Protein AF-0000000071012183 (afdb_homodimer)

pLDDT: mean 93.5, std 9.41, range [33.28, 98.94]

Foldseek 3Di:
DDPVVVVVVVLVVLLVLVLQLQLFFQKDALVRSCVLSVHDSVSSVVSVVVCVVVPQWDDDDRMIGGPCLVVCLVVVHASPCPPVVFLLVLLQVVLVVDAAQFEEEQEFDSSSLSVLVNVAPGANYEYEYFAPVSCVVCVVGNRYDYHYQAADARRNRNGHWAQSSLVSLVPAAGAEYEDEAQAAAQVLGGAGSDPRHLSNRLSNLVRYNAYEYEDEQVRYNDHHSGGNDHLLSHAEYEYEPPHDPVSQVSSVVSNHHYHYD/DDPVVVVVVVLVVLLVLVLQLQLFFQKDALVRSCVLVVHDSVSSVVSVVVCVVVPQWDDDDRMIGGPCLVVCLVVVHASPCPPVVFLLVLLQVVLVVDAAQFEEEQEFDSSSLSVLVNVAPGANYEYEYFAPVSCVVCVVGNRYDYHYQAADARRNRNGHWAQSSLVSLVPAAGAEYEDEAQAAAQVLGGAGSDPRHLSNRLSNLVRYPAYEYEDEQVRYNDHHSGGNDHLLSHAEYRYEPPHDPVRQVSSVVSNHHYHYD

Sequence (522 aa):
MSFPSRLKLLGEARRTKILEWLQEEGSARVRTLAEAFEVSEVTVRQDLERLEAEGHIEREHGGAFLKSVPRQVREMALHHLENMPAKQRIGRAAAKLVGNGETVILDSGSTTTEVAANLLGRREMTVITNALNIALMLGADPGFEVHMTGGHFKAPTLSLSGERSADYFTGLFAQTLFLATAAIDLDAGLTFPALSDISVKQAMIGAAETVILVADSSKIGVRSFSSLGGINLINTLVTDHGIRDEDRAAIEAAGVRVIVAMSFPSRLKLLGEARRTKILEWLQEEGSARVRTLAEAFEVSEVTVRQDLERLEAEGHIEREHGGAFLKSVPRQVREMALHHLENMPAKQRIGRAAAKLVGNGETVILDSGSTTTEVAANLLGRREMTVITNALNIALMLGADPGFEVHMTGGHFKAPTLSLSGERSADYFTGLFAQTLFLATAAIDLDAGLTFPALSDISVKQAMIGAAETVILVADSSKIGVRSFSSLGGINLINTLVTDHGIRDEDRAAIEAAGVRVIVA

InterPro domains:
  IPR001034 DeoR-type HTH domain [PF08220] (14-65)
  IPR001034 DeoR-type HTH domain [PR00037] (32-46)
  IPR001034 DeoR-type HTH domain [PR00037] (46-64)
  IPR001034 DeoR-type HTH domain [PS51000] (11-66)
  IPR001034 DeoR-type HTH domain [SM00420] (14-66)
  IPR014036 DeoR-like transcriptional repressor, C-terminal sensor domain [PF00455] (83-241)
  IPR018356 Transcription regulator, HTH DeoR-type, conserved site [PS00894] (14-48)
  IPR036388 Winged helix-like DNA-binding domain superfamily [G3DSA:1.10.10.10] (12-65)
  IPR036390 Winged helix DNA-binding domain superfamily [SSF46785] (13-86)
  IPR037171 NagB/RpiA transferase-like [SSF100950] (83-245)
  IPR050313 Carbohydrate Metabolism HTH-t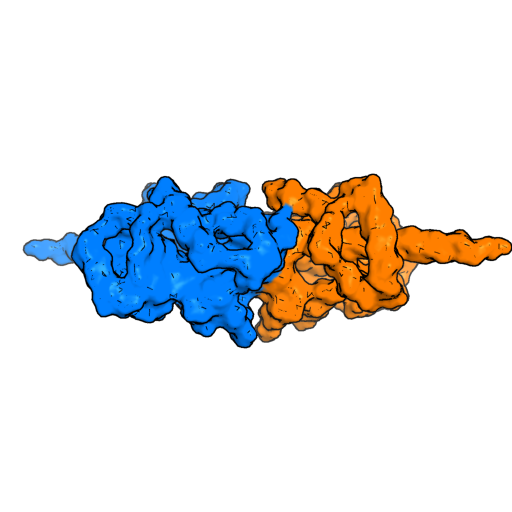ype Transcriptional Regulators [PTHR30363] (10-261)

Solvent-accessible surface area (backbone atoms only — not comparable to full-atom values): 25585 Å² total; per-residue (Å²): 139,66,70,65,56,57,52,47,49,49,47,50,55,46,43,52,50,51,49,46,27,27,53,50,48,31,45,49,43,38,65,58,52,13,62,74,67,72,48,51,52,67,57,41,50,52,46,51,49,53,43,29,73,72,64,55,35,42,77,54,96,67,24,37,32,40,63,57,33,45,60,28,47,75,67,69,41,60,70,66,67,70,66,48,73,46,26,44,40,25,7,47,57,56,32,68,77,58,65,70,60,40,36,34,34,40,39,47,44,60,37,38,42,29,21,53,63,54,44,65,87,45,41,58,28,35,38,40,28,33,17,52,65,53,46,52,60,46,39,36,35,90,30,38,48,35,30,35,33,16,20,43,55,17,43,26,49,38,24,37,29,26,65,58,18,20,59,54,38,66,93,46,78,25,57,34,24,40,37,55,66,68,11,31,21,94,82,60,6,36,13,28,57,49,71,51,48,40,49,29,52,52,31,50,56,73,22,27,76,36,35,34,35,42,47,49,35,85,27,54,80,34,79,47,76,32,68,72,38,52,63,69,75,32,48,30,39,34,21,24,79,72,51,48,69,69,57,51,52,53,45,42,72,57,67,24,44,77,44,74,66,138,66,71,66,56,55,51,47,50,50,48,51,55,48,43,52,49,50,48,47,26,26,53,50,47,29,45,51,43,37,63,58,51,13,63,75,68,71,48,51,52,69,56,42,50,52,45,49,50,52,43,30,73,72,64,55,36,42,77,52,96,68,24,38,32,39,64,58,33,45,60,28,46,77,67,71,41,61,68,69,68,70,65,48,72,48,25,45,42,26,7,47,57,56,31,68,77,57,64,70,60,40,36,34,34,41,39,48,45,59,39,38,42,31,20,54,64,54,44,65,88,46,41,60,28,37,38,38,27,34,18,53,66,52,46,52,61,47,38,36,36,90,32,38,49,36,30,35,33,16,20,42,56,18,42,24,49,38,24,38,28,27,66,58,18,20,57,54,39,66,94,45,78,25,57,34,24,40,38,54,66,67,12,32,20,92,82,61,7,37,14,28,57,48,71,52,48,41,48,28,53,51,31,49,56,73,22,27,73,37,36,33,34,42,44,49,35,85,28,54,79,34,80,46,75,32,67,73,38,54,62,66,74,33,48,29,39,34,22,23,80,71,51,48,69,69,56,51,50,54,47,40,72,57,67,22,45,77,44,74,67

Organism: NCBI:txid2759526

Structure (mmCIF, N/CA/C/O backbone):
data_AF-0000000071012183-model_v1
#
loop_
_entity.id
_entity.type
_entity.pdbx_description
1 polymer 'DeoR/GlpR transcriptional regulator'
#
loop_
_atom_site.group_PDB
_atom_site.id
_atom_site.type_symbol
_atom_site.label_atom_id
_atom_site.label_alt_id
_atom_site.label_comp_id
_atom_site.label_asym_id
_atom_site.label_entity_id
_atom_site.label_seq_id
_atom_site.pdbx_PDB_ins_code
_atom_site.Cartn_x
_atom_site.Cartn_y
_atom_site.Cartn_z
_atom_site.occupancy
_atom_site.B_iso_or_equiv
_atom_site.auth_seq_id
_atom_site.auth_comp_id
_atom_site.auth_asym_id
_atom_site.auth_atom_id
_atom_site.pdbx_PDB_model_num
ATOM 1 N N . MET A 1 1 ? -18.891 -46.469 -19.547 1 33.28 1 MET A N 1
ATOM 2 C CA . MET A 1 1 ? -18.016 -45.625 -18.703 1 33.28 1 MET A CA 1
ATOM 3 C C . MET A 1 1 ? -18.609 -44.25 -18.5 1 33.28 1 MET A C 1
ATOM 5 O O . MET A 1 1 ? -18.812 -43.531 -19.469 1 33.28 1 MET A O 1
ATOM 9 N N . SER A 1 2 ? -19.422 -43.781 -17.469 1 40.78 2 SER A N 1
ATOM 10 C CA . SER A 1 2 ? -20.625 -43 -17.266 1 40.78 2 SER A CA 1
ATOM 11 C C . SER A 1 2 ? -20.328 -41.5 -17.328 1 40.78 2 SER A C 1
ATOM 13 O O . SER A 1 2 ? -19.297 -41.062 -16.828 1 40.78 2 SER A O 1
ATOM 15 N N . PHE A 1 3 ? -20.922 -40.719 -18.172 1 47.41 3 PHE A N 1
ATOM 16 C CA . PHE A 1 3 ? -21.062 -39.312 -18.469 1 47.41 3 PHE A CA 1
ATOM 17 C C . PHE A 1 3 ? -21.094 -38.5 -17.188 1 47.41 3 PHE A C 1
ATOM 19 O O . PHE A 1 3 ? -20.625 -37.344 -17.141 1 47.41 3 PHE A O 1
ATOM 26 N N . PRO A 1 4 ? -21.75 -39 -16.188 1 49.38 4 PRO A N 1
ATOM 27 C CA . PRO A 1 4 ? -21.844 -38.312 -14.914 1 49.38 4 PRO A CA 1
ATOM 28 C C . PRO A 1 4 ? -20.484 -38.125 -14.234 1 49.38 4 PRO A C 1
ATOM 30 O O . PRO A 1 4 ? -20.266 -37.125 -13.562 1 49.38 4 PRO A O 1
ATOM 33 N N . SER A 1 5 ? -19.594 -39.062 -14.383 1 50.25 5 SER A N 1
ATOM 34 C CA . SER A 1 5 ? -18.281 -39 -13.734 1 50.25 5 SER A CA 1
ATOM 35 C C . SER A 1 5 ? -17.406 -37.906 -14.32 1 50.25 5 SER A C 1
ATOM 37 O O . SER A 1 5 ? -16.703 -37.219 -13.586 1 50.25 5 SER A O 1
ATOM 39 N N . ARG A 1 6 ? -17.484 -37.75 -15.594 1 51.41 6 ARG A N 1
ATOM 40 C CA . ARG A 1 6 ? -16.688 -36.75 -16.25 1 51.41 6 ARG A CA 1
ATOM 41 C C . ARG A 1 6 ? -17.172 -35.344 -15.867 1 51.41 6 ARG A C 1
ATOM 43 O O . ARG A 1 6 ? -16.359 -34.438 -15.648 1 51.41 6 ARG A O 1
ATOM 50 N N . LEU A 1 7 ? -18.531 -35.25 -15.773 1 48.84 7 LEU A N 1
ATOM 51 C CA . LEU A 1 7 ? -19.109 -33.969 -15.398 1 48.84 7 LEU A CA 1
ATOM 52 C C . LEU A 1 7 ? -18.766 -33.594 -13.953 1 48.84 7 LEU A C 1
ATOM 54 O O . LEU A 1 7 ? -18.516 -32.438 -13.641 1 48.84 7 LEU A O 1
ATOM 58 N N . LYS A 1 8 ? -18.812 -34.688 -13.141 1 59.31 8 LYS A N 1
ATOM 59 C CA . LYS A 1 8 ? -18.422 -34.5 -11.742 1 59.31 8 LYS A CA 1
ATOM 60 C C . LYS A 1 8 ? -16.969 -34.062 -11.633 1 59.31 8 LYS A C 1
ATOM 62 O O . LYS A 1 8 ? -16.641 -33.188 -10.828 1 59.31 8 LYS A O 1
ATOM 67 N N . LEU A 1 9 ? -16.172 -34.781 -12.43 1 57.88 9 LEU A N 1
ATOM 68 C CA . LEU A 1 9 ? -14.75 -34.469 -12.445 1 57.88 9 LEU A CA 1
ATOM 69 C C . LEU A 1 9 ? -14.516 -33.031 -12.945 1 57.88 9 LEU A C 1
ATOM 71 O O . LEU A 1 9 ? -13.672 -32.312 -12.398 1 57.88 9 LEU A O 1
ATOM 75 N N . LEU A 1 10 ? -15.406 -32.719 -13.859 1 72.31 10 LEU A N 1
ATOM 76 C CA . LEU A 1 10 ? -15.32 -31.375 -14.391 1 72.31 10 LEU A CA 1
ATOM 77 C C . LEU A 1 10 ? -15.75 -30.359 -13.336 1 72.31 10 LEU A C 1
ATOM 79 O O . LEU A 1 10 ? -15.125 -29.297 -13.195 1 72.31 10 LEU A O 1
ATOM 83 N N . GLY A 1 11 ? -16.719 -30.828 -12.531 1 83.88 11 GLY A N 1
ATOM 84 C CA . GLY A 1 11 ? -17.172 -29.953 -11.461 1 83.88 11 GLY A CA 1
ATOM 85 C C . GLY A 1 11 ? -16.156 -29.797 -10.344 1 83.88 11 GLY A C 1
ATOM 86 O O . GLY A 1 11 ? -15.945 -28.688 -9.844 1 83.88 11 GLY A O 1
ATOM 87 N N . GLU A 1 12 ? -15.523 -30.875 -10.008 1 88.31 12 GLU A N 1
ATOM 88 C CA . GLU A 1 12 ? -14.523 -30.844 -8.945 1 88.31 12 GLU A CA 1
ATOM 89 C C . GLU A 1 12 ? -13.312 -30.016 -9.352 1 88.31 12 GLU A C 1
ATOM 91 O O . GLU A 1 12 ? -12.789 -29.234 -8.555 1 88.31 12 GLU A O 1
ATOM 96 N N . ALA A 1 13 ? -12.875 -30.281 -10.508 1 89.44 13 ALA A N 1
ATOM 97 C CA . ALA A 1 13 ? -11.742 -29.516 -11.023 1 89.44 13 ALA A CA 1
ATOM 98 C C . ALA A 1 13 ? -12.062 -28.031 -11.062 1 89.44 13 ALA A C 1
ATOM 100 O O . ALA A 1 13 ? -11.219 -27.203 -10.727 1 89.44 13 ALA A O 1
ATOM 101 N N . ARG A 1 14 ? -13.281 -27.672 -11.469 1 91.38 14 ARG A N 1
ATOM 102 C CA . ARG A 1 14 ? -13.695 -26.281 -11.531 1 91.38 14 ARG A CA 1
ATOM 103 C C . ARG A 1 14 ? -13.758 -25.672 -10.133 1 91.38 14 ARG A C 1
ATOM 105 O O . ARG A 1 14 ? -13.289 -24.547 -9.914 1 91.38 14 ARG A O 1
ATOM 112 N N . ARG A 1 15 ? -14.281 -26.406 -9.203 1 93.62 15 ARG A N 1
ATOM 113 C CA . ARG A 1 15 ? -14.375 -25.922 -7.828 1 93.62 15 ARG A CA 1
ATOM 114 C C . ARG A 1 15 ? -12.992 -25.641 -7.25 1 93.62 15 ARG A C 1
ATOM 116 O O . ARG A 1 15 ? -12.805 -24.672 -6.523 1 93.62 15 ARG A O 1
ATOM 123 N N . THR A 1 16 ? -12.117 -26.531 -7.598 1 92.06 16 THR A N 1
ATOM 124 C CA . THR A 1 16 ? -10.75 -26.328 -7.152 1 92.06 16 THR A CA 1
ATOM 125 C C . THR A 1 16 ? -10.195 -25.016 -7.715 1 92.06 16 THR A C 1
ATOM 127 O O . THR A 1 16 ? -9.578 -24.234 -6.988 1 92.06 16 THR A O 1
ATOM 130 N N . LYS A 1 17 ? -10.453 -24.766 -8.922 1 91.5 17 LYS A N 1
ATOM 131 C CA . LYS A 1 17 ? -9.977 -23.531 -9.562 1 91.5 17 LYS A CA 1
ATOM 132 C C . LYS A 1 17 ? -10.688 -22.312 -9 1 91.5 17 LYS A C 1
ATOM 134 O O . LYS A 1 17 ? -10.078 -21.25 -8.828 1 91.5 17 LYS A O 1
ATOM 139 N N . ILE A 1 18 ? -11.961 -22.453 -8.727 1 92.94 18 ILE A N 1
ATOM 140 C CA . ILE A 1 18 ? -12.727 -21.359 -8.125 1 92.94 18 ILE A CA 1
ATOM 141 C C . ILE A 1 18 ? -12.156 -21.031 -6.746 1 92.94 18 ILE A C 1
ATOM 143 O O . ILE A 1 18 ? -11.992 -19.859 -6.398 1 92.94 18 ILE A O 1
ATOM 147 N N . LEU A 1 19 ? -11.859 -22.078 -6.055 1 93.12 19 LEU A N 1
ATOM 148 C CA . LEU A 1 19 ? -11.281 -21.859 -4.73 1 93.12 19 LEU A CA 1
ATOM 149 C C . LEU A 1 19 ? -9.93 -21.172 -4.836 1 93.12 19 LEU A C 1
ATOM 151 O O . LEU A 1 19 ? -9.641 -20.25 -4.062 1 93.12 19 LEU A O 1
ATOM 155 N N . GLU A 1 20 ? -9.094 -21.594 -5.781 1 92.31 20 GLU A N 1
ATOM 156 C CA . GLU A 1 20 ? -7.809 -20.938 -6.016 1 92.31 20 GLU A CA 1
ATOM 157 C C . GLU A 1 20 ? -8 -19.453 -6.332 1 92.31 20 GLU A C 1
ATOM 159 O O . GLU A 1 20 ? -7.242 -18.609 -5.848 1 92.31 20 GLU A O 1
ATOM 164 N N . TRP A 1 21 ? -8.984 -19.188 -7.105 1 92.06 21 TRP A N 1
ATOM 165 C CA . TRP A 1 21 ? -9.328 -17.828 -7.449 1 92.06 21 TRP A CA 1
ATOM 166 C C . TRP A 1 21 ? -9.672 -17.016 -6.203 1 92.06 21 TRP A C 1
ATOM 168 O O . TRP A 1 21 ? -9.148 -15.914 -6.004 1 92.06 21 TRP A O 1
ATOM 178 N N . LEU A 1 22 ? -10.469 -17.562 -5.367 1 92.38 22 LEU A N 1
ATOM 179 C CA . LEU A 1 22 ? -10.906 -16.891 -4.152 1 92.38 22 LEU A CA 1
ATOM 180 C C . LEU A 1 22 ? -9.742 -16.719 -3.176 1 92.38 22 LEU A C 1
ATOM 182 O O . LEU A 1 22 ? -9.664 -15.711 -2.469 1 92.38 22 LEU A O 1
ATOM 186 N N . GLN A 1 23 ? -8.859 -17.641 -3.203 1 91.62 23 GLN A N 1
ATOM 187 C CA . GLN A 1 23 ? -7.691 -17.578 -2.324 1 91.62 23 GLN A CA 1
ATOM 188 C C . GLN A 1 23 ? -6.707 -16.516 -2.777 1 91.62 23 GLN A C 1
ATOM 190 O O . GLN A 1 23 ? -5.875 -16.047 -1.993 1 91.62 23 GLN A O 1
ATOM 195 N N . GLU A 1 24 ? -6.801 -16.109 -4.012 1 91.31 24 GLU A N 1
ATOM 196 C CA . GLU A 1 24 ? -5.941 -15.062 -4.566 1 91.31 24 GLU A CA 1
ATOM 197 C C . GLU A 1 24 ? -6.613 -13.695 -4.496 1 91.31 24 GLU A C 1
ATOM 199 O O . GLU A 1 24 ? -5.984 -12.711 -4.109 1 91.31 24 GLU A O 1
ATOM 204 N N . GLU A 1 25 ? -7.891 -13.688 -4.773 1 90.88 25 GLU A N 1
ATOM 205 C CA . GLU A 1 25 ? -8.609 -12.422 -4.949 1 90.88 25 GLU A CA 1
ATOM 206 C C . GLU A 1 25 ? -9.352 -12.031 -3.678 1 90.88 25 GLU A C 1
ATOM 208 O O . GLU A 1 25 ? -9.641 -10.852 -3.461 1 90.88 25 GLU A O 1
ATOM 213 N N . GLY A 1 26 ? -9.734 -12.977 -2.902 1 91.5 26 GLY A N 1
ATOM 214 C CA . GLY A 1 26 ? -10.5 -12.75 -1.689 1 91.5 26 GLY A CA 1
ATOM 215 C C . GLY A 1 26 ? -12 -12.852 -1.905 1 91.5 26 GLY A C 1
ATOM 216 O O . GLY A 1 26 ? -12.75 -13.156 -0.972 1 91.5 26 GLY A O 1
ATOM 217 N N . SER A 1 27 ? -12.414 -12.508 -3.098 1 91.19 27 SER A N 1
ATOM 218 C CA . SER A 1 27 ? -13.836 -12.539 -3.43 1 91.19 27 SER A CA 1
ATOM 219 C C . SER A 1 27 ? -14.047 -12.648 -4.934 1 91.19 27 SER A C 1
ATOM 221 O O . SER A 1 27 ? -13.102 -12.5 -5.715 1 91.19 27 SER A O 1
ATOM 223 N N . ALA A 1 28 ? -15.281 -13.078 -5.297 1 91.81 28 ALA A N 1
ATOM 224 C CA . ALA A 1 28 ? -15.68 -13.094 -6.699 1 91.81 28 ALA A CA 1
ATOM 225 C C . ALA A 1 28 ? -17.203 -13.023 -6.84 1 91.81 28 ALA A C 1
ATOM 227 O O . ALA A 1 28 ? -17.922 -13.555 -6 1 91.81 28 ALA A O 1
ATOM 228 N N . ARG A 1 29 ? -17.656 -12.367 -7.863 1 91.75 29 ARG A N 1
ATOM 229 C CA . ARG A 1 29 ? -19.078 -12.367 -8.203 1 91.75 29 ARG A CA 1
ATOM 230 C C . ARG A 1 29 ? -19.453 -13.602 -9.016 1 91.75 29 ARG A C 1
ATOM 232 O O . ARG A 1 29 ? -18.656 -14.094 -9.805 1 91.75 29 ARG A O 1
ATOM 239 N N . VAL A 1 30 ? -20.688 -13.992 -8.852 1 95.5 30 VAL A N 1
ATOM 240 C CA . VAL A 1 30 ? -21.188 -15.148 -9.578 1 95.5 30 VAL A CA 1
ATOM 241 C C . VAL A 1 30 ? -21.078 -14.906 -11.086 1 95.5 30 VAL A C 1
ATOM 243 O O . VAL A 1 30 ? -20.594 -15.766 -11.82 1 95.5 30 VAL A O 1
ATOM 246 N N . ARG A 1 31 ? -21.375 -13.742 -11.477 1 94.44 31 ARG A N 1
ATOM 247 C CA . ARG A 1 31 ? -21.344 -13.406 -12.898 1 94.44 31 ARG A CA 1
ATOM 248 C C . ARG A 1 31 ? -19.922 -13.484 -13.438 1 94.44 31 ARG A C 1
ATOM 250 O O . ARG A 1 31 ? -19.703 -14.016 -14.531 1 94.44 31 ARG A O 1
ATOM 257 N N . THR A 1 32 ? -18.984 -12.969 -12.688 1 92 32 THR A N 1
ATOM 258 C CA . THR A 1 32 ? -17.578 -12.977 -13.094 1 92 32 THR A CA 1
ATOM 259 C C . THR A 1 32 ? -17.062 -14.406 -13.242 1 92 32 THR A C 1
ATOM 261 O O . THR A 1 32 ? -16.406 -14.734 -14.234 1 92 32 THR A O 1
ATOM 264 N N . LEU A 1 33 ? -17.391 -15.211 -12.297 1 93.75 33 LEU A N 1
ATOM 265 C CA . LEU A 1 33 ? -16.953 -16.609 -12.336 1 93.75 33 LEU A CA 1
ATOM 266 C C . LEU A 1 33 ? -17.609 -17.344 -13.492 1 93.75 33 LEU A C 1
ATOM 268 O O . LEU A 1 33 ? -16.969 -18.141 -14.18 1 93.75 33 LEU A O 1
ATOM 272 N N . ALA A 1 34 ? -18.906 -17.078 -13.695 1 95.69 34 ALA A N 1
ATOM 273 C CA . ALA A 1 34 ? -19.625 -17.703 -14.789 1 95.69 34 ALA A CA 1
ATOM 274 C C . ALA A 1 34 ? -18.984 -17.391 -16.141 1 95.69 34 ALA A C 1
ATOM 276 O O . ALA A 1 34 ? -18.797 -18.281 -16.969 1 95.69 34 ALA A O 1
ATOM 277 N N . GLU A 1 35 ? -18.609 -16.141 -16.312 1 94 35 GLU A N 1
ATOM 278 C CA . GLU A 1 35 ? -17.953 -15.695 -17.547 1 94 35 GLU A CA 1
ATOM 279 C C . GLU A 1 35 ? -16.562 -16.297 -17.672 1 94 35 GLU A C 1
ATOM 281 O O . GLU A 1 35 ? -16.203 -16.812 -18.75 1 94 35 GLU A O 1
ATOM 286 N N . ALA A 1 36 ? -15.867 -16.312 -16.641 1 89.38 36 ALA A N 1
ATOM 287 C CA . ALA A 1 36 ? -14.477 -16.781 -16.656 1 89.38 36 ALA A CA 1
ATOM 288 C C . ALA A 1 36 ? -14.398 -18.281 -16.953 1 89.38 36 ALA A C 1
ATOM 290 O O . ALA A 1 36 ? -13.5 -18.734 -17.656 1 89.38 36 ALA A O 1
ATOM 291 N N . PHE A 1 37 ? -15.391 -19.031 -16.391 1 90.94 37 PHE A N 1
ATOM 292 C CA . PHE A 1 37 ? -15.328 -20.484 -16.5 1 90.94 37 PHE A CA 1
ATOM 293 C C . PHE A 1 37 ? -16.281 -20.984 -17.578 1 90.94 37 PHE A C 1
ATOM 295 O O . PHE A 1 37 ? -16.422 -22.203 -17.781 1 90.94 37 PHE A O 1
ATOM 302 N N . GLU A 1 38 ? -16.906 -20.109 -18.266 1 92.81 38 GLU A N 1
ATOM 303 C CA . GLU A 1 38 ? -17.797 -20.406 -19.375 1 92.81 38 GLU A CA 1
ATOM 304 C C . GLU A 1 38 ? -18.859 -21.422 -18.984 1 92.81 38 GLU A C 1
ATOM 306 O O . GLU A 1 38 ? -19.062 -22.422 -19.672 1 92.81 38 GLU A O 1
ATOM 311 N N . VAL A 1 39 ? -19.516 -21.172 -17.875 1 95.44 39 VAL A N 1
ATOM 312 C CA . VAL A 1 39 ? -20.641 -21.969 -17.391 1 95.44 39 VAL A CA 1
ATOM 313 C C . VAL A 1 39 ? -21.766 -21.047 -16.938 1 95.44 39 VAL A C 1
ATOM 315 O O . VAL A 1 39 ? -21.609 -19.828 -16.891 1 95.44 39 VAL A O 1
ATOM 318 N N . SER A 1 40 ? -22.891 -21.609 -16.672 1 95.81 40 SER A N 1
ATOM 319 C CA . SER A 1 40 ? -24.047 -20.828 -16.25 1 95.81 40 SER A CA 1
ATOM 320 C C . SER A 1 40 ? -23.875 -20.312 -14.82 1 95.81 40 SER A C 1
ATOM 322 O O . SER A 1 40 ? -23.125 -20.906 -14.039 1 95.81 40 SER A O 1
ATOM 324 N N . GLU A 1 41 ? -24.547 -19.25 -14.562 1 96.44 41 GLU A N 1
ATOM 325 C CA . GLU A 1 41 ? -24.547 -18.734 -13.195 1 96.44 41 GLU A CA 1
ATOM 326 C C . GLU A 1 41 ? -25.094 -19.781 -12.219 1 96.44 41 GLU A C 1
ATOM 328 O O . GLU A 1 41 ? -24.656 -19.859 -11.07 1 96.44 41 GLU A O 1
ATOM 333 N N . VAL A 1 42 ? -26.078 -20.594 -12.688 1 96.12 42 VAL A N 1
ATOM 334 C CA . VAL A 1 42 ? -26.656 -21.656 -11.859 1 96.12 42 VAL A CA 1
ATOM 335 C C . VAL A 1 42 ? -25.562 -22.641 -11.453 1 96.12 42 VAL A C 1
ATOM 337 O O . VAL A 1 42 ? -25.469 -23.031 -10.289 1 96.12 42 VAL A O 1
ATOM 340 N N . THR A 1 43 ? -24.734 -23 -12.383 1 95.38 43 THR A N 1
ATOM 341 C CA . THR A 1 43 ? -23.625 -23.922 -12.133 1 95.38 43 THR A CA 1
ATOM 342 C C . THR A 1 43 ? -22.641 -23.344 -11.125 1 95.38 43 THR A C 1
ATOM 344 O O . THR A 1 43 ? -22.219 -24.031 -10.195 1 95.38 43 THR A O 1
ATOM 347 N N . VAL A 1 44 ? -22.312 -22.047 -11.289 1 95.81 44 VAL A N 1
ATOM 348 C CA . VAL A 1 44 ? -21.391 -21.375 -10.375 1 95.81 44 VAL A CA 1
ATOM 349 C C . VAL A 1 44 ? -22 -21.344 -8.969 1 95.81 44 VAL A C 1
ATOM 351 O O . VAL A 1 44 ? -21.297 -21.609 -7.984 1 95.81 44 VAL A O 1
ATOM 354 N N . ARG A 1 45 ? -23.266 -21.109 -8.898 1 96.06 45 ARG A N 1
ATOM 355 C CA . ARG A 1 45 ? -23.922 -21.047 -7.598 1 96.06 45 ARG A CA 1
ATOM 356 C C . ARG A 1 45 ? -23.859 -22.406 -6.895 1 96.06 45 ARG A C 1
ATOM 358 O O . ARG A 1 45 ? -23.672 -22.469 -5.68 1 96.06 45 ARG A O 1
ATOM 365 N N . GLN A 1 46 ? -24.016 -23.422 -7.648 1 95.38 46 GLN A N 1
ATOM 366 C CA . GLN A 1 46 ? -23.938 -24.766 -7.082 1 95.38 46 GLN A CA 1
ATOM 367 C C . GLN A 1 46 ? -22.516 -25.062 -6.59 1 95.38 46 GLN A C 1
ATOM 369 O O . GLN A 1 46 ? -22.344 -25.641 -5.523 1 95.38 46 GLN A O 1
ATOM 374 N N . ASP A 1 47 ? -21.609 -24.688 -7.379 1 95.62 47 ASP A N 1
ATOM 375 C CA . ASP A 1 47 ? -20.219 -24.844 -6.969 1 95.62 47 ASP A CA 1
ATOM 376 C C . ASP A 1 47 ? -19.938 -24.094 -5.676 1 95.62 47 ASP A C 1
ATOM 378 O O . ASP A 1 47 ? -19.312 -24.625 -4.762 1 95.62 47 ASP A O 1
ATOM 382 N N . LEU A 1 48 ? -20.438 -22.875 -5.602 1 96 48 LEU A N 1
ATOM 383 C CA . LEU A 1 48 ? -20.188 -22.016 -4.441 1 96 48 LEU A CA 1
ATOM 384 C C . LEU A 1 48 ? -20.906 -22.562 -3.207 1 96 48 LEU A C 1
ATOM 386 O O . LEU A 1 48 ? -20.406 -22.453 -2.09 1 96 48 LEU A O 1
ATOM 390 N N . GLU A 1 49 ? -22.031 -23.156 -3.445 1 95.31 49 GLU A N 1
ATOM 391 C CA . GLU A 1 49 ? -22.734 -23.797 -2.346 1 95.31 49 GLU A CA 1
ATOM 392 C C . GLU A 1 49 ? -21.922 -24.938 -1.759 1 95.31 49 GLU A C 1
ATOM 394 O O . GLU A 1 49 ? -21.844 -25.094 -0.538 1 95.31 49 GLU A O 1
ATOM 399 N N . ARG A 1 50 ? -21.391 -25.703 -2.58 1 94.75 50 ARG A N 1
ATOM 400 C CA . ARG A 1 50 ? -20.562 -26.812 -2.143 1 94.75 50 ARG A CA 1
ATOM 401 C C . ARG A 1 50 ? -19.328 -26.312 -1.392 1 94.75 50 ARG A C 1
ATOM 403 O O . ARG A 1 50 ? -18.984 -26.844 -0.335 1 94.75 50 ARG A O 1
ATOM 410 N N . LEU A 1 51 ? -18.672 -25.328 -1.929 1 94.94 51 LEU A N 1
ATOM 411 C CA . LEU A 1 51 ? -17.484 -24.766 -1.298 1 94.94 51 LEU A CA 1
ATOM 412 C C . LEU A 1 51 ? -17.812 -24.156 0.057 1 94.94 51 LEU A C 1
ATOM 414 O O . LEU A 1 51 ? -17.016 -24.219 0.991 1 94.94 51 LEU A O 1
ATOM 418 N N . GLU A 1 52 ? -18.984 -23.547 0.153 1 95.31 52 GLU A N 1
ATOM 419 C CA . GLU A 1 52 ? -19.438 -22.984 1.422 1 95.31 52 GLU A CA 1
ATOM 420 C C . GLU A 1 52 ? -19.688 -24.078 2.453 1 95.31 52 GLU A C 1
ATOM 422 O O . GLU A 1 52 ? -19.312 -23.938 3.619 1 95.31 52 GLU A O 1
ATOM 427 N N . ALA A 1 53 ? -20.312 -25.141 1.994 1 95.31 53 ALA A N 1
ATOM 428 C CA . ALA A 1 53 ? -20.594 -26.281 2.871 1 95.31 53 ALA A CA 1
ATOM 429 C C . ALA A 1 53 ? -19.297 -26.875 3.422 1 95.31 53 ALA A C 1
ATOM 431 O O . ALA A 1 53 ? -19.266 -27.375 4.547 1 95.31 53 ALA A O 1
ATOM 432 N N . GLU A 1 54 ? -18.281 -26.734 2.697 1 93.69 54 GLU A N 1
ATOM 433 C CA . GLU A 1 54 ? -16.969 -27.25 3.107 1 93.69 54 GLU A CA 1
ATOM 434 C C . GLU A 1 54 ? -16.266 -26.266 4.035 1 93.69 54 GLU A C 1
ATOM 436 O O . GLU A 1 54 ? -15.203 -26.578 4.586 1 93.69 54 GLU A O 1
ATOM 441 N N . GLY A 1 55 ? -16.812 -25.016 4.18 1 92.88 55 GLY A N 1
ATOM 442 C CA . GLY A 1 55 ? -16.328 -24.078 5.18 1 92.88 55 GLY A CA 1
ATOM 443 C C . GLY A 1 55 ? -15.273 -23.125 4.652 1 92.88 55 GLY A C 1
ATOM 444 O O . GLY A 1 55 ? -14.633 -22.406 5.426 1 92.88 55 GLY A O 1
ATOM 445 N N . HIS A 1 56 ? -15.094 -23.078 3.338 1 90.12 56 HIS A N 1
ATOM 446 C CA . HIS A 1 56 ? -14.008 -22.281 2.766 1 90.12 56 HIS A CA 1
ATOM 447 C C . HIS A 1 56 ? -14.461 -20.859 2.506 1 90.12 56 HIS A C 1
ATOM 449 O O . HIS A 1 56 ? -13.656 -19.922 2.609 1 90.12 56 HIS A O 1
ATOM 455 N N . ILE A 1 57 ? -15.703 -20.719 2.143 1 94.56 57 ILE A N 1
ATOM 456 C CA . ILE A 1 57 ? -16.172 -19.422 1.661 1 94.56 57 ILE A CA 1
ATOM 457 C C . ILE A 1 57 ? -17.516 -19.094 2.281 1 94.56 57 ILE A C 1
ATOM 459 O O . ILE A 1 57 ? -18.141 -19.938 2.938 1 94.56 57 ILE A O 1
ATOM 463 N N . GLU A 1 58 ? -17.922 -17.875 2.219 1 94.38 58 GLU A N 1
ATOM 464 C CA . GLU A 1 58 ? -19.266 -17.391 2.533 1 94.38 58 GLU A CA 1
ATOM 465 C C . GLU A 1 58 ? -19.906 -16.719 1.325 1 94.38 58 GLU A C 1
ATOM 467 O O . GLU A 1 58 ? -19.25 -15.969 0.606 1 94.38 58 GLU A O 1
ATOM 472 N N . ARG A 1 59 ? -21.125 -17.203 1.105 1 92.25 59 ARG A N 1
ATOM 473 C CA . ARG A 1 59 ? -21.844 -16.578 -0.003 1 92.25 59 ARG A CA 1
ATOM 474 C C . ARG A 1 59 ? -22.625 -15.359 0.468 1 92.25 59 ARG A C 1
ATOM 476 O O . ARG A 1 59 ? -23.188 -15.359 1.564 1 92.25 59 ARG A O 1
ATOM 483 N N . GLU A 1 60 ? -22.531 -14.234 -0.317 1 82.88 60 GLU A N 1
ATOM 484 C CA . GLU A 1 60 ? -23.266 -13.016 -0.027 1 82.88 60 GLU A CA 1
ATOM 485 C C . GLU A 1 60 ? -23.469 -12.172 -1.287 1 82.88 60 GLU A C 1
ATOM 487 O O . GLU A 1 60 ? -22.547 -12.055 -2.109 1 82.88 60 GLU A O 1
ATOM 492 N N . HIS A 1 61 ? -24.703 -11.547 -1.402 1 77.06 61 HIS A N 1
ATOM 493 C CA . HIS A 1 61 ? -25.016 -10.5 -2.369 1 77.06 61 HIS A CA 1
ATOM 494 C C . HIS A 1 61 ? -24.562 -10.891 -3.771 1 77.06 61 HIS A C 1
ATOM 496 O O . HIS A 1 61 ? -23.891 -10.109 -4.453 1 77.06 61 HIS A O 1
ATOM 502 N N . GLY A 1 62 ? -24.781 -12.102 -4.18 1 82.25 62 GLY A N 1
ATOM 503 C CA . GLY A 1 62 ? -24.5 -12.477 -5.559 1 82.25 62 GLY A CA 1
ATOM 504 C C . GLY A 1 62 ? -23.047 -12.844 -5.789 1 82.25 62 GLY A C 1
ATOM 505 O O . GLY A 1 62 ? -22.578 -12.867 -6.93 1 82.25 62 GLY A O 1
ATOM 506 N N . GLY A 1 63 ? -22.281 -13.102 -4.676 1 90.81 63 GLY A N 1
ATOM 507 C CA . GLY A 1 63 ? -20.891 -13.508 -4.762 1 90.81 63 GLY A CA 1
ATOM 508 C C . GLY A 1 63 ? -20.438 -14.344 -3.582 1 90.81 63 GLY A C 1
ATOM 509 O O . GLY A 1 63 ? -21.25 -14.961 -2.896 1 90.81 63 GLY A O 1
ATOM 510 N N . ALA A 1 64 ? -19.156 -14.555 -3.582 1 93.56 64 ALA A N 1
ATOM 511 C CA . ALA A 1 64 ? -18.562 -15.328 -2.498 1 93.56 64 ALA A CA 1
ATOM 512 C C . ALA A 1 64 ? -17.281 -14.672 -2.004 1 93.56 64 ALA A C 1
ATOM 514 O O . ALA A 1 64 ? -16.609 -13.945 -2.754 1 93.56 64 ALA A O 1
ATOM 515 N N . PHE A 1 65 ? -17.078 -14.828 -0.726 1 92.56 65 PHE A N 1
ATOM 516 C CA . PHE A 1 65 ? -15.875 -14.289 -0.105 1 92.56 65 PHE A CA 1
ATOM 517 C C . PHE A 1 65 ? -15.18 -15.359 0.73 1 92.56 65 PHE A C 1
ATOM 519 O O . PHE A 1 65 ? -15.828 -16.234 1.304 1 92.56 65 PHE A O 1
ATOM 526 N N . LEU A 1 66 ? -13.844 -15.25 0.737 1 92.5 66 LEU A N 1
ATOM 527 C CA . LEU A 1 66 ? -13.047 -16.156 1.561 1 92.5 66 LEU A CA 1
ATOM 528 C C . LEU A 1 66 ? -13.242 -15.852 3.043 1 92.5 66 LEU A C 1
ATOM 530 O O . LEU A 1 66 ? -13.078 -14.711 3.477 1 92.5 66 LEU A O 1
ATOM 534 N N . LYS A 1 67 ? -13.469 -16.844 3.838 1 88.94 67 LYS A N 1
ATOM 535 C CA . LYS A 1 67 ? -13.828 -16.688 5.246 1 88.94 67 LYS A CA 1
ATOM 536 C C . LYS A 1 67 ? -12.617 -16.25 6.074 1 88.94 67 LYS A C 1
ATOM 538 O O . LYS A 1 67 ? -12.766 -15.547 7.07 1 88.94 67 LYS A O 1
ATOM 543 N N . SER A 1 68 ? -11.5 -16.562 5.703 1 88.38 68 SER A N 1
ATOM 544 C CA . SER A 1 68 ? -10.297 -16.422 6.52 1 88.38 68 SER A CA 1
ATOM 545 C C . SER A 1 68 ? -9.688 -15.023 6.371 1 88.38 68 SER A C 1
ATOM 547 O O . SER A 1 68 ? -8.781 -14.656 7.121 1 88.38 68 SER A O 1
ATOM 549 N N . VAL A 1 69 ? -10.203 -14.18 5.543 1 88.69 69 VAL A N 1
ATOM 550 C CA . VAL A 1 69 ? -9.539 -12.953 5.117 1 88.69 69 VAL A CA 1
ATOM 551 C C . VAL A 1 69 ? -9.359 -12.023 6.316 1 88.69 69 VAL A C 1
ATOM 553 O O . VAL A 1 69 ? -8.258 -11.516 6.559 1 88.69 69 VAL A O 1
ATOM 556 N N . PRO A 1 70 ? -10.359 -11.844 7.129 1 87.62 70 PRO A N 1
ATOM 557 C CA . PRO A 1 70 ? -10.164 -10.922 8.25 1 87.62 70 PRO A CA 1
ATOM 558 C C . PRO A 1 70 ? -9.031 -11.352 9.18 1 87.62 70 PRO A C 1
ATOM 560 O O . PRO A 1 70 ? -8.203 -10.523 9.562 1 87.62 70 PRO A O 1
ATOM 563 N N . ARG A 1 71 ? -8.969 -12.562 9.453 1 87.88 71 ARG A N 1
ATOM 564 C CA . ARG A 1 71 ? -7.906 -13.07 10.32 1 87.88 71 ARG A CA 1
ATOM 565 C C . ARG A 1 71 ? -6.547 -12.969 9.633 1 87.88 71 ARG A C 1
ATOM 567 O O . ARG A 1 71 ? -5.559 -12.594 10.266 1 87.88 71 ARG A O 1
ATOM 574 N N . GLN A 1 72 ? -6.516 -13.273 8.422 1 88.56 72 GLN A N 1
ATOM 575 C CA . GLN A 1 72 ? -5.273 -13.242 7.66 1 88.56 72 GLN A CA 1
ATOM 576 C C . GLN A 1 72 ? -4.68 -11.836 7.625 1 88.56 72 GLN A C 1
ATOM 578 O O . GLN A 1 72 ? -3.48 -11.656 7.844 1 88.56 72 GLN A O 1
ATOM 583 N N . VAL A 1 73 ? -5.523 -10.891 7.43 1 89.19 73 VAL A N 1
ATOM 584 C CA . VAL A 1 73 ? -5.051 -9.516 7.34 1 89.19 73 VAL A CA 1
ATOM 585 C C . VAL A 1 73 ? -4.562 -9.047 8.711 1 89.19 73 VAL A C 1
ATOM 587 O O . VAL A 1 73 ? -3.49 -8.445 8.82 1 89.19 73 VAL A O 1
ATOM 590 N N . ARG A 1 74 ? -5.289 -9.391 9.719 1 85.44 74 ARG A N 1
ATOM 591 C CA . ARG A 1 74 ? -4.918 -9.008 11.078 1 85.44 74 ARG A CA 1
ATOM 592 C C . ARG A 1 74 ? -3.549 -9.57 11.445 1 85.44 74 ARG A C 1
ATOM 594 O O . ARG A 1 74 ? -2.738 -8.883 12.078 1 85.44 74 ARG A O 1
ATOM 601 N N . GLU A 1 75 ? -3.281 -10.758 11 1 87.31 75 GLU A N 1
ATOM 602 C CA . GLU A 1 75 ? -2.039 -11.445 11.344 1 87.31 75 GLU A CA 1
ATOM 603 C C . GLU A 1 75 ? -0.967 -11.203 10.289 1 87.31 75 GLU A C 1
ATOM 605 O O . GLU A 1 75 ? 0.151 -11.711 10.398 1 87.31 75 GLU A O 1
ATOM 610 N N . MET A 1 76 ? -1.315 -10.43 9.289 1 88.88 76 MET A N 1
ATOM 611 C CA . MET A 1 76 ? -0.429 -10.227 8.148 1 88.88 76 MET A CA 1
ATOM 612 C C . MET A 1 76 ? 0.032 -11.555 7.566 1 88.88 76 MET A C 1
ATOM 614 O O . MET A 1 76 ? 1.195 -11.703 7.188 1 88.88 76 MET A O 1
ATOM 618 N N . ALA A 1 77 ? -0.843 -12.477 7.602 1 87 77 ALA A N 1
ATOM 619 C CA . ALA A 1 77 ? -0.533 -13.82 7.129 1 87 77 ALA A CA 1
ATOM 620 C C . ALA A 1 77 ? -0.928 -13.992 5.664 1 87 77 ALA A C 1
ATOM 622 O O . ALA A 1 77 ? -2.039 -13.633 5.27 1 87 77 ALA A O 1
ATOM 623 N N . LEU A 1 78 ? 0.032 -14.555 4.961 1 89 78 LEU A N 1
ATOM 624 C CA . LEU A 1 78 ? -0.25 -14.844 3.559 1 89 78 LEU A CA 1
ATOM 625 C C . LEU A 1 78 ? -0.928 -16.203 3.412 1 89 78 LEU A C 1
ATOM 627 O O . LEU A 1 78 ? -0.775 -17.078 4.27 1 89 78 LEU A O 1
ATOM 631 N N . HIS A 1 79 ? -1.712 -16.391 2.416 1 80 79 HIS A N 1
ATOM 632 C CA . HIS A 1 79 ? -2.441 -17.641 2.17 1 80 79 HIS A CA 1
ATOM 633 C C . HIS A 1 79 ? -1.488 -18.781 1.84 1 80 79 HIS A C 1
ATOM 635 O O . HIS A 1 79 ? -1.72 -19.922 2.244 1 80 79 HIS A O 1
ATOM 641 N N . HIS A 1 80 ? -0.444 -18.594 1.166 1 80.5 80 HIS A N 1
ATOM 642 C CA . HIS A 1 80 ? 0.415 -19.672 0.679 1 80.5 80 HIS A CA 1
ATOM 643 C C . HIS A 1 80 ? 1.624 -19.859 1.588 1 80.5 80 HIS A C 1
ATOM 645 O O . HIS A 1 80 ? 2.758 -19.578 1.187 1 80.5 80 HIS A O 1
ATOM 651 N N . LEU A 1 81 ? 1.311 -20.594 2.73 1 86.88 81 LEU A N 1
ATOM 652 C CA . LEU A 1 81 ? 2.363 -20.797 3.719 1 86.88 81 LEU A CA 1
ATOM 653 C C . LEU A 1 81 ? 2.836 -22.25 3.713 1 86.88 81 LEU A C 1
ATOM 655 O O . LEU A 1 81 ? 3.498 -22.688 4.652 1 86.88 81 LEU A O 1
ATOM 659 N N . GLU A 1 82 ? 2.506 -22.875 2.635 1 90.44 82 GLU A N 1
ATOM 660 C CA . GLU A 1 82 ? 3.012 -24.234 2.469 1 90.44 82 GLU A CA 1
ATOM 661 C C . GLU A 1 82 ? 4.473 -24.234 2.021 1 90.44 82 GLU A C 1
ATOM 663 O O . GLU A 1 82 ? 4.926 -23.281 1.376 1 90.44 82 GLU A O 1
ATOM 668 N N . ASN A 1 83 ? 5.297 -25.281 2.402 1 95.69 83 ASN A N 1
ATOM 669 C CA . ASN A 1 83 ? 6.676 -25.516 1.977 1 95.69 83 ASN A CA 1
ATOM 670 C C . ASN A 1 83 ? 7.59 -24.359 2.398 1 95.69 83 ASN A C 1
ATOM 672 O O . ASN A 1 83 ? 8.5 -23.984 1.658 1 95.69 83 ASN A O 1
ATOM 676 N N . MET A 1 84 ? 7.363 -23.828 3.58 1 96.69 84 MET A N 1
ATOM 677 C CA . MET A 1 84 ? 8.07 -22.641 4.043 1 96.69 84 MET A CA 1
ATOM 678 C C . MET A 1 84 ? 9.562 -22.906 4.188 1 96.69 84 MET A C 1
ATOM 680 O O . MET A 1 84 ? 10.391 -22.062 3.852 1 96.69 84 MET A O 1
ATOM 684 N N . PRO A 1 85 ? 9.984 -24.125 4.648 1 97.88 85 PRO A N 1
ATOM 685 C CA . PRO A 1 85 ? 11.43 -24.375 4.707 1 97.88 85 PRO A CA 1
ATOM 686 C C . PRO A 1 85 ? 12.102 -24.219 3.346 1 97.88 85 PRO A C 1
ATOM 688 O O . PRO A 1 85 ? 13.18 -23.641 3.248 1 97.88 85 PRO A O 1
ATOM 691 N N . ALA A 1 86 ? 11.461 -24.719 2.338 1 98.5 86 ALA A N 1
ATOM 692 C CA . ALA A 1 86 ? 11.992 -24.578 0.986 1 98.5 86 ALA A CA 1
ATOM 693 C C . ALA A 1 86 ? 12.008 -23.125 0.553 1 98.5 86 ALA A C 1
ATOM 695 O O . ALA A 1 86 ? 13 -22.641 -0.001 1 98.5 86 ALA A O 1
ATOM 696 N N . LYS A 1 87 ? 10.891 -22.375 0.826 1 98.44 87 LYS A N 1
ATOM 697 C CA . LYS A 1 87 ? 10.797 -20.969 0.447 1 98.44 87 LYS A CA 1
ATOM 698 C C . LYS A 1 87 ? 11.875 -20.141 1.135 1 98.44 87 LYS A C 1
ATOM 700 O O . LYS A 1 87 ? 12.422 -19.219 0.539 1 98.44 87 LYS A O 1
ATOM 705 N N . GLN A 1 88 ? 12.18 -20.5 2.348 1 98.56 88 GLN A N 1
ATOM 706 C CA . GLN A 1 88 ? 13.211 -19.781 3.096 1 98.56 88 GLN A CA 1
ATOM 707 C C . GLN A 1 88 ? 14.586 -20 2.469 1 98.56 88 GLN A C 1
ATOM 709 O O . GLN A 1 88 ? 15.344 -19.047 2.301 1 98.56 88 GLN A O 1
ATOM 714 N N . ARG A 1 89 ? 14.906 -21.234 2.1 1 98.75 89 ARG A N 1
ATOM 715 C CA . ARG A 1 89 ? 16.172 -21.531 1.431 1 98.75 89 ARG A CA 1
ATOM 716 C C . ARG A 1 89 ? 16.25 -20.812 0.082 1 98.75 89 ARG A C 1
ATOM 718 O O . ARG A 1 89 ? 17.281 -20.25 -0.265 1 98.75 89 ARG A O 1
ATOM 725 N N . ILE A 1 90 ? 15.18 -20.844 -0.615 1 98.88 90 ILE A N 1
ATOM 726 C CA . ILE A 1 90 ? 15.102 -20.188 -1.918 1 98.88 90 ILE A CA 1
ATOM 727 C C . ILE A 1 90 ? 15.312 -18.688 -1.757 1 98.88 90 ILE A C 1
ATOM 729 O O . ILE A 1 90 ? 16.094 -18.078 -2.496 1 98.88 90 ILE A O 1
ATOM 733 N N . GLY A 1 91 ? 14.617 -18.078 -0.78 1 98.88 91 GLY A N 1
ATOM 734 C CA . GLY A 1 91 ? 14.758 -16.656 -0.511 1 98.88 91 GLY A CA 1
ATOM 735 C C . GLY A 1 91 ? 16.188 -16.25 -0.206 1 98.88 91 GLY A C 1
ATOM 736 O O . GLY A 1 91 ? 16.672 -15.242 -0.718 1 98.88 91 GLY A O 1
ATOM 737 N N . ARG A 1 92 ? 16.828 -17.078 0.581 1 98.69 92 ARG A N 1
ATOM 738 C CA . ARG A 1 92 ? 18.219 -16.812 0.944 1 98.69 92 ARG A CA 1
ATOM 739 C C . ARG A 1 92 ? 19.125 -16.875 -0.281 1 98.69 92 ARG A C 1
ATOM 741 O O . ARG A 1 92 ? 19.953 -15.984 -0.486 1 98.69 92 ARG A O 1
ATOM 748 N N . ALA A 1 93 ? 18.984 -17.891 -1.072 1 98.88 93 ALA A N 1
ATOM 749 C CA . ALA A 1 93 ? 19.797 -18.062 -2.266 1 98.88 93 ALA A CA 1
ATOM 750 C C . ALA A 1 93 ? 19.562 -16.938 -3.273 1 98.88 93 ALA A C 1
ATOM 752 O O . ALA A 1 93 ? 20.5 -16.406 -3.859 1 98.88 93 ALA A O 1
ATOM 753 N N . ALA A 1 94 ? 18.328 -16.594 -3.477 1 98.88 94 ALA A N 1
ATOM 754 C CA . ALA A 1 94 ? 17.953 -15.555 -4.441 1 98.88 94 ALA A CA 1
ATOM 755 C C . ALA A 1 94 ? 18.5 -14.188 -4.016 1 98.88 94 ALA A C 1
ATOM 757 O O . ALA A 1 94 ? 19 -13.43 -4.84 1 98.88 94 ALA A O 1
ATOM 758 N N . ALA A 1 95 ? 18.375 -13.867 -2.729 1 98.75 95 ALA A N 1
ATOM 759 C CA . ALA A 1 95 ? 18.812 -12.57 -2.207 1 98.75 95 ALA A CA 1
ATOM 760 C C . ALA A 1 95 ? 20.312 -12.359 -2.447 1 98.75 95 ALA A C 1
ATOM 762 O O . ALA A 1 95 ? 20.766 -11.227 -2.598 1 98.75 95 ALA A O 1
ATOM 763 N N . LYS A 1 96 ? 21.078 -13.453 -2.525 1 98.38 96 LYS A N 1
ATOM 764 C CA . LYS A 1 96 ? 22.516 -13.375 -2.719 1 98.38 96 LYS A CA 1
ATOM 765 C C . LYS A 1 96 ? 22.859 -12.906 -4.129 1 98.38 96 LYS A C 1
ATOM 767 O O . LYS A 1 96 ? 24 -12.523 -4.406 1 98.38 96 LYS A O 1
ATOM 772 N N . LEU A 1 97 ? 21.906 -12.945 -4.973 1 98.31 97 LEU A N 1
ATOM 773 C CA . LEU A 1 97 ? 22.156 -12.633 -6.379 1 98.31 97 LEU A CA 1
ATOM 774 C C . LEU A 1 97 ? 22.141 -11.133 -6.613 1 98.31 97 LEU A C 1
ATOM 776 O O . LEU A 1 97 ? 22.406 -10.672 -7.727 1 98.31 97 LEU A O 1
ATOM 780 N N . VAL A 1 98 ? 21.781 -10.297 -5.574 1 97.25 98 VAL A N 1
ATOM 781 C CA . VAL A 1 98 ? 21.766 -8.852 -5.738 1 97.25 98 VAL A CA 1
ATOM 782 C C . VAL A 1 98 ? 22.672 -8.203 -4.699 1 97.25 98 VAL A C 1
ATOM 784 O O . VAL A 1 98 ? 22.938 -8.781 -3.646 1 97.25 98 VAL A O 1
ATOM 787 N N . GLY A 1 99 ? 23.203 -6.996 -5.066 1 95.44 99 GLY A N 1
ATOM 788 C CA . GLY A 1 99 ? 24.109 -6.262 -4.188 1 95.44 99 GLY A CA 1
ATOM 789 C C . GLY A 1 99 ? 23.547 -4.926 -3.742 1 95.44 99 GLY A C 1
ATOM 790 O O . GLY A 1 99 ? 22.453 -4.535 -4.164 1 95.44 99 GLY A O 1
ATOM 791 N N . ASN A 1 100 ? 24.344 -4.273 -2.859 1 95.88 100 ASN A N 1
ATOM 792 C CA . ASN A 1 100 ? 23.969 -2.938 -2.406 1 95.88 100 ASN A CA 1
ATOM 793 C C . ASN A 1 100 ? 23.812 -1.974 -3.578 1 95.88 100 ASN A C 1
ATOM 795 O O . ASN A 1 100 ? 24.453 -2.146 -4.621 1 95.88 100 ASN A O 1
ATOM 799 N N . GLY A 1 101 ? 22.953 -1.034 -3.475 1 96 101 GLY A N 1
ATOM 800 C CA . GLY A 1 101 ? 22.844 0.048 -4.441 1 96 101 GLY A CA 1
ATOM 801 C C . GLY A 1 101 ? 21.953 -0.29 -5.621 1 96 101 GLY A C 1
ATOM 802 O O . GLY A 1 101 ? 21.766 0.535 -6.52 1 96 101 GLY A O 1
ATOM 803 N N . GLU A 1 102 ? 21.359 -1.479 -5.594 1 96.94 102 GLU A N 1
ATOM 804 C CA . GLU A 1 102 ? 20.562 -1.902 -6.742 1 96.94 102 GLU A CA 1
ATOM 805 C C . GLU A 1 102 ? 19.109 -1.489 -6.582 1 96.94 102 GLU A C 1
ATOM 807 O O . GLU A 1 102 ? 18.625 -1.288 -5.465 1 96.94 102 GLU A O 1
ATOM 812 N N . THR A 1 103 ? 18.469 -1.271 -7.715 1 98.44 103 THR A N 1
ATOM 813 C CA . THR A 1 103 ? 17.016 -1.183 -7.789 1 98.44 103 THR A CA 1
ATOM 814 C C . THR A 1 103 ? 16.406 -2.543 -8.117 1 98.44 103 THR A C 1
ATOM 816 O O . THR A 1 103 ? 16.75 -3.162 -9.125 1 98.44 103 THR A O 1
ATOM 819 N N . VAL A 1 104 ? 15.531 -2.973 -7.219 1 98.81 104 VAL A N 1
ATOM 820 C CA . VAL A 1 104 ? 14.945 -4.293 -7.434 1 98.81 104 VAL A CA 1
ATOM 821 C C . VAL A 1 104 ? 13.422 -4.195 -7.379 1 98.81 104 VAL A C 1
ATOM 823 O O . VAL A 1 104 ? 12.875 -3.324 -6.699 1 98.81 104 VAL A O 1
ATOM 826 N N . ILE A 1 105 ? 12.773 -5.047 -8.188 1 98.94 105 ILE A N 1
ATOM 827 C CA . ILE A 1 105 ? 11.336 -5.262 -8.109 1 98.94 105 ILE A CA 1
ATOM 828 C C . ILE A 1 105 ? 11.047 -6.551 -7.348 1 98.94 105 ILE A C 1
ATOM 830 O O . ILE A 1 105 ? 11.656 -7.59 -7.621 1 98.94 105 ILE A O 1
ATOM 834 N N . LEU A 1 106 ? 10.203 -6.469 -6.312 1 98.88 106 LEU A N 1
ATOM 835 C CA . LEU A 1 106 ? 9.742 -7.645 -5.578 1 98.88 106 LEU A CA 1
ATOM 836 C C . LEU A 1 106 ? 8.25 -7.875 -5.789 1 98.88 106 LEU A C 1
ATOM 838 O O . LEU A 1 106 ? 7.43 -7.062 -5.367 1 98.88 106 LEU A O 1
ATOM 842 N N . ASP A 1 107 ? 7.91 -8.992 -6.4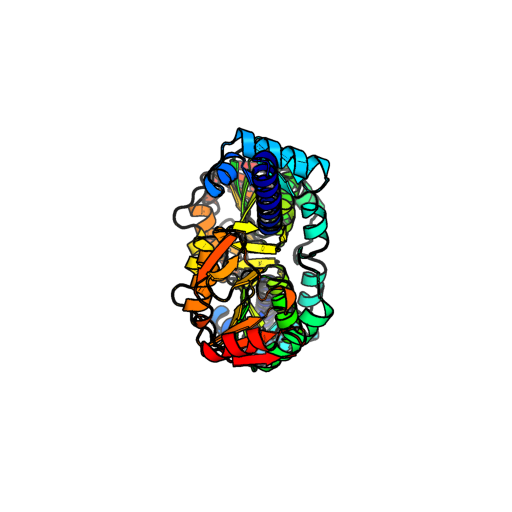38 1 98.75 107 ASP A N 1
ATOM 843 C CA . ASP A 1 107 ? 6.52 -9.406 -6.609 1 98.75 107 ASP A CA 1
ATOM 844 C C . ASP A 1 107 ? 5.914 -9.859 -5.281 1 98.75 107 ASP A C 1
ATOM 846 O O . ASP A 1 107 ? 6.637 -10.164 -4.336 1 98.75 107 ASP A O 1
ATOM 850 N N . SER A 1 108 ? 4.59 -9.828 -5.293 1 97.62 108 SER A N 1
ATOM 851 C CA . SER A 1 108 ? 3.9 -10.32 -4.102 1 97.62 108 SER A CA 1
ATOM 852 C C . SER A 1 108 ? 3.938 -11.844 -4.035 1 97.62 108 SER A C 1
ATOM 854 O O . SER A 1 108 ? 3.855 -12.516 -5.062 1 97.62 108 SER A O 1
ATOM 856 N N . GLY A 1 109 ? 4.133 -12.32 -2.787 1 96.88 109 GLY A N 1
ATOM 857 C CA . GLY A 1 109 ? 4.129 -13.766 -2.572 1 96.88 109 GLY A CA 1
ATOM 858 C C . GLY A 1 109 ? 4.922 -14.188 -1.351 1 96.88 109 GLY A C 1
ATOM 859 O O . GLY A 1 109 ? 5.723 -13.414 -0.825 1 96.88 109 GLY A O 1
ATOM 860 N N . SER A 1 110 ? 4.688 -15.398 -0.982 1 97.25 110 SER A N 1
ATOM 861 C CA . SER A 1 110 ? 5.367 -15.922 0.2 1 97.25 110 SER A CA 1
ATOM 862 C C . SER A 1 110 ? 6.848 -16.156 -0.07 1 97.25 110 SER A C 1
ATOM 864 O O . SER A 1 110 ? 7.691 -15.875 0.787 1 97.25 110 SER A O 1
ATOM 866 N N . THR A 1 111 ? 7.188 -16.625 -1.238 1 98.44 111 THR A N 1
ATOM 867 C CA . THR A 1 111 ? 8.594 -16.875 -1.539 1 98.44 111 THR A CA 1
ATOM 868 C C . THR A 1 111 ? 9.344 -15.555 -1.726 1 98.44 111 THR A C 1
ATOM 870 O O . THR A 1 111 ? 10.477 -15.414 -1.259 1 98.44 111 THR A O 1
ATOM 873 N N . THR A 1 112 ? 8.758 -14.617 -2.387 1 98.69 112 THR A N 1
ATOM 874 C CA . THR A 1 112 ? 9.391 -13.312 -2.559 1 98.69 112 THR A CA 1
ATOM 875 C C . THR A 1 112 ? 9.5 -12.578 -1.223 1 98.69 112 THR A C 1
ATOM 877 O O . THR A 1 112 ? 10.414 -11.773 -1.02 1 98.69 112 THR A O 1
ATOM 880 N N . THR A 1 113 ? 8.578 -12.844 -0.295 1 98.5 113 THR A N 1
ATOM 881 C CA . THR A 1 113 ? 8.695 -12.305 1.057 1 98.5 113 THR A CA 1
ATOM 882 C C . THR A 1 113 ? 9.969 -12.812 1.73 1 98.5 113 THR A C 1
ATOM 884 O O . THR A 1 113 ? 10.648 -12.062 2.43 1 98.5 113 THR A O 1
ATOM 887 N N . GLU A 1 114 ? 10.289 -14.078 1.494 1 98.56 114 GLU A N 1
ATOM 888 C CA . GLU A 1 114 ? 11.523 -14.633 2.033 1 98.56 114 GLU A CA 1
ATOM 889 C C . GLU A 1 114 ? 12.75 -13.984 1.394 1 98.56 114 GLU A C 1
ATOM 891 O O . GLU A 1 114 ? 13.773 -13.789 2.053 1 98.56 114 GLU A O 1
ATOM 896 N N . VAL A 1 115 ? 12.688 -13.633 0.1 1 98.88 115 VAL A N 1
ATOM 897 C CA . VAL A 1 115 ? 13.758 -12.883 -0.534 1 98.88 115 VAL A CA 1
ATOM 898 C C . VAL A 1 115 ? 13.938 -11.539 0.173 1 98.88 115 VAL A C 1
ATOM 900 O O . VAL A 1 115 ? 15.047 -11.18 0.567 1 98.88 115 VAL A O 1
ATOM 903 N N . ALA A 1 116 ? 12.812 -10.812 0.334 1 98.75 116 ALA A N 1
ATOM 904 C CA . ALA A 1 116 ? 12.828 -9.508 0.984 1 98.75 116 ALA A CA 1
ATOM 905 C C . ALA A 1 116 ? 13.461 -9.594 2.371 1 98.75 116 ALA A C 1
ATOM 907 O O . ALA A 1 116 ? 14.289 -8.75 2.732 1 98.75 116 ALA A O 1
ATOM 908 N N . ALA A 1 117 ? 13.07 -10.609 3.145 1 98.19 117 ALA A N 1
ATOM 909 C CA . ALA A 1 117 ? 13.578 -10.805 4.5 1 98.19 117 ALA A CA 1
ATOM 910 C C . ALA A 1 117 ? 15.102 -10.945 4.496 1 98.19 117 ALA A C 1
ATOM 912 O O . ALA A 1 117 ? 15.773 -10.492 5.426 1 98.19 117 ALA A O 1
ATOM 913 N N . ASN A 1 118 ? 15.594 -11.516 3.469 1 98.56 118 ASN A N 1
ATOM 914 C CA . ASN A 1 118 ? 17.031 -11.766 3.4 1 98.56 118 ASN A CA 1
ATOM 915 C C . ASN A 1 118 ? 17.781 -10.602 2.756 1 98.56 118 ASN A C 1
ATOM 917 O O . ASN A 1 118 ? 19 -10.656 2.605 1 98.56 118 ASN A O 1
ATOM 921 N N . LEU A 1 119 ? 17.062 -9.578 2.309 1 98.25 119 LEU A N 1
ATOM 922 C CA . LEU A 1 119 ? 17.688 -8.367 1.791 1 98.25 119 LEU A CA 1
ATOM 923 C C . LEU A 1 119 ? 17.953 -7.367 2.914 1 98.25 119 LEU A C 1
ATOM 925 O O . LEU A 1 119 ? 18.703 -6.402 2.732 1 98.25 119 LEU A O 1
ATOM 929 N N . LEU A 1 120 ? 17.219 -7.586 4.059 1 95.62 120 LEU A N 1
ATOM 930 C CA . LEU A 1 120 ? 17.391 -6.672 5.18 1 95.62 120 LEU A CA 1
ATOM 931 C C . LEU A 1 120 ? 18.859 -6.508 5.531 1 95.62 120 LEU A C 1
ATOM 933 O O . LEU A 1 120 ? 19.609 -7.48 5.523 1 95.62 120 LEU A O 1
ATOM 937 N N . GLY A 1 121 ? 19.25 -5.312 5.84 1 90.25 121 GLY A N 1
ATOM 938 C CA . GLY A 1 121 ? 20.641 -5.008 6.16 1 90.25 121 GLY A CA 1
ATOM 939 C C . GLY A 1 121 ? 21.422 -4.465 4.977 1 90.25 121 GLY A C 1
ATOM 940 O O . GLY A 1 121 ? 22.484 -3.879 5.152 1 90.25 121 GLY A O 1
ATOM 941 N N . ARG A 1 122 ? 20.875 -4.703 3.758 1 94.19 122 ARG A N 1
ATOM 942 C CA . ARG A 1 122 ? 21.469 -4.07 2.584 1 94.19 122 ARG A CA 1
ATOM 943 C C . ARG A 1 122 ? 21.328 -2.551 2.656 1 94.19 122 ARG A C 1
ATOM 945 O O . ARG A 1 122 ? 20.562 -2.031 3.473 1 94.19 122 ARG A O 1
ATOM 952 N N . ARG A 1 123 ? 22.188 -1.872 1.796 1 92.12 123 ARG A N 1
ATOM 953 C CA . ARG A 1 123 ? 22.188 -0.414 1.85 1 92.12 123 ARG A CA 1
ATOM 954 C C . ARG A 1 123 ? 21.953 0.186 0.466 1 92.12 123 ARG A C 1
ATOM 956 O O . ARG A 1 123 ? 22.281 -0.432 -0.547 1 92.12 123 ARG A O 1
ATOM 963 N N . GLU A 1 124 ? 21.391 1.343 0.464 1 93.19 124 GLU A N 1
ATOM 964 C CA . GLU A 1 124 ? 21.188 2.145 -0.739 1 93.19 124 GLU A CA 1
ATOM 965 C C . GLU A 1 124 ? 20.344 1.389 -1.77 1 93.19 124 GLU A C 1
ATOM 967 O O . GLU A 1 124 ? 20.656 1.404 -2.963 1 93.19 124 GLU A O 1
ATOM 972 N N . MET A 1 125 ? 19.359 0.636 -1.229 1 96.56 125 MET A N 1
ATOM 973 C CA . MET A 1 125 ? 18.5 -0.141 -2.111 1 96.56 125 MET A CA 1
ATOM 974 C C . MET A 1 125 ? 17.25 0.652 -2.484 1 96.56 125 MET A C 1
ATOM 976 O O . MET A 1 125 ? 16.688 1.376 -1.654 1 96.56 125 MET A O 1
ATOM 980 N N . THR A 1 126 ? 16.844 0.576 -3.697 1 98 126 THR A N 1
ATOM 981 C CA . THR A 1 126 ? 15.516 0.998 -4.117 1 98 126 THR A CA 1
ATOM 982 C C . THR A 1 126 ? 14.648 -0.21 -4.457 1 98 126 THR A C 1
ATOM 984 O O . THR A 1 126 ? 15.062 -1.078 -5.23 1 98 126 THR A O 1
ATOM 987 N N . VAL A 1 127 ? 13.5 -0.256 -3.828 1 98.62 127 VAL A N 1
ATOM 988 C CA . VAL A 1 127 ? 12.609 -1.395 -4.027 1 98.62 127 VAL A CA 1
ATOM 989 C C . VAL A 1 127 ? 11.266 -0.911 -4.559 1 98.62 127 VAL A C 1
ATOM 991 O O . VAL A 1 127 ? 10.703 0.062 -4.051 1 98.62 127 VAL A O 1
ATOM 994 N N . ILE A 1 128 ? 10.773 -1.564 -5.598 1 98.81 128 ILE A N 1
ATOM 995 C CA . ILE A 1 128 ? 9.398 -1.417 -6.062 1 98.81 128 ILE A CA 1
ATOM 996 C C . ILE A 1 128 ? 8.625 -2.715 -5.82 1 98.81 128 ILE A C 1
ATOM 998 O O . ILE A 1 128 ? 9.086 -3.793 -6.207 1 98.81 128 ILE A O 1
ATOM 1002 N N . THR A 1 129 ? 7.516 -2.633 -5.148 1 98.88 129 THR A N 1
ATOM 1003 C CA . THR A 1 129 ? 6.758 -3.84 -4.836 1 98.88 129 THR A CA 1
ATOM 1004 C C . THR A 1 129 ? 5.258 -3.559 -4.859 1 98.88 129 THR A C 1
ATOM 1006 O O . THR A 1 129 ? 4.832 -2.418 -4.676 1 98.88 129 THR A O 1
ATOM 1009 N N . ASN A 1 130 ? 4.508 -4.605 -5.191 1 98.62 130 ASN A N 1
ATOM 1010 C CA . ASN A 1 130 ? 3.055 -4.535 -5.07 1 98.62 130 ASN A CA 1
ATOM 1011 C C . ASN A 1 130 ? 2.562 -5.227 -3.803 1 98.62 130 ASN A C 1
ATOM 1013 O O . ASN A 1 130 ? 1.358 -5.426 -3.627 1 98.62 130 ASN A O 1
ATOM 1017 N N . ALA A 1 131 ? 3.469 -5.629 -2.928 1 98.44 131 ALA A N 1
ATOM 1018 C CA . ALA A 1 131 ? 3.133 -6.359 -1.709 1 98.44 131 ALA A CA 1
ATOM 1019 C C . ALA A 1 131 ? 3.215 -5.453 -0.484 1 98.44 131 ALA A C 1
ATOM 1021 O O . ALA A 1 131 ? 4.285 -4.93 -0.162 1 98.44 131 ALA A O 1
ATOM 1022 N N . LEU A 1 132 ? 2.113 -5.379 0.217 1 98 132 LEU A N 1
ATOM 1023 C CA . LEU A 1 132 ? 2.076 -4.512 1.388 1 98 132 LEU A CA 1
ATOM 1024 C C . LEU A 1 132 ? 3 -5.031 2.482 1 98 132 LEU A C 1
ATOM 1026 O O . LEU A 1 132 ? 3.676 -4.25 3.154 1 98 132 LEU A O 1
ATOM 1030 N N . ASN A 1 133 ? 3.027 -6.34 2.684 1 97.12 133 ASN A N 1
ATOM 1031 C CA . ASN A 1 133 ? 3.877 -6.906 3.727 1 97.12 133 ASN A CA 1
ATOM 1032 C C . ASN A 1 133 ? 5.355 -6.648 3.445 1 97.12 133 ASN A C 1
ATOM 1034 O O . ASN A 1 133 ? 6.129 -6.391 4.367 1 97.12 133 ASN A O 1
ATOM 1038 N N . ILE A 1 134 ? 5.734 -6.672 2.189 1 98.31 134 ILE A N 1
ATOM 1039 C CA . ILE A 1 134 ? 7.121 -6.414 1.811 1 98.31 134 ILE A CA 1
ATOM 1040 C C . ILE A 1 134 ? 7.441 -4.934 1.996 1 98.31 134 ILE A C 1
ATOM 1042 O O . ILE A 1 134 ? 8.508 -4.578 2.498 1 98.31 134 ILE A O 1
ATOM 1046 N N . ALA A 1 135 ? 6.516 -4.074 1.599 1 98.31 135 ALA A N 1
ATOM 1047 C CA . ALA A 1 135 ? 6.699 -2.639 1.788 1 98.31 135 ALA A CA 1
ATOM 1048 C C . ALA A 1 135 ? 6.887 -2.299 3.266 1 98.31 135 ALA A C 1
ATOM 1050 O O . ALA A 1 135 ? 7.777 -1.527 3.623 1 98.31 135 ALA A O 1
ATOM 1051 N N . LEU A 1 136 ? 6.066 -2.879 4.105 1 97.06 136 LEU A N 1
ATOM 1052 C CA . LEU A 1 136 ? 6.141 -2.637 5.543 1 97.06 136 LEU A CA 1
ATOM 1053 C C . LEU A 1 136 ? 7.457 -3.154 6.113 1 97.06 136 LEU A C 1
ATOM 1055 O O . LEU A 1 136 ? 8.117 -2.461 6.891 1 97.06 136 LEU A O 1
ATOM 1059 N N . MET A 1 137 ? 7.863 -4.293 5.699 1 96.56 137 MET A N 1
ATOM 1060 C CA . MET A 1 137 ? 9.078 -4.926 6.191 1 96.56 137 MET A CA 1
ATOM 1061 C C . MET A 1 137 ? 10.312 -4.105 5.82 1 96.56 137 MET A C 1
ATOM 1063 O O . MET A 1 137 ? 11.094 -3.719 6.688 1 96.56 137 MET A O 1
ATOM 1067 N N . LEU A 1 138 ? 10.438 -3.773 4.559 1 97.38 138 LEU A N 1
ATOM 1068 C CA . LEU A 1 138 ? 11.641 -3.104 4.074 1 97.38 138 LEU A CA 1
ATOM 1069 C C . LEU A 1 138 ? 11.578 -1.605 4.355 1 97.38 138 LEU A C 1
ATOM 1071 O O . LEU A 1 138 ? 12.609 -0.959 4.531 1 97.38 138 LEU A O 1
ATOM 1075 N N . GLY A 1 139 ? 10.383 -1.04 4.406 1 95 139 GLY A N 1
ATOM 1076 C CA . GLY A 1 139 ? 10.203 0.385 4.641 1 95 139 GLY A CA 1
ATOM 1077 C C . GLY A 1 139 ? 10.648 0.822 6.023 1 95 139 GLY A C 1
ATOM 1078 O O . GLY A 1 139 ? 10.898 2.008 6.254 1 95 139 GLY A O 1
ATOM 1079 N N . ALA A 1 140 ? 10.75 -0.089 6.914 1 91.25 140 ALA A N 1
ATOM 1080 C CA . ALA A 1 140 ? 11.18 0.183 8.281 1 91.25 140 ALA A CA 1
ATOM 1081 C C . ALA A 1 140 ? 12.695 0.28 8.367 1 91.25 140 ALA A C 1
ATOM 1083 O O . ALA A 1 140 ? 13.242 0.73 9.383 1 91.25 140 ALA A O 1
ATOM 1084 N N . ASP A 1 141 ? 13.352 -0.133 7.324 1 92.12 141 ASP A N 1
ATOM 1085 C CA . ASP A 1 141 ? 14.805 -0.164 7.266 1 92.12 141 ASP A CA 1
ATOM 1086 C C . ASP A 1 141 ? 15.352 1.025 6.477 1 92.12 141 ASP A C 1
ATOM 1088 O O . ASP A 1 141 ? 15.039 1.188 5.297 1 92.12 141 ASP A O 1
ATOM 1092 N N . PRO A 1 142 ? 16.203 1.878 7.121 1 87.5 142 PRO A N 1
ATOM 1093 C CA . PRO A 1 142 ? 16.719 3.082 6.461 1 87.5 142 PRO A CA 1
ATOM 1094 C C . PRO A 1 142 ? 17.562 2.768 5.23 1 87.5 142 PRO A C 1
ATOM 1096 O O . PRO A 1 142 ? 17.844 3.66 4.43 1 87.5 142 PRO A O 1
ATOM 1099 N N . GLY A 1 143 ? 17.953 1.584 5.016 1 90.38 143 GLY A N 1
ATOM 1100 C CA . GLY A 1 143 ? 18.734 1.197 3.855 1 90.38 143 GLY A CA 1
ATOM 1101 C C . GLY A 1 143 ? 17.906 1.071 2.592 1 90.38 143 GLY A C 1
ATOM 1102 O O . GLY A 1 143 ? 18.453 0.882 1.501 1 90.38 143 GLY A O 1
ATOM 1103 N N . PHE A 1 144 ? 16.609 1.279 2.75 1 94.88 144 PHE A N 1
ATOM 1104 C CA . PHE A 1 144 ? 15.719 1.016 1.624 1 94.88 144 PHE A CA 1
ATOM 1105 C C . PHE A 1 144 ? 14.859 2.234 1.316 1 94.88 144 PHE A C 1
ATOM 1107 O O . PHE A 1 144 ? 14.297 2.852 2.227 1 94.88 144 PHE A O 1
ATOM 1114 N N . GLU A 1 145 ? 14.812 2.645 0.106 1 95.5 145 GLU A N 1
ATOM 1115 C CA . GLU A 1 145 ? 13.734 3.447 -0.462 1 95.5 145 GLU A CA 1
ATOM 1116 C C . GLU A 1 145 ? 12.672 2.564 -1.111 1 95.5 145 GLU A C 1
ATOM 1118 O O . GLU A 1 145 ? 12.953 1.859 -2.084 1 95.5 145 GLU A O 1
ATOM 1123 N N . VAL A 1 146 ? 11.445 2.613 -0.585 1 97.88 146 VAL A N 1
ATOM 1124 C CA . VAL A 1 146 ? 10.43 1.658 -1.021 1 97.88 146 VAL A CA 1
ATOM 1125 C C . VAL A 1 146 ? 9.32 2.387 -1.771 1 97.88 146 VAL A C 1
ATOM 1127 O O . VAL A 1 146 ? 8.805 3.404 -1.299 1 97.88 146 VAL A O 1
ATOM 1130 N N . HIS A 1 147 ? 8.984 1.848 -2.932 1 98.38 147 HIS A N 1
ATOM 1131 C CA . HIS A 1 147 ? 7.855 2.291 -3.742 1 98.38 147 HIS A CA 1
ATOM 1132 C C . HIS A 1 147 ? 6.828 1.18 -3.906 1 98.38 147 HIS A C 1
ATOM 1134 O O . HIS A 1 147 ? 7.188 0.008 -4.039 1 98.38 147 HIS A O 1
ATOM 1140 N N . MET A 1 148 ? 5.578 1.623 -3.949 1 98.62 148 MET A N 1
ATOM 1141 C CA . MET A 1 148 ? 4.504 0.667 -4.211 1 98.62 148 MET A CA 1
ATOM 1142 C C . MET A 1 148 ? 3.777 1.008 -5.508 1 98.62 148 MET A C 1
ATOM 1144 O O . MET A 1 148 ? 3.605 2.182 -5.84 1 98.62 148 MET A O 1
ATOM 1148 N N . THR A 1 149 ? 3.277 -0.011 -6.223 1 97.69 149 THR A N 1
ATOM 1149 C CA . THR A 1 149 ? 2.695 0.157 -7.547 1 97.69 149 THR A CA 1
ATOM 1150 C C . THR A 1 149 ? 1.309 0.789 -7.453 1 97.69 149 THR A C 1
ATOM 1152 O O . THR A 1 149 ? 0.849 1.435 -8.398 1 97.69 149 THR A O 1
ATOM 1155 N N . GLY A 1 150 ? 0.556 0.679 -6.504 1 97.06 150 GLY A N 1
ATOM 1156 C CA . GLY A 1 150 ? -0.861 0.993 -6.418 1 97.06 150 GLY A CA 1
ATOM 1157 C C . GLY A 1 150 ? -1.746 -0.059 -7.059 1 97.06 150 GLY A C 1
ATOM 1158 O O . GLY A 1 150 ? -1.264 -1.119 -7.465 1 97.06 150 GLY A O 1
ATOM 1159 N N . GLY A 1 151 ? -3.078 0.214 -7.027 1 97.81 151 GLY A N 1
ATOM 1160 C CA . GLY A 1 151 ? -4.012 -0.711 -7.648 1 97.81 151 GLY A CA 1
ATOM 1161 C C . GLY A 1 151 ? -5.051 -1.25 -6.68 1 97.81 151 GLY A C 1
ATOM 1162 O O . GLY A 1 151 ? -5.301 -0.649 -5.633 1 97.81 151 GLY A O 1
ATOM 1163 N N . HIS A 1 152 ? -5.723 -2.338 -7.227 1 97.31 152 HIS A N 1
ATOM 1164 C CA . HIS A 1 152 ? -6.73 -3.021 -6.426 1 97.31 152 HIS A CA 1
ATOM 1165 C C . HIS A 1 152 ? -6.082 -3.877 -5.34 1 97.31 152 HIS A C 1
ATOM 1167 O O . HIS A 1 152 ? -5.156 -4.645 -5.621 1 97.31 152 HIS A O 1
ATOM 1173 N N . PHE A 1 153 ? -6.609 -3.662 -4.086 1 97.56 153 PHE A N 1
ATOM 1174 C CA . PHE A 1 153 ? -6.035 -4.398 -2.963 1 97.56 153 PHE A CA 1
ATOM 1175 C C . PHE A 1 153 ? -6.652 -5.785 -2.854 1 97.56 153 PHE A C 1
ATOM 1177 O O . PHE A 1 153 ? -7.875 -5.922 -2.764 1 97.56 153 PHE A O 1
ATOM 1184 N N . LYS A 1 154 ? -5.777 -6.766 -2.861 1 96.12 154 LYS A N 1
ATOM 1185 C CA . LYS A 1 154 ? -6.156 -8.156 -2.627 1 96.12 154 LYS A CA 1
ATOM 1186 C C . LYS A 1 154 ? -5.73 -8.617 -1.234 1 96.12 154 LYS A C 1
ATOM 1188 O O . LYS A 1 154 ? -4.559 -8.914 -1.003 1 96.12 154 LYS A O 1
ATOM 1193 N N . ALA A 1 155 ? -6.68 -8.805 -0.398 1 94.5 155 ALA A N 1
ATOM 1194 C CA . ALA A 1 155 ? -6.43 -9.031 1.023 1 94.5 155 ALA A CA 1
ATOM 1195 C C . ALA A 1 155 ? -5.715 -10.359 1.253 1 94.5 155 ALA A C 1
ATOM 1197 O O . ALA A 1 155 ? -4.746 -10.43 2.014 1 94.5 155 ALA A O 1
ATOM 1198 N N . PRO A 1 156 ? -6.047 -11.461 0.575 1 93.25 156 PRO A N 1
ATOM 1199 C CA . PRO A 1 156 ? -5.422 -12.742 0.891 1 93.25 156 PRO A CA 1
ATOM 1200 C C . PRO A 1 156 ? -3.924 -12.758 0.597 1 93.25 156 PRO A C 1
ATOM 1202 O O . PRO A 1 156 ? -3.172 -13.492 1.242 1 93.25 156 PRO A O 1
ATOM 1205 N N . THR A 1 157 ? -3.531 -11.961 -0.358 1 94.56 157 THR A N 1
ATOM 1206 C CA . THR A 1 157 ? -2.125 -11.961 -0.748 1 94.56 157 THR A CA 1
ATOM 1207 C C . THR A 1 157 ? -1.448 -10.664 -0.314 1 94.56 157 THR A C 1
ATOM 1209 O O . THR A 1 157 ? -0.283 -10.422 -0.638 1 94.56 157 THR A O 1
ATOM 1212 N N . LEU A 1 158 ? -2.188 -9.812 0.343 1 96.81 158 LEU A N 1
ATOM 1213 C CA . LEU A 1 158 ? -1.698 -8.508 0.757 1 96.81 158 LEU A CA 1
ATOM 1214 C C . LEU A 1 158 ? -1.01 -7.793 -0.401 1 96.81 158 LEU A C 1
ATOM 1216 O O . LEU A 1 158 ? 0.091 -7.258 -0.242 1 96.81 158 LEU A O 1
ATOM 1220 N N . SER A 1 159 ? -1.691 -7.781 -1.543 1 97.31 159 SER A N 1
ATOM 1221 C CA . SER A 1 159 ? -1.034 -7.289 -2.748 1 97.31 159 SER A CA 1
ATOM 1222 C C . SER A 1 159 ? -1.938 -6.332 -3.52 1 97.31 159 SER A C 1
ATOM 1224 O O . SER A 1 159 ? -3.139 -6.25 -3.25 1 97.31 159 SER A O 1
ATOM 1226 N N . LEU A 1 160 ? -1.316 -5.613 -4.363 1 97.88 160 LEU A N 1
ATOM 1227 C CA . LEU A 1 160 ? -1.996 -4.715 -5.285 1 97.88 160 LEU A CA 1
ATOM 1228 C C . LEU A 1 160 ? -1.911 -5.238 -6.715 1 97.88 160 LEU A C 1
ATOM 1230 O O . LEU A 1 160 ? -0.869 -5.75 -7.133 1 97.88 160 LEU A O 1
ATOM 1234 N N . SER A 1 161 ? -3.023 -5.129 -7.453 1 96.62 161 SER A N 1
ATOM 1235 C CA . SER A 1 161 ? -3.055 -5.668 -8.812 1 96.62 161 SER A CA 1
ATOM 1236 C C . SER A 1 161 ? -3.967 -4.84 -9.711 1 96.62 161 SER A C 1
ATOM 1238 O O . SER A 1 161 ? -4.531 -3.836 -9.281 1 96.62 161 SER A O 1
ATOM 1240 N N . GLY A 1 162 ? -4.012 -5.25 -11.023 1 94.81 162 GLY A N 1
ATOM 1241 C CA . GLY A 1 162 ? -4.848 -4.578 -12.008 1 94.81 162 GLY A CA 1
ATOM 1242 C C . GLY A 1 162 ? -4.055 -3.705 -12.969 1 94.81 162 GLY A C 1
ATOM 1243 O O . GLY A 1 162 ? -2.832 -3.607 -12.859 1 94.81 162 GLY A O 1
ATOM 1244 N N . GLU A 1 163 ? -4.742 -3.098 -13.836 1 94.94 163 GLU A N 1
ATOM 1245 C CA . GLU A 1 163 ? -4.129 -2.314 -14.906 1 94.94 163 GLU A CA 1
ATOM 1246 C C . GLU A 1 163 ? -3.398 -1.095 -14.344 1 94.94 163 GLU A C 1
ATOM 1248 O O . GLU A 1 163 ? -2.338 -0.715 -14.844 1 94.94 163 GLU A O 1
ATOM 1253 N N . ARG A 1 164 ? -3.889 -0.537 -13.367 1 94.5 164 ARG A N 1
ATOM 1254 C CA . ARG A 1 164 ? -3.256 0.648 -12.797 1 94.5 164 ARG A CA 1
ATOM 1255 C C . ARG A 1 164 ? -1.963 0.285 -12.078 1 94.5 164 ARG A C 1
ATOM 1257 O O . ARG A 1 164 ? -1.022 1.081 -12.039 1 94.5 164 ARG A O 1
ATOM 1264 N N . SER A 1 165 ? -1.958 -0.885 -11.484 1 97.25 165 SER A N 1
ATOM 1265 C CA . SER A 1 165 ? -0.698 -1.369 -10.93 1 97.25 165 SER A CA 1
ATOM 1266 C C . SER A 1 165 ? 0.368 -1.497 -12.016 1 97.25 165 SER A C 1
ATOM 1268 O O . SER A 1 165 ? 1.528 -1.141 -11.797 1 97.25 165 SER A O 1
ATOM 1270 N N . ALA A 1 166 ? -0.061 -1.975 -13.148 1 97.56 166 ALA A N 1
ATOM 1271 C CA . ALA A 1 166 ? 0.845 -2.117 -14.289 1 97.56 166 ALA A CA 1
ATOM 1272 C C . ALA A 1 166 ? 1.35 -0.758 -14.766 1 97.56 166 ALA A C 1
ATOM 1274 O O . ALA A 1 166 ? 2.533 -0.603 -15.07 1 97.56 166 ALA A O 1
ATOM 1275 N N . ASP A 1 167 ? 0.489 0.214 -14.773 1 96.25 167 ASP A N 1
ATOM 1276 C CA . ASP A 1 167 ? 0.814 1.554 -15.258 1 96.25 167 ASP A CA 1
ATOM 1277 C C . ASP A 1 167 ? 1.951 2.168 -14.445 1 96.25 167 ASP A C 1
ATOM 1279 O O . ASP A 1 167 ? 2.676 3.035 -14.938 1 96.25 167 ASP A O 1
ATOM 1283 N N . TYR A 1 168 ? 2.096 1.748 -13.242 1 97.12 168 TYR A N 1
ATOM 1284 C CA . TYR A 1 168 ? 3.113 2.305 -12.359 1 97.12 168 TYR A CA 1
ATOM 1285 C C . TYR A 1 168 ? 4.508 2.092 -12.93 1 97.12 168 TYR A C 1
ATOM 1287 O O . TYR A 1 168 ? 5.41 2.898 -12.695 1 97.12 168 TYR A O 1
ATOM 1295 N N . PHE A 1 169 ? 4.703 1.081 -13.711 1 97.75 169 PHE A N 1
ATOM 1296 C CA . PHE A 1 169 ? 6.027 0.669 -14.164 1 97.75 169 PHE A CA 1
ATOM 1297 C C . PHE A 1 169 ? 6.422 1.416 -15.43 1 97.75 169 PHE A C 1
ATOM 1299 O O . PHE A 1 169 ? 7.547 1.279 -15.906 1 97.75 169 PHE A O 1
ATOM 1306 N N . THR A 1 170 ? 5.52 2.203 -15.992 1 96 170 THR A N 1
ATOM 1307 C CA . THR A 1 170 ? 5.836 2.961 -17.203 1 96 170 THR A CA 1
ATOM 1308 C C . THR A 1 170 ? 7.027 3.883 -16.969 1 96 170 THR A C 1
ATOM 1310 O O . THR A 1 170 ? 7.004 4.711 -16.047 1 96 170 THR A O 1
ATOM 1313 N N . GLY A 1 171 ? 8.055 3.695 -17.703 1 96.12 171 GLY A N 1
ATOM 1314 C CA . GLY A 1 171 ? 9.227 4.555 -17.625 1 96.12 171 GLY A CA 1
ATOM 1315 C C . GLY A 1 171 ? 10.18 4.156 -16.516 1 96.12 171 GLY A C 1
ATOM 1316 O O . GLY A 1 171 ? 11.125 4.891 -16.203 1 96.12 171 GLY A O 1
ATOM 1317 N N . LEU A 1 172 ? 9.977 3.055 -15.875 1 96.69 172 LEU A N 1
ATOM 1318 C CA . LEU A 1 172 ? 10.852 2.602 -14.805 1 96.69 172 LEU A CA 1
ATOM 1319 C C . LEU A 1 172 ? 11.766 1.474 -15.281 1 96.69 172 LEU A C 1
ATOM 1321 O O . LEU A 1 172 ? 11.391 0.703 -16.172 1 96.69 172 LEU A O 1
ATOM 1325 N N . PHE A 1 173 ? 12.938 1.475 -14.703 1 97.44 173 PHE A N 1
ATOM 1326 C CA . PHE A 1 173 ? 13.914 0.428 -14.984 1 97.44 173 PHE A CA 1
ATOM 1327 C C . PHE A 1 173 ? 14.539 -0.089 -13.695 1 97.44 173 PHE A C 1
ATOM 1329 O O . PHE A 1 173 ? 14.945 0.698 -12.836 1 97.44 173 PHE A O 1
ATOM 1336 N N . ALA A 1 174 ? 14.531 -1.38 -13.523 1 98.38 174 ALA A N 1
ATOM 1337 C CA . ALA A 1 174 ? 15.18 -2.033 -12.383 1 98.38 174 ALA A CA 1
ATOM 1338 C C . ALA A 1 174 ? 16.203 -3.066 -12.852 1 98.38 174 ALA A C 1
ATOM 1340 O O . ALA A 1 174 ? 16.062 -3.631 -13.938 1 98.38 174 ALA A O 1
ATOM 1341 N N . GLN A 1 175 ? 17.219 -3.268 -12.047 1 98.69 175 GLN A N 1
ATOM 1342 C CA . GLN A 1 175 ? 18.219 -4.262 -12.398 1 98.69 175 GLN A CA 1
ATOM 1343 C C . GLN A 1 175 ? 17.656 -5.676 -12.312 1 98.69 175 GLN A C 1
ATOM 1345 O O . GLN A 1 175 ? 17.891 -6.496 -13.203 1 98.69 175 GLN A O 1
ATOM 1350 N N . THR A 1 176 ? 16.891 -5.895 -11.258 1 98.81 176 THR A N 1
ATOM 1351 C CA . THR A 1 176 ? 16.453 -7.266 -11.016 1 98.81 176 THR A CA 1
ATOM 1352 C C . THR A 1 176 ? 15 -7.301 -10.586 1 98.81 176 THR A C 1
ATOM 1354 O O . THR A 1 176 ? 14.562 -6.469 -9.781 1 98.81 176 THR A O 1
ATOM 1357 N N . LEU A 1 177 ? 14.242 -8.227 -11.141 1 98.94 177 LEU A N 1
ATOM 1358 C CA . LEU A 1 177 ? 12.914 -8.617 -10.672 1 98.94 177 LEU A CA 1
ATOM 1359 C C . LEU A 1 177 ? 12.953 -9.984 -10.008 1 98.94 177 LEU A C 1
ATOM 1361 O O . LEU A 1 177 ? 13.445 -10.953 -10.602 1 98.94 177 LEU A O 1
ATOM 1365 N N . PHE A 1 178 ? 12.469 -10.055 -8.75 1 98.94 178 PHE A N 1
ATOM 1366 C CA . PHE A 1 178 ? 12.102 -11.336 -8.156 1 98.94 178 PHE A CA 1
ATOM 1367 C C . PHE A 1 178 ? 10.617 -11.609 -8.336 1 98.94 178 PHE A C 1
ATOM 1369 O O . PHE A 1 178 ? 9.781 -10.953 -7.703 1 98.94 178 PHE A O 1
ATOM 1376 N N . LEU A 1 179 ? 10.281 -12.578 -9.156 1 98.88 179 LEU A N 1
ATOM 1377 C CA . LEU A 1 179 ? 8.922 -12.891 -9.578 1 98.88 179 LEU A CA 1
ATOM 1378 C C . LEU A 1 179 ? 8.414 -14.164 -8.898 1 98.88 179 LEU A C 1
ATOM 1380 O O . LEU A 1 179 ? 9.164 -15.133 -8.758 1 98.88 179 LEU A O 1
ATOM 1384 N N . ALA A 1 180 ? 7.168 -14.109 -8.438 1 97.75 180 ALA A N 1
ATOM 1385 C CA . ALA A 1 180 ? 6.496 -15.305 -7.934 1 97.75 180 ALA A CA 1
ATOM 1386 C C . ALA A 1 180 ? 5.547 -15.883 -8.977 1 97.75 180 ALA A C 1
ATOM 1388 O O . ALA A 1 180 ? 5.195 -15.211 -9.953 1 97.75 180 ALA A O 1
ATOM 1389 N N . THR A 1 181 ? 5.172 -17.109 -8.797 1 96.69 181 THR A N 1
ATOM 1390 C CA . THR A 1 181 ? 4.199 -17.766 -9.672 1 96.69 181 THR A CA 1
ATOM 1391 C C . THR A 1 181 ? 3.375 -18.781 -8.898 1 96.69 181 THR A C 1
ATOM 1393 O O . THR A 1 181 ? 3.822 -19.297 -7.871 1 96.69 181 THR A O 1
ATOM 1396 N N . ALA A 1 182 ? 2.193 -19.016 -9.398 1 94.88 182 ALA A N 1
ATOM 1397 C CA . ALA A 1 182 ? 1.353 -20.062 -8.805 1 94.88 182 ALA A CA 1
ATOM 1398 C C . ALA A 1 182 ? 1.73 -21.438 -9.328 1 94.88 182 ALA A C 1
ATOM 1400 O O . ALA A 1 182 ? 1.632 -22.438 -8.609 1 94.88 182 ALA A O 1
ATOM 1401 N N . ALA A 1 183 ? 2.135 -21.469 -10.633 1 96 183 ALA A N 1
ATOM 1402 C CA . ALA A 1 183 ? 2.434 -22.766 -11.258 1 96 183 ALA A CA 1
ATOM 1403 C C . ALA A 1 183 ? 3.311 -22.578 -12.492 1 96 183 ALA A C 1
ATOM 1405 O O . ALA A 1 183 ? 3.203 -21.578 -13.195 1 96 183 ALA A O 1
ATOM 1406 N N . ILE A 1 184 ? 4.102 -23.594 -12.688 1 97.5 184 ILE A N 1
ATOM 1407 C CA . ILE A 1 184 ? 4.949 -23.656 -13.875 1 97.5 184 ILE A CA 1
ATOM 1408 C C . ILE A 1 184 ? 4.559 -24.875 -14.711 1 97.5 184 ILE A C 1
ATOM 1410 O O . ILE A 1 184 ? 4.707 -26.016 -14.266 1 97.5 184 ILE A O 1
ATOM 1414 N N . ASP A 1 185 ? 4.09 -24.516 -15.844 1 95.44 185 ASP A N 1
ATOM 1415 C CA . ASP A 1 185 ? 3.789 -25.547 -16.828 1 95.44 185 ASP A CA 1
ATOM 1416 C C . ASP A 1 185 ? 4.707 -25.422 -18.047 1 95.44 185 ASP A C 1
ATOM 1418 O O . ASP A 1 185 ? 4.812 -24.344 -18.641 1 95.44 185 ASP A O 1
ATOM 1422 N N . LEU A 1 186 ? 5.336 -26.531 -18.406 1 91.25 186 LEU A N 1
ATOM 1423 C CA . LEU A 1 186 ? 6.367 -26.469 -19.438 1 91.25 186 LEU A CA 1
ATOM 1424 C C . LEU A 1 186 ? 5.77 -26.047 -20.766 1 91.25 186 LEU A C 1
ATOM 1426 O O . LEU A 1 186 ? 6.461 -25.453 -21.609 1 91.25 186 LEU A O 1
ATOM 1430 N N . ASP A 1 187 ? 4.531 -26.281 -21.016 1 91.88 187 ASP A N 1
ATOM 1431 C CA . ASP A 1 187 ? 3.867 -25.891 -22.25 1 91.88 187 ASP A CA 1
ATOM 1432 C C . ASP A 1 187 ? 3.205 -24.531 -22.125 1 91.88 187 ASP A C 1
ATOM 1434 O O . ASP A 1 187 ? 3.471 -23.625 -22.922 1 91.88 187 ASP A O 1
ATOM 1438 N N . ALA A 1 188 ? 2.508 -24.328 -21.031 1 93.06 188 ALA A N 1
ATOM 1439 C CA . ALA A 1 188 ? 1.72 -23.109 -20.828 1 93.06 188 ALA A CA 1
ATOM 1440 C C . ALA A 1 188 ? 2.568 -22 -20.234 1 93.06 188 ALA A C 1
ATOM 1442 O O . ALA A 1 188 ? 2.184 -20.828 -20.266 1 93.06 188 ALA A O 1
ATOM 1443 N N . GLY A 1 189 ? 3.736 -22.422 -19.656 1 96.56 189 GLY A N 1
ATOM 1444 C CA . GLY A 1 189 ? 4.613 -21.422 -19.062 1 96.56 189 GLY A CA 1
ATOM 1445 C C . GLY A 1 189 ? 4.246 -21.078 -17.641 1 96.56 189 GLY A C 1
ATOM 1446 O O . GLY A 1 189 ? 3.979 -21.969 -16.828 1 96.56 189 GLY A O 1
ATOM 1447 N N . LEU A 1 190 ? 4.395 -19.797 -17.281 1 97.62 190 LEU A N 1
ATOM 1448 C CA . LEU A 1 190 ? 4.039 -19.312 -15.953 1 97.62 190 LEU A CA 1
ATOM 1449 C C . LEU A 1 190 ? 2.539 -19.062 -15.852 1 97.62 190 LEU A C 1
ATOM 1451 O O . LEU A 1 190 ? 1.978 -18.297 -16.625 1 97.62 190 LEU A O 1
ATOM 1455 N N . THR A 1 191 ? 1.862 -19.672 -14.852 1 95.5 191 THR A N 1
ATOM 1456 C CA . THR A 1 191 ? 0.408 -19.578 -14.797 1 95.5 191 THR A CA 1
ATOM 1457 C C . THR A 1 191 ? -0.048 -19.078 -13.422 1 95.5 191 THR A C 1
ATOM 1459 O O . THR A 1 191 ? 0.669 -19.234 -12.438 1 95.5 191 THR A O 1
ATOM 1462 N N . PHE A 1 192 ? -1.215 -18.438 -13.422 1 93.88 192 PHE A N 1
ATOM 1463 C CA . PHE A 1 192 ? -1.759 -17.75 -12.266 1 93.88 192 PHE A CA 1
ATOM 1464 C C . PHE A 1 192 ? -3.262 -17.969 -12.148 1 93.88 192 PHE A C 1
ATOM 1466 O O . PHE A 1 192 ? -3.932 -18.234 -13.148 1 93.88 192 PHE A O 1
ATOM 1473 N N . PRO A 1 193 ? -3.805 -17.859 -10.922 1 90.62 193 PRO A N 1
ATOM 1474 C CA . PRO A 1 193 ? -5.223 -18.156 -10.711 1 90.62 193 PRO A CA 1
ATOM 1475 C C . PRO A 1 193 ? -6.148 -17.094 -11.281 1 90.62 193 PRO A C 1
ATOM 1477 O O . PRO A 1 193 ? -7.312 -17.359 -11.57 1 90.62 193 PRO A O 1
ATOM 1480 N N . ALA A 1 194 ? -5.652 -15.875 -11.336 1 85.81 194 ALA A N 1
ATOM 1481 C CA . ALA A 1 194 ? -6.547 -14.797 -11.758 1 85.81 194 ALA A CA 1
ATOM 1482 C C . ALA A 1 194 ? -5.91 -13.953 -12.859 1 85.81 194 ALA A C 1
ATOM 1484 O O . ALA A 1 194 ? -4.691 -13.766 -12.875 1 85.81 194 ALA A O 1
ATOM 1485 N N . LEU A 1 195 ? -6.773 -13.383 -13.695 1 85.12 195 LEU A N 1
ATOM 1486 C CA . LEU A 1 195 ? -6.324 -12.57 -14.812 1 85.12 195 LEU A CA 1
ATOM 1487 C C . LEU A 1 195 ? -5.777 -11.234 -14.32 1 85.12 195 LEU A C 1
ATOM 1489 O O . LEU A 1 195 ? -4.906 -10.641 -14.969 1 85.12 195 LEU A O 1
ATOM 1493 N N . SER A 1 196 ? -6.23 -10.836 -13.203 1 88 196 SER A N 1
ATOM 1494 C CA . SER A 1 196 ? -5.898 -9.516 -12.688 1 88 196 SER A CA 1
ATOM 1495 C C . SER A 1 196 ? -4.402 -9.391 -12.414 1 88 196 SER A C 1
ATOM 1497 O O . SER A 1 196 ? -3.859 -8.281 -12.383 1 88 196 SER A O 1
ATOM 1499 N N . ASP A 1 197 ? -3.734 -10.484 -12.328 1 91.94 197 ASP A N 1
ATOM 1500 C CA . ASP A 1 197 ? -2.316 -10.477 -11.984 1 91.94 197 ASP A CA 1
ATOM 1501 C C . ASP A 1 197 ? -1.448 -10.367 -13.234 1 91.94 197 ASP A C 1
ATOM 1503 O O . ASP A 1 197 ? -0.277 -9.992 -13.148 1 91.94 197 ASP A O 1
ATOM 1507 N N . ILE A 1 198 ? -1.999 -10.703 -14.266 1 94.75 198 ILE A N 1
ATOM 1508 C CA . ILE A 1 198 ? -1.203 -10.867 -15.477 1 94.75 198 ILE A CA 1
ATOM 1509 C C . ILE A 1 198 ? -0.611 -9.516 -15.891 1 94.75 198 ILE A C 1
ATOM 1511 O O . ILE A 1 198 ? 0.586 -9.422 -16.172 1 94.75 198 ILE A O 1
ATOM 1515 N N . SER A 1 199 ? -1.406 -8.477 -15.852 1 96.19 199 SER A N 1
ATOM 1516 C CA . SER A 1 199 ? -0.967 -7.172 -16.344 1 96.19 199 SER A CA 1
ATOM 1517 C C . SER A 1 199 ? 0.195 -6.637 -15.508 1 96.19 199 SER A C 1
ATOM 1519 O O . SER A 1 199 ? 1.193 -6.168 -16.062 1 96.19 199 SER A O 1
ATOM 1521 N N . VAL A 1 200 ? 0.09 -6.719 -14.195 1 97.44 200 VAL A N 1
ATOM 1522 C CA . VAL A 1 200 ? 1.126 -6.156 -13.336 1 97.44 200 VAL A CA 1
ATOM 1523 C C . VAL A 1 200 ? 2.404 -6.984 -13.461 1 97.44 200 VAL A C 1
ATOM 1525 O O . VAL A 1 200 ? 3.506 -6.434 -13.508 1 97.44 200 VAL A O 1
ATOM 1528 N N . LYS A 1 201 ? 2.281 -8.266 -13.562 1 98 201 LYS A N 1
ATOM 1529 C CA . LYS A 1 201 ? 3.459 -9.125 -13.664 1 98 201 LYS A CA 1
ATOM 1530 C C . LYS A 1 201 ? 4.152 -8.938 -15.008 1 98 201 LYS A C 1
ATOM 1532 O O . LYS A 1 201 ? 5.383 -8.93 -15.086 1 98 201 LYS A O 1
ATOM 1537 N N . GLN A 1 202 ? 3.342 -8.805 -16.031 1 97.81 202 GLN A N 1
ATOM 1538 C CA . GLN A 1 202 ? 3.918 -8.492 -17.344 1 97.81 202 GLN A CA 1
ATOM 1539 C C . GLN A 1 202 ? 4.68 -7.172 -17.297 1 97.81 202 GLN A C 1
ATOM 1541 O O . GLN A 1 202 ? 5.773 -7.062 -17.859 1 97.81 202 GLN A O 1
ATOM 1546 N N . ALA A 1 203 ? 4.125 -6.164 -16.688 1 98.44 203 ALA A N 1
ATOM 1547 C CA . ALA A 1 203 ? 4.766 -4.859 -16.547 1 98.44 203 ALA A CA 1
ATOM 1548 C C . ALA A 1 203 ? 6.059 -4.961 -15.742 1 98.44 203 ALA A C 1
ATOM 1550 O O . ALA A 1 203 ? 7.055 -4.309 -16.062 1 98.44 203 ALA A O 1
ATOM 1551 N N . MET A 1 204 ? 6.055 -5.781 -14.672 1 98.75 204 MET A N 1
ATOM 1552 C CA . MET A 1 204 ? 7.262 -6.023 -13.891 1 98.75 204 MET A CA 1
ATOM 1553 C C . MET A 1 204 ? 8.375 -6.582 -14.766 1 98.75 204 MET A C 1
ATOM 1555 O O . MET A 1 204 ? 9.516 -6.105 -14.703 1 98.75 204 MET A O 1
ATOM 1559 N N . ILE A 1 205 ? 8.031 -7.547 -15.539 1 98.69 205 ILE A N 1
ATOM 1560 C CA . ILE A 1 205 ? 9 -8.195 -16.406 1 98.69 205 ILE A CA 1
ATOM 1561 C C . ILE A 1 205 ? 9.562 -7.184 -17.406 1 98.69 205 ILE A C 1
ATOM 1563 O O . ILE A 1 205 ? 10.781 -7.125 -17.625 1 98.69 205 ILE A O 1
ATOM 1567 N N . GLY A 1 206 ? 8.688 -6.375 -17.953 1 98.31 206 GLY A N 1
ATOM 1568 C CA . GLY A 1 206 ? 9.102 -5.371 -18.922 1 98.31 206 GLY A CA 1
ATOM 1569 C C . GLY A 1 206 ? 9.992 -4.297 -18.328 1 98.31 206 GLY A C 1
ATOM 1570 O O . GLY A 1 206 ? 10.766 -3.662 -19.047 1 98.31 206 GLY A O 1
ATOM 1571 N N . ALA A 1 207 ? 10.008 -4.109 -17.047 1 98.62 207 ALA A N 1
ATOM 1572 C CA . ALA A 1 207 ? 10.734 -3.031 -16.375 1 98.62 207 ALA A CA 1
ATOM 1573 C C . ALA A 1 207 ? 12.062 -3.529 -15.812 1 98.62 207 ALA A C 1
ATOM 1575 O O . ALA A 1 207 ? 12.844 -2.748 -15.273 1 98.62 207 ALA A O 1
ATOM 1576 N N . ALA A 1 208 ? 12.359 -4.836 -15.953 1 98.69 208 ALA A N 1
ATOM 1577 C CA . ALA A 1 208 ? 13.523 -5.406 -15.281 1 98.69 208 ALA A CA 1
ATOM 1578 C C . ALA A 1 208 ? 14.57 -5.859 -16.297 1 98.69 208 ALA A C 1
ATOM 1580 O O . ALA A 1 208 ? 14.234 -6.418 -17.344 1 98.69 208 ALA A O 1
ATOM 1581 N N . GLU A 1 209 ? 15.828 -5.621 -15.969 1 98.5 209 GLU A N 1
ATOM 1582 C CA . GLU A 1 209 ? 16.938 -6.117 -16.781 1 98.5 209 GLU A CA 1
ATOM 1583 C C . GLU A 1 209 ? 17.062 -7.637 -16.688 1 98.5 209 GLU A C 1
ATOM 1585 O O . GLU A 1 209 ? 17.297 -8.312 -17.688 1 98.5 209 GLU A O 1
ATOM 1590 N N . THR A 1 210 ? 16.938 -8.117 -15.539 1 98.62 210 THR A N 1
ATOM 1591 C CA . THR A 1 210 ? 17 -9.555 -15.273 1 98.62 210 THR A CA 1
ATOM 1592 C C . THR A 1 210 ? 15.773 -10.008 -14.477 1 98.62 210 THR A C 1
ATOM 1594 O O . THR A 1 210 ? 15.375 -9.352 -13.508 1 98.62 210 THR A O 1
ATOM 1597 N N . VAL A 1 211 ? 15.195 -11.148 -14.898 1 98.88 211 VAL A N 1
ATOM 1598 C CA . VAL A 1 211 ? 14.016 -11.719 -14.242 1 98.88 211 VAL A CA 1
ATOM 1599 C C . VAL A 1 211 ? 14.398 -13.016 -13.539 1 98.88 211 VAL A C 1
ATOM 1601 O O . VAL A 1 211 ? 14.805 -13.984 -14.188 1 98.88 211 VAL A O 1
ATOM 1604 N N . ILE A 1 212 ? 14.258 -13.023 -12.219 1 98.94 212 ILE A N 1
ATOM 1605 C CA . ILE A 1 212 ? 14.508 -14.203 -11.398 1 98.94 212 ILE A CA 1
ATOM 1606 C C . ILE A 1 212 ? 13.188 -14.727 -10.82 1 98.94 212 ILE A C 1
ATOM 1608 O O . ILE A 1 212 ? 12.539 -14.039 -10.023 1 98.94 212 ILE A O 1
ATOM 1612 N N . LEU A 1 213 ? 12.828 -15.914 -11.266 1 98.94 213 LEU A N 1
ATOM 1613 C CA . LEU A 1 213 ? 11.656 -16.594 -10.719 1 98.94 213 LEU A CA 1
ATOM 1614 C C . LEU A 1 213 ? 12.023 -17.391 -9.477 1 98.94 213 LEU A C 1
ATOM 1616 O O . LEU A 1 213 ? 13.008 -18.141 -9.484 1 98.94 213 LEU A O 1
ATOM 1620 N N . VAL A 1 214 ? 11.242 -17.172 -8.383 1 98.88 214 VAL A N 1
ATOM 1621 C CA . VAL A 1 214 ? 11.445 -17.938 -7.16 1 98.88 214 VAL A CA 1
ATOM 1622 C C . VAL A 1 214 ? 10.211 -18.797 -6.879 1 98.88 214 VAL A C 1
ATOM 1624 O O . VAL A 1 214 ? 9.117 -18.266 -6.652 1 98.88 214 VAL A O 1
ATOM 1627 N N . ALA A 1 215 ? 10.352 -20.094 -6.887 1 98.56 215 ALA A N 1
ATOM 1628 C CA . ALA A 1 215 ? 9.242 -21.047 -6.73 1 98.56 215 ALA A CA 1
ATOM 1629 C C . ALA A 1 215 ? 9.734 -22.375 -6.176 1 98.56 215 ALA A C 1
ATOM 1631 O O . ALA A 1 215 ? 10.758 -22.906 -6.625 1 98.56 215 ALA A O 1
ATOM 1632 N N . ASP A 1 216 ? 9 -22.828 -5.164 1 98.56 216 ASP A N 1
ATOM 1633 C CA . ASP A 1 216 ? 9.359 -24.172 -4.723 1 98.56 216 ASP A CA 1
ATOM 1634 C C . ASP A 1 216 ? 8.93 -25.219 -5.746 1 98.56 216 ASP A C 1
ATOM 1636 O O . ASP A 1 216 ? 8.07 -24.953 -6.59 1 98.56 216 ASP A O 1
ATOM 1640 N N . SER A 1 217 ? 9.516 -26.422 -5.641 1 98.31 217 SER A N 1
ATOM 1641 C CA . SER A 1 217 ? 9.422 -27.438 -6.684 1 98.31 217 SER A CA 1
ATOM 1642 C C . SER A 1 217 ? 7.988 -27.938 -6.84 1 98.31 217 SER A C 1
ATOM 1644 O O . SER A 1 217 ? 7.633 -28.5 -7.879 1 98.31 217 SER A O 1
ATOM 1646 N N . SER A 1 218 ? 7.137 -27.719 -5.805 1 97.38 218 SER A N 1
ATOM 1647 C CA . SER A 1 218 ? 5.75 -28.172 -5.895 1 97.38 218 SER A CA 1
ATOM 1648 C C . SER A 1 218 ? 4.977 -27.391 -6.949 1 97.38 218 SER A C 1
ATOM 1650 O O . SER A 1 218 ? 3.891 -27.797 -7.363 1 97.38 218 SER A O 1
A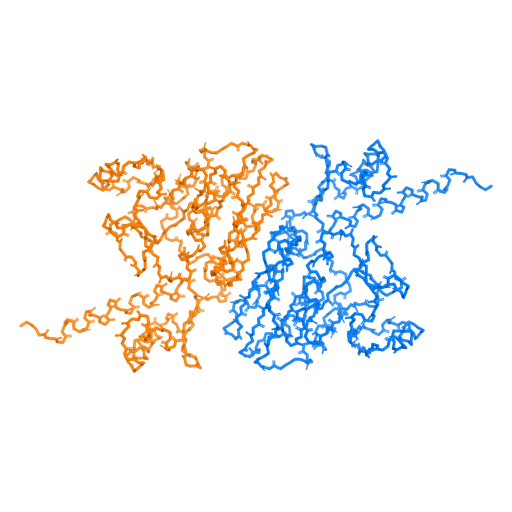TOM 1652 N N . LYS A 1 219 ? 5.52 -26.25 -7.395 1 97.12 219 LYS A N 1
ATOM 1653 C CA . LYS A 1 219 ? 4.859 -25.406 -8.391 1 97.12 219 LYS A CA 1
ATOM 1654 C C . LYS A 1 219 ? 5.211 -25.859 -9.805 1 97.12 219 LYS A C 1
ATOM 1656 O O . LYS A 1 219 ? 4.648 -25.344 -10.773 1 97.12 219 LYS A O 1
ATOM 1661 N N . ILE A 1 220 ? 6.121 -26.797 -9.953 1 97.81 220 ILE A N 1
ATOM 1662 C CA . ILE A 1 220 ? 6.621 -27.203 -11.258 1 97.81 220 ILE A CA 1
ATOM 1663 C C . ILE A 1 220 ? 5.824 -28.406 -11.758 1 97.81 220 ILE A C 1
ATOM 1665 O O . ILE A 1 220 ? 5.609 -29.375 -11.023 1 97.81 220 ILE A O 1
ATOM 1669 N N . GLY A 1 221 ? 5.387 -28.328 -12.977 1 95.62 221 GLY A N 1
ATOM 1670 C CA . GLY A 1 221 ? 4.645 -29.422 -13.586 1 95.62 221 GLY A CA 1
ATOM 1671 C C . GLY A 1 221 ? 3.154 -29.359 -13.32 1 95.62 221 GLY A C 1
ATOM 1672 O O . GLY A 1 221 ? 2.445 -30.344 -13.469 1 95.62 221 GLY A O 1
ATOM 1673 N N . VAL A 1 222 ? 2.764 -28.219 -12.812 1 93.69 222 VAL A N 1
ATOM 1674 C CA . VAL A 1 222 ? 1.346 -28 -12.547 1 93.69 222 VAL A CA 1
ATOM 1675 C C . VAL A 1 222 ? 0.868 -26.766 -13.328 1 93.69 222 VAL A C 1
ATOM 1677 O O . VAL A 1 222 ? 1.678 -26.031 -13.891 1 93.69 222 VAL A O 1
ATOM 1680 N N . ARG A 1 223 ? -0.505 -26.688 -13.383 1 92.75 223 ARG A N 1
ATOM 1681 C CA . ARG A 1 223 ? -1.068 -25.609 -14.195 1 92.75 223 ARG A CA 1
ATOM 1682 C C . ARG A 1 223 ? -2.195 -24.891 -13.461 1 92.75 223 ARG A C 1
ATOM 1684 O O . ARG A 1 223 ? -3.025 -25.531 -12.812 1 92.75 223 ARG A O 1
ATOM 1691 N N . SER A 1 224 ? -2.098 -23.562 -13.531 1 92.12 224 SER A N 1
ATOM 1692 C CA . SER A 1 224 ? -3.166 -22.734 -13 1 92.12 224 SER A CA 1
ATOM 1693 C C . SER A 1 224 ? -4.02 -22.141 -14.125 1 92.12 224 SER A C 1
ATOM 1695 O O . SER A 1 224 ? -3.904 -22.562 -15.281 1 92.12 224 SER A O 1
ATOM 1697 N N . PHE A 1 225 ? -4.91 -21.328 -13.812 1 86.88 225 PHE A N 1
ATOM 1698 C CA . PHE A 1 225 ? -6.043 -20.938 -14.648 1 86.88 225 PHE A CA 1
ATOM 1699 C C . PHE A 1 225 ? -5.582 -20.094 -15.828 1 86.88 225 PHE A C 1
ATOM 1701 O O . PHE A 1 225 ? -6.004 -20.328 -16.969 1 86.88 225 PHE A O 1
ATOM 1708 N N . SER A 1 226 ? -4.75 -19.141 -15.586 1 89.94 226 SER A N 1
ATOM 1709 C CA . SER A 1 226 ? -4.336 -18.203 -16.625 1 89.94 226 SER A CA 1
ATOM 1710 C C . SER A 1 226 ? -2.828 -18.25 -16.859 1 89.94 226 SER A C 1
ATOM 1712 O O . SER A 1 226 ? -2.07 -18.578 -15.938 1 89.94 226 SER A O 1
ATOM 1714 N N . SER A 1 227 ? -2.449 -17.828 -18.125 1 94.75 227 SER A N 1
ATOM 1715 C CA . SER A 1 227 ? -1.037 -17.906 -18.5 1 94.75 227 SER A CA 1
ATOM 1716 C C . SER A 1 227 ? -0.464 -16.516 -18.766 1 94.75 227 SER A C 1
ATOM 1718 O O . SER A 1 227 ? -1.074 -15.719 -19.469 1 94.75 227 SER A O 1
ATOM 1720 N N . LEU A 1 228 ? 0.702 -16.281 -18.172 1 96.06 228 LEU A N 1
ATOM 1721 C CA . LEU A 1 228 ? 1.435 -15.039 -18.391 1 96.06 228 LEU A CA 1
ATOM 1722 C C . LEU A 1 228 ? 2.275 -15.125 -19.656 1 96.06 228 LEU A C 1
ATOM 1724 O O . LEU A 1 228 ? 2.42 -14.133 -20.375 1 96.06 228 LEU A O 1
ATOM 1728 N N . GLY A 1 229 ? 2.822 -16.234 -19.891 1 95.5 229 GLY A N 1
ATOM 1729 C CA . GLY A 1 229 ? 3.754 -16.484 -20.984 1 95.5 229 GLY A CA 1
ATOM 1730 C C . GLY A 1 229 ? 4.688 -17.656 -20.719 1 95.5 229 GLY A C 1
ATOM 1731 O O . GLY A 1 229 ? 4.633 -18.266 -19.656 1 95.5 229 GLY A O 1
ATOM 1732 N N . GLY A 1 230 ? 5.5 -17.859 -21.719 1 95.25 230 GLY A N 1
ATOM 1733 C CA . GLY A 1 230 ? 6.391 -19.016 -21.656 1 95.25 230 GLY A CA 1
ATOM 1734 C C . GLY A 1 230 ? 7.504 -18.844 -20.641 1 95.25 230 GLY A C 1
ATOM 1735 O O . GLY A 1 230 ? 7.734 -17.734 -20.141 1 95.25 230 GLY A O 1
ATOM 1736 N N . ILE A 1 231 ? 8.172 -19.953 -20.281 1 95.75 231 ILE A N 1
ATOM 1737 C CA . ILE A 1 231 ? 9.219 -19.969 -19.266 1 95.75 231 ILE A CA 1
ATOM 1738 C C . ILE A 1 231 ? 10.414 -19.141 -19.734 1 95.75 231 ILE A C 1
ATOM 1740 O O . ILE A 1 231 ? 11.266 -18.75 -18.938 1 95.75 231 ILE A O 1
ATOM 1744 N N . ASN A 1 232 ? 10.516 -18.875 -21.016 1 94.75 232 ASN A N 1
ATOM 1745 C CA . ASN A 1 232 ? 11.609 -18.078 -21.578 1 94.75 232 ASN A CA 1
ATOM 1746 C C . ASN A 1 232 ? 11.516 -16.625 -21.156 1 94.75 232 ASN A C 1
ATOM 1748 O O . ASN A 1 232 ? 12.422 -15.828 -21.453 1 94.75 232 ASN A O 1
ATOM 1752 N N . LEU A 1 233 ? 10.445 -16.25 -20.438 1 96.81 233 LEU A N 1
ATOM 1753 C CA . LEU A 1 233 ? 10.289 -14.898 -19.906 1 96.81 233 LEU A CA 1
ATOM 1754 C C . LEU A 1 233 ? 11.234 -14.68 -18.719 1 96.81 233 LEU A C 1
ATOM 1756 O O . LEU A 1 233 ? 11.461 -13.539 -18.312 1 96.81 233 LEU A O 1
ATOM 1760 N N . ILE A 1 234 ? 11.75 -15.812 -18.156 1 97.75 234 ILE A N 1
ATOM 1761 C CA . ILE A 1 234 ? 12.602 -15.641 -17 1 97.75 234 ILE A CA 1
ATOM 1762 C C . ILE A 1 234 ? 14.047 -15.984 -17.359 1 97.75 234 ILE A C 1
ATOM 1764 O O . ILE A 1 234 ? 14.297 -16.75 -18.297 1 97.75 234 ILE A O 1
ATOM 1768 N N . ASN A 1 235 ? 14.969 -15.422 -16.688 1 98.69 235 ASN A N 1
ATOM 1769 C CA . ASN A 1 235 ? 16.391 -15.672 -16.875 1 98.69 235 ASN A CA 1
ATOM 1770 C C . ASN A 1 235 ? 16.891 -16.766 -15.938 1 98.69 235 ASN A C 1
ATOM 1772 O O . ASN A 1 235 ? 17.766 -17.547 -16.312 1 98.69 235 ASN A O 1
ATOM 1776 N N . THR A 1 236 ? 16.391 -16.766 -14.766 1 98.88 236 THR A N 1
ATOM 1777 C CA . THR A 1 236 ? 16.828 -17.688 -13.727 1 98.88 236 THR A CA 1
ATOM 1778 C C . THR A 1 236 ? 15.641 -18.203 -12.922 1 98.88 236 THR A C 1
ATOM 1780 O O . THR A 1 236 ? 14.727 -17.453 -12.602 1 98.88 236 THR A O 1
ATOM 1783 N N . LEU A 1 237 ? 15.641 -19.469 -12.672 1 98.88 237 LEU A N 1
ATOM 1784 C CA . LEU A 1 237 ? 14.742 -20.078 -11.703 1 98.88 237 LEU A CA 1
ATOM 1785 C C . LEU A 1 237 ? 15.508 -20.5 -10.453 1 98.88 237 LEU A C 1
ATOM 1787 O O . LEU A 1 237 ? 16.484 -21.25 -10.539 1 98.88 237 LEU A O 1
ATOM 1791 N N . VAL A 1 238 ? 15.125 -19.953 -9.297 1 98.94 238 VAL A N 1
ATOM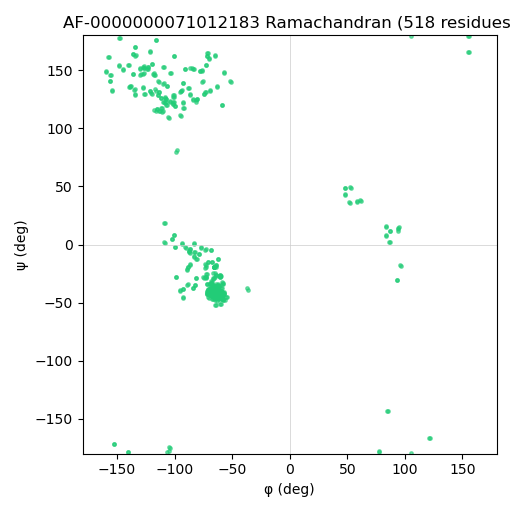 1792 C CA . VAL A 1 238 ? 15.609 -20.469 -8.016 1 98.94 238 VAL A CA 1
ATOM 1793 C C . VAL A 1 238 ? 14.555 -21.375 -7.383 1 98.94 238 VAL A C 1
ATOM 1795 O O . VAL A 1 238 ? 13.422 -20.938 -7.145 1 98.94 238 VAL A O 1
ATOM 1798 N N . THR A 1 239 ? 14.875 -22.641 -7.16 1 98.88 239 THR A N 1
ATOM 1799 C CA . THR A 1 239 ? 13.953 -23.656 -6.652 1 98.88 239 THR A CA 1
ATOM 1800 C C . THR A 1 239 ? 14.648 -24.578 -5.652 1 98.88 239 THR A C 1
ATOM 1802 O O . THR A 1 239 ? 15.75 -24.266 -5.191 1 98.88 239 THR A O 1
ATOM 1805 N N . ASP A 1 240 ? 13.898 -25.531 -5.164 1 98.75 240 ASP A N 1
ATOM 1806 C CA . ASP A 1 240 ? 14.469 -26.422 -4.148 1 98.75 240 ASP A CA 1
ATOM 1807 C C . ASP A 1 240 ? 14.805 -27.781 -4.73 1 98.75 240 ASP A C 1
ATOM 1809 O O . ASP A 1 240 ? 14.602 -28.031 -5.922 1 98.75 240 ASP A O 1
ATOM 1813 N N . HIS A 1 241 ? 15.297 -28.703 -3.883 1 98.25 241 HIS A N 1
ATOM 1814 C CA . HIS A 1 241 ? 15.859 -29.984 -4.293 1 98.25 241 HIS A CA 1
ATOM 1815 C C . HIS A 1 241 ? 14.758 -30.938 -4.742 1 98.25 241 HIS A C 1
ATOM 1817 O O . HIS A 1 241 ? 15.047 -32 -5.289 1 98.25 241 HIS A O 1
ATOM 1823 N N . GLY A 1 242 ? 13.602 -30.578 -4.633 1 98.25 242 GLY A N 1
ATOM 1824 C CA . GLY A 1 242 ? 12.5 -31.422 -5.039 1 98.25 242 GLY A CA 1
ATOM 1825 C C . GLY A 1 242 ? 12.258 -31.422 -6.539 1 98.25 242 GLY A C 1
ATOM 1826 O O . GLY A 1 242 ? 11.445 -32.188 -7.047 1 98.25 242 GLY A O 1
ATOM 1827 N N . ILE A 1 243 ? 12.891 -30.609 -7.258 1 98.5 243 ILE A N 1
ATOM 1828 C CA . ILE A 1 243 ? 12.719 -30.531 -8.703 1 98.5 243 ILE A CA 1
ATOM 1829 C C . ILE A 1 243 ? 13.164 -31.844 -9.344 1 98.5 243 ILE A C 1
ATOM 1831 O O . ILE A 1 243 ? 14.211 -32.406 -8.984 1 98.5 243 ILE A O 1
ATOM 1835 N N . ARG A 1 244 ? 12.359 -32.344 -10.289 1 97.62 244 ARG A N 1
ATOM 1836 C CA . ARG A 1 244 ? 12.727 -33.562 -11.023 1 97.62 244 ARG A CA 1
ATOM 1837 C C . ARG A 1 244 ? 13.797 -33.25 -12.07 1 97.62 244 ARG A C 1
ATOM 1839 O O . ARG A 1 244 ? 13.781 -32.188 -12.695 1 97.62 244 ARG A O 1
ATOM 1846 N N . ASP A 1 245 ? 14.562 -34.219 -12.312 1 97.81 245 ASP A N 1
ATOM 1847 C CA . ASP A 1 245 ? 15.641 -34.094 -13.281 1 97.81 245 ASP A CA 1
ATOM 1848 C C . ASP A 1 245 ? 15.102 -33.719 -14.664 1 97.81 245 ASP A C 1
ATOM 1850 O O . ASP A 1 245 ? 15.664 -32.875 -15.352 1 97.81 245 ASP A O 1
ATOM 1854 N N . GLU A 1 246 ? 14.086 -34.312 -15.023 1 97.38 246 GLU A N 1
ATOM 1855 C CA . GLU A 1 246 ? 13.5 -34.062 -16.344 1 97.38 246 GLU A CA 1
ATOM 1856 C C . GLU A 1 246 ? 12.977 -32.656 -16.453 1 97.38 246 GLU A C 1
ATOM 1858 O O . GLU A 1 246 ? 13.086 -32.031 -17.516 1 97.38 246 GLU A O 1
ATOM 1863 N N . ASP A 1 247 ? 12.367 -32.188 -15.375 1 97.69 247 ASP A N 1
ATOM 1864 C CA . ASP A 1 247 ? 11.867 -30.812 -15.367 1 97.69 247 ASP A CA 1
ATOM 1865 C C . ASP A 1 247 ? 13.023 -29.812 -15.43 1 97.69 247 ASP A C 1
ATOM 1867 O O . ASP A 1 247 ? 12.961 -28.828 -16.188 1 97.69 247 ASP A O 1
ATOM 1871 N N . ARG A 1 248 ? 14.039 -30.047 -14.648 1 98.12 248 ARG A N 1
ATOM 1872 C CA . ARG A 1 248 ? 15.219 -29.203 -14.664 1 98.12 248 ARG A CA 1
ATOM 1873 C C . ARG A 1 248 ? 15.82 -29.125 -16.062 1 98.12 248 ARG A C 1
ATOM 1875 O O . ARG A 1 248 ? 16.094 -28.031 -16.562 1 98.12 248 ARG A O 1
ATOM 1882 N N . ALA A 1 249 ? 15.969 -30.281 -16.672 1 98.06 249 ALA A N 1
ATOM 1883 C CA . ALA A 1 249 ? 16.547 -30.344 -18.016 1 98.06 249 ALA A CA 1
ATOM 1884 C C . ALA A 1 249 ? 15.711 -29.562 -19.016 1 98.06 249 ALA A C 1
ATOM 1886 O O . ALA A 1 249 ? 16.25 -28.844 -19.859 1 98.06 249 ALA A O 1
ATOM 1887 N N . ALA A 1 250 ? 14.453 -29.719 -18.891 1 97.25 250 ALA A N 1
ATOM 1888 C CA . ALA A 1 250 ? 13.547 -29.047 -19.812 1 97.25 250 ALA A CA 1
ATOM 1889 C C . ALA A 1 250 ? 13.617 -27.531 -19.641 1 97.25 250 ALA A C 1
ATOM 1891 O O . ALA A 1 250 ? 13.633 -26.781 -20.625 1 97.25 250 ALA A O 1
ATOM 1892 N N . ILE A 1 251 ? 13.695 -27.047 -18.438 1 97.94 251 ILE A N 1
ATOM 1893 C CA . ILE A 1 251 ? 13.758 -25.625 -18.125 1 97.94 251 ILE A CA 1
ATOM 1894 C C . ILE A 1 251 ? 15.094 -25.047 -18.594 1 97.94 251 ILE A C 1
ATOM 1896 O O . ILE A 1 251 ? 15.133 -23.984 -19.203 1 97.94 251 ILE A O 1
ATOM 1900 N N . GLU A 1 252 ? 16.125 -25.812 -18.375 1 98.31 252 GLU A N 1
ATOM 1901 C CA . GLU A 1 252 ? 17.453 -25.375 -18.828 1 98.31 252 GLU A CA 1
ATOM 1902 C C . GLU A 1 252 ? 17.547 -25.375 -20.344 1 98.31 252 GLU A C 1
ATOM 1904 O O . GLU A 1 252 ? 18.188 -24.5 -20.938 1 98.31 252 GLU A O 1
ATOM 1909 N N . ALA A 1 253 ? 16.875 -26.266 -20.984 1 97.12 253 ALA A N 1
ATOM 1910 C CA . ALA A 1 253 ? 16.859 -26.328 -22.438 1 97.12 253 ALA A CA 1
ATOM 1911 C C . ALA A 1 253 ? 16.172 -25.109 -23.047 1 97.12 253 ALA A C 1
ATOM 1913 O O . ALA A 1 253 ? 16.453 -24.719 -24.172 1 97.12 253 ALA A O 1
ATOM 1914 N N . ALA A 1 254 ? 15.32 -24.531 -22.25 1 96.31 254 ALA A N 1
ATOM 1915 C CA . ALA A 1 254 ? 14.602 -23.344 -22.703 1 96.31 254 ALA A CA 1
ATOM 1916 C C . ALA A 1 254 ? 15.445 -22.094 -22.5 1 96.31 254 ALA A C 1
ATOM 1918 O O . ALA A 1 254 ? 14.984 -20.984 -22.766 1 96.31 254 ALA A O 1
ATOM 1919 N N . GLY A 1 255 ? 16.656 -22.219 -22 1 97.06 255 GLY A N 1
ATOM 1920 C CA . GLY A 1 255 ? 17.578 -21.094 -21.844 1 97.06 255 GLY A CA 1
ATOM 1921 C C . GLY A 1 255 ? 17.516 -20.469 -20.469 1 97.06 255 GLY A C 1
ATOM 1922 O O . GLY A 1 255 ? 18.016 -19.359 -20.266 1 97.06 255 GLY A O 1
ATOM 1923 N N . VAL A 1 256 ? 16.906 -21.141 -19.531 1 98.44 256 VAL A N 1
ATOM 1924 C CA . VAL A 1 256 ? 16.75 -20.609 -18.172 1 98.44 256 VAL A CA 1
ATOM 1925 C C . VAL A 1 256 ? 17.781 -21.234 -17.25 1 98.44 256 VAL A C 1
ATOM 1927 O O . VAL A 1 256 ? 17.922 -22.469 -17.219 1 98.44 256 VAL A O 1
ATOM 1930 N N . ARG A 1 257 ? 18.516 -20.391 -16.516 1 98.81 257 ARG A N 1
ATOM 1931 C CA . ARG A 1 257 ? 19.406 -20.906 -15.484 1 98.81 257 ARG A CA 1
ATOM 1932 C C . ARG A 1 257 ? 18.625 -21.406 -14.281 1 98.81 257 ARG A C 1
ATOM 1934 O O . ARG A 1 257 ? 17.703 -20.75 -13.805 1 98.81 257 ARG A O 1
ATOM 1941 N N . VAL A 1 258 ? 19 -22.656 -13.852 1 98.81 258 VAL A N 1
ATOM 1942 C CA . VAL A 1 258 ? 18.312 -23.203 -12.688 1 98.81 258 VAL A CA 1
ATOM 1943 C C . VAL A 1 258 ? 19.266 -23.234 -11.492 1 98.81 258 VAL A C 1
ATOM 1945 O O . VAL A 1 258 ? 20.344 -23.828 -11.578 1 98.81 258 VAL A O 1
ATOM 1948 N N . ILE A 1 259 ? 18.891 -22.578 -10.383 1 98.88 259 ILE A N 1
ATOM 1949 C CA . ILE A 1 259 ? 19.594 -22.641 -9.109 1 98.88 259 ILE A CA 1
ATOM 1950 C C . ILE A 1 259 ? 18.781 -23.453 -8.102 1 98.88 259 ILE A C 1
ATOM 1952 O O . ILE A 1 259 ? 17.625 -23.141 -7.828 1 98.88 259 ILE A O 1
ATOM 1956 N N . VAL A 1 260 ? 19.406 -24.516 -7.586 1 98.75 260 VAL A N 1
ATOM 1957 C CA . VAL A 1 260 ? 18.75 -25.359 -6.59 1 98.75 260 VAL A CA 1
ATOM 1958 C C . VAL A 1 260 ? 19.266 -25 -5.195 1 98.75 260 VAL A C 1
ATOM 1960 O O . VAL A 1 260 ? 20.484 -25 -4.957 1 98.75 260 VAL A O 1
ATOM 1963 N N . ALA A 1 261 ? 18.328 -24.656 -4.426 1 97.69 261 ALA A N 1
ATOM 1964 C CA . ALA A 1 261 ? 18.656 -24.203 -3.08 1 97.69 261 ALA A CA 1
ATOM 1965 C C . ALA A 1 261 ? 18.047 -25.125 -2.025 1 97.69 261 ALA A C 1
ATOM 1967 O O . ALA A 1 261 ? 17.047 -25.797 -2.287 1 97.69 261 ALA A O 1
ATOM 1968 N N . MET B 1 1 ? 19.266 44.438 22.297 1 33.59 1 MET B N 1
ATOM 1969 C CA . MET B 1 1 ? 18.406 43.25 22.219 1 33.59 1 MET B CA 1
ATOM 1970 C C . MET B 1 1 ? 18.969 42.25 21.234 1 33.59 1 MET B C 1
ATOM 1972 O O . MET B 1 1 ? 19.109 42.531 20.047 1 33.59 1 MET B O 1
ATOM 1976 N N . SER B 1 2 ? 19.828 41.188 21.484 1 42.41 2 SER B N 1
ATOM 1977 C CA . SER B 1 2 ? 21.047 40.594 20.938 1 42.41 2 SER B CA 1
ATOM 1978 C C . SER B 1 2 ? 20.719 39.688 19.75 1 42.41 2 SER B C 1
ATOM 1980 O O . SER B 1 2 ? 19.719 38.969 19.766 1 42.41 2 SER B O 1
ATOM 1982 N N . PHE B 1 3 ? 21.25 39.844 18.594 1 48.34 3 PHE B N 1
ATOM 1983 C CA . PHE B 1 3 ? 21.344 39.156 17.312 1 48.34 3 PHE B CA 1
ATOM 1984 C C . PHE B 1 3 ? 21.438 37.656 17.5 1 48.34 3 PHE B C 1
ATOM 1986 O O . PHE B 1 3 ? 20.984 36.875 16.656 1 48.34 3 PHE B O 1
ATOM 1993 N N . PRO B 1 4 ? 22.141 37.219 18.516 1 49.69 4 PRO B N 1
ATOM 1994 C CA . PRO B 1 4 ? 22.281 35.781 18.781 1 49.69 4 PRO B CA 1
ATOM 1995 C C . PRO B 1 4 ? 20.953 35.125 19.125 1 49.69 4 PRO B C 1
ATOM 1997 O O . PRO B 1 4 ? 20.734 33.969 18.781 1 49.69 4 PRO B O 1
ATOM 2000 N N . SER B 1 5 ? 20.047 35.812 19.797 1 52.16 5 SER B N 1
ATOM 2001 C CA . SER B 1 5 ? 18.766 35.25 20.219 1 52.16 5 SER B CA 1
ATOM 2002 C C . SER B 1 5 ? 17.859 35 19.031 1 52.16 5 SER B C 1
ATOM 2004 O O . SER B 1 5 ? 17.172 33.969 18.984 1 52.16 5 SER B O 1
ATOM 2006 N N . ARG B 1 6 ? 17.891 35.875 18.109 1 53.75 6 ARG B N 1
ATOM 2007 C CA . ARG B 1 6 ? 17.031 35.688 16.938 1 53.75 6 ARG B CA 1
ATOM 2008 C C . ARG B 1 6 ? 17.516 34.531 16.078 1 53.75 6 ARG B C 1
ATOM 2010 O O . ARG B 1 6 ? 16.703 33.781 15.555 1 53.75 6 ARG B O 1
ATOM 2017 N N . LEU B 1 7 ? 18.875 34.438 15.992 1 50.75 7 LEU B N 1
ATOM 2018 C CA . LEU B 1 7 ? 19.453 33.344 15.219 1 50.75 7 LEU B CA 1
ATOM 2019 C C . LEU B 1 7 ? 19.156 32 15.883 1 50.75 7 LEU B C 1
ATOM 2021 O O . LEU B 1 7 ? 18.906 31 15.195 1 50.75 7 LEU B O 1
ATOM 2025 N N . LYS B 1 8 ? 19.25 32.062 17.234 1 61.22 8 LYS B N 1
ATOM 2026 C CA . LYS B 1 8 ? 18.938 30.844 17.984 1 61.22 8 LYS B CA 1
ATOM 2027 C C . LYS B 1 8 ? 17.469 30.453 17.781 1 61.22 8 LYS B C 1
ATOM 2029 O O . LYS B 1 8 ? 17.156 29.266 17.625 1 61.22 8 LYS B O 1
ATOM 2034 N N . LEU B 1 9 ? 16.656 31.516 17.844 1 59.75 9 LEU B N 1
ATOM 2035 C CA . LEU B 1 9 ? 15.227 31.297 17.656 1 59.75 9 LEU B CA 1
ATOM 2036 C C . LEU B 1 9 ? 14.938 30.766 16.25 1 59.75 9 LEU B C 1
ATOM 2038 O O . LEU B 1 9 ? 14.117 29.875 16.078 1 59.75 9 LEU B O 1
ATOM 2042 N N . LEU B 1 10 ? 15.773 31.312 15.383 1 73.31 10 LEU B N 1
ATOM 2043 C CA . LEU B 1 10 ? 15.633 30.844 14.008 1 73.31 10 LEU B CA 1
ATOM 2044 C C . LEU B 1 10 ? 16.094 29.391 13.875 1 73.31 10 LEU B C 1
ATOM 2046 O O . LEU B 1 10 ? 15.461 28.609 13.172 1 73.31 10 LEU B O 1
ATOM 2050 N N . GLY B 1 11 ? 17.109 29.109 14.688 1 84 11 GLY B N 1
ATOM 2051 C CA . GLY B 1 11 ? 17.609 27.734 14.672 1 84 11 GLY B CA 1
ATOM 2052 C C . GLY B 1 11 ? 16.641 26.75 15.312 1 84 11 GLY B C 1
ATOM 2053 O O . GLY B 1 11 ? 16.422 25.656 14.789 1 84 11 GLY B O 1
ATOM 2054 N N . GLU B 1 12 ? 16.031 27.172 16.375 1 88.38 12 GLU B N 1
ATOM 2055 C CA . GLU B 1 12 ? 15.078 26.312 17.078 1 88.38 12 GLU B CA 1
ATOM 2056 C C . GLU B 1 12 ? 13.836 26.078 16.234 1 88.38 12 GLU B C 1
ATOM 2058 O O . GLU B 1 12 ? 13.328 24.953 16.156 1 88.38 12 GLU B O 1
ATOM 2063 N N . ALA B 1 13 ? 13.359 27.109 15.719 1 89.62 13 ALA B N 1
ATOM 2064 C CA . ALA B 1 13 ? 12.188 27 14.852 1 89.62 13 ALA B CA 1
ATOM 2065 C C . ALA B 1 13 ? 12.477 26.094 13.664 1 89.62 13 ALA B C 1
ATOM 2067 O O . ALA B 1 13 ? 11.625 25.281 13.273 1 89.62 13 ALA B O 1
ATOM 2068 N N . ARG B 1 14 ? 13.656 26.203 13.07 1 91.5 14 ARG B N 1
ATOM 2069 C CA . ARG B 1 14 ? 14.039 25.359 11.945 1 91.5 14 ARG B CA 1
ATOM 2070 C C . ARG B 1 14 ? 14.148 23.906 12.359 1 91.5 14 ARG B C 1
ATOM 2072 O O . ARG B 1 14 ? 13.672 23.016 11.656 1 91.5 14 ARG B O 1
ATOM 2079 N N . ARG B 1 15 ? 14.727 23.656 13.5 1 93.75 15 ARG B N 1
ATOM 2080 C CA . ARG B 1 15 ? 14.875 22.297 13.992 1 93.75 15 ARG B CA 1
ATOM 2081 C C . ARG B 1 15 ? 13.516 21.641 14.211 1 93.75 15 ARG B C 1
ATOM 2083 O O . ARG B 1 15 ? 13.336 20.469 13.93 1 93.75 15 ARG B O 1
ATOM 2090 N N . THR B 1 16 ? 12.648 22.469 14.719 1 92.25 16 THR B N 1
ATOM 2091 C CA . THR B 1 16 ? 11.289 21.969 14.898 1 92.25 16 THR B CA 1
ATOM 2092 C C . THR B 1 16 ? 10.688 21.547 13.555 1 92.25 16 THR B C 1
ATOM 2094 O O . THR B 1 16 ? 10.078 20.484 13.445 1 92.25 16 THR B O 1
ATOM 2097 N N . LYS B 1 17 ? 10.883 22.312 12.578 1 91.62 17 LYS B N 1
ATOM 2098 C CA . LYS B 1 17 ? 10.352 22.016 11.25 1 91.62 17 LYS B CA 1
ATOM 2099 C C . LYS B 1 17 ? 11.062 20.828 10.633 1 91.62 17 LYS B C 1
ATOM 2101 O O . LYS B 1 17 ? 10.438 20 9.953 1 91.62 17 LYS B O 1
ATOM 2106 N N . ILE B 1 18 ? 12.352 20.719 10.859 1 93.12 18 ILE B N 1
ATOM 2107 C CA . ILE B 1 18 ? 13.117 19.578 10.367 1 93.12 18 ILE B CA 1
ATOM 2108 C C . ILE B 1 18 ? 12.602 18.297 11.023 1 93.12 18 ILE B C 1
ATOM 2110 O O . ILE B 1 18 ? 12.43 17.281 10.352 1 93.12 18 ILE B O 1
ATOM 2114 N N . LEU B 1 19 ? 12.352 18.438 12.281 1 93.31 19 LEU B N 1
ATOM 2115 C CA . LEU B 1 19 ? 11.828 17.266 12.984 1 93.31 19 LEU B CA 1
ATOM 2116 C C . LEU B 1 19 ? 10.461 16.875 12.445 1 93.31 19 LEU B C 1
ATOM 2118 O O . LEU B 1 19 ? 10.18 15.695 12.25 1 93.31 19 LEU B O 1
ATOM 2122 N N . GLU B 1 20 ? 9.594 17.859 12.211 1 92.5 20 GLU B N 1
ATOM 2123 C CA . GLU B 1 20 ? 8.289 17.594 11.609 1 92.5 20 GLU B CA 1
ATOM 2124 C C . GLU B 1 20 ? 8.438 16.891 10.266 1 92.5 20 GLU B C 1
ATOM 2126 O O . GLU B 1 20 ? 7.684 15.961 9.953 1 92.5 20 GLU B O 1
ATOM 2131 N N . TRP B 1 21 ? 9.375 17.344 9.523 1 92.25 21 TRP B N 1
ATOM 2132 C CA . TRP B 1 21 ? 9.68 16.734 8.234 1 92.25 21 TRP B CA 1
ATOM 2133 C C . TRP B 1 21 ? 10.055 15.273 8.391 1 92.25 21 TRP B C 1
ATOM 2135 O O . TRP B 1 21 ? 9.523 14.406 7.695 1 92.25 21 TRP B O 1
ATOM 2145 N N . LEU B 1 22 ? 10.906 15 9.312 1 92.5 22 LEU B N 1
ATOM 2146 C CA . LEU B 1 22 ? 11.383 13.641 9.547 1 92.5 22 LEU B CA 1
ATOM 2147 C C . LEU B 1 22 ? 10.266 12.758 10.094 1 92.5 22 LEU B C 1
ATOM 2149 O O . LEU B 1 22 ? 10.195 11.57 9.773 1 92.5 22 LEU B O 1
ATOM 2153 N N . GLN B 1 23 ? 9.391 13.344 10.82 1 91.75 23 GLN B N 1
ATOM 2154 C CA . GLN B 1 23 ? 8.266 12.609 11.391 1 91.75 23 GLN B CA 1
ATOM 2155 C C . GLN B 1 23 ? 7.238 12.258 10.32 1 91.75 23 GLN B C 1
ATOM 2157 O O . GLN B 1 23 ? 6.434 11.344 10.5 1 91.75 23 GLN B O 1
ATOM 2162 N N . GLU B 1 24 ? 7.262 12.953 9.219 1 91.38 24 GLU B N 1
ATOM 2163 C CA . GLU B 1 24 ? 6.355 12.695 8.109 1 91.38 24 GLU B CA 1
ATOM 2164 C C . GLU B 1 24 ? 7 11.781 7.07 1 91.38 24 GLU B C 1
ATOM 2166 O O . GLU B 1 24 ? 6.367 10.836 6.59 1 91.38 24 GLU B O 1
ATOM 2171 N N . GLU B 1 25 ? 8.273 12.008 6.832 1 91 25 GLU B N 1
ATOM 2172 C CA . GLU B 1 25 ? 8.953 11.352 5.723 1 91 25 GLU B CA 1
ATOM 2173 C C . GLU B 1 25 ? 9.742 10.141 6.199 1 91 25 GLU B C 1
ATOM 2175 O O . GLU B 1 25 ? 10.016 9.227 5.422 1 91 25 GLU B O 1
ATOM 2180 N N . GLY B 1 26 ? 10.18 10.148 7.402 1 91.69 26 GLY B N 1
ATOM 2181 C CA . GLY B 1 26 ? 11 9.094 7.969 1 91.69 26 GLY B CA 1
ATOM 2182 C C . GLY B 1 26 ? 12.484 9.352 7.844 1 91.69 26 GLY B C 1
ATOM 2183 O O . GLY B 1 26 ? 13.281 8.852 8.641 1 91.69 26 GLY B O 1
ATOM 2184 N N . SER B 1 27 ? 12.844 10.055 6.793 1 91.31 27 SER B N 1
ATOM 2185 C CA . SER B 1 27 ? 14.242 10.359 6.539 1 91.31 27 SER B CA 1
ATOM 2186 C C . SER B 1 27 ? 14.391 11.594 5.652 1 91.31 27 SER B C 1
ATOM 2188 O O . SER B 1 27 ? 13.406 12.078 5.09 1 91.31 27 SER B O 1
ATOM 2190 N N . ALA B 1 28 ? 15.602 12.164 5.688 1 91.88 28 ALA B N 1
ATOM 2191 C CA . ALA B 1 28 ? 15.938 13.266 4.789 1 91.88 28 ALA B CA 1
ATOM 2192 C C . ALA B 1 28 ? 17.453 13.359 4.574 1 91.88 28 ALA B C 1
ATOM 2194 O O . ALA B 1 28 ? 18.234 13.055 5.48 1 91.88 28 ALA B O 1
ATOM 2195 N N . ARG B 1 29 ? 17.859 13.75 3.404 1 91.75 29 ARG B N 1
ATOM 2196 C CA . ARG B 1 29 ? 19.266 14.039 3.117 1 91.75 29 ARG B CA 1
ATOM 2197 C C . ARG B 1 29 ? 19.625 15.461 3.535 1 91.75 29 ARG B C 1
ATOM 2199 O O . ARG B 1 29 ? 18.797 16.375 3.453 1 91.75 29 ARG B O 1
ATOM 2206 N N . VAL B 1 30 ? 20.859 15.594 3.871 1 95.5 30 VAL B N 1
ATOM 2207 C CA . VAL B 1 30 ? 21.359 16.906 4.273 1 95.5 30 VAL B CA 1
ATOM 2208 C C . VAL B 1 30 ? 21.172 17.906 3.133 1 95.5 30 VAL B C 1
ATOM 2210 O O . VAL B 1 30 ? 20.672 19.016 3.35 1 95.5 30 VAL B O 1
ATOM 2213 N N . ARG B 1 31 ? 21.438 17.484 1.983 1 94.56 31 ARG B N 1
ATOM 2214 C CA . ARG B 1 31 ? 21.328 18.359 0.822 1 94.56 31 ARG B CA 1
ATOM 2215 C C . ARG B 1 31 ? 19.875 18.797 0.597 1 94.56 31 ARG B C 1
ATOM 2217 O O . ARG B 1 31 ? 19.625 19.969 0.326 1 94.56 31 ARG B O 1
ATOM 2224 N N . THR B 1 32 ? 18.953 17.859 0.724 1 92.12 32 THR B N 1
ATOM 2225 C CA . THR B 1 32 ? 17.547 18.156 0.536 1 92.12 32 THR B CA 1
ATOM 2226 C C . THR B 1 32 ? 17.047 19.172 1.564 1 92.12 32 THR B C 1
ATOM 2228 O O . THR B 1 32 ? 16.359 20.125 1.218 1 92.12 32 THR B O 1
ATOM 2231 N N . LEU B 1 33 ? 17.438 18.969 2.775 1 93.81 33 LEU B N 1
ATOM 2232 C CA . LEU B 1 33 ? 17.047 19.875 3.842 1 93.81 33 LEU B CA 1
ATOM 2233 C C . LEU B 1 33 ? 17.672 21.25 3.645 1 93.81 33 LEU B C 1
ATOM 2235 O O . LEU B 1 33 ? 17 22.281 3.848 1 93.81 33 LEU B O 1
ATOM 2239 N N . ALA B 1 34 ? 18.938 21.266 3.246 1 95.81 34 ALA B N 1
ATOM 2240 C CA . ALA B 1 34 ? 19.625 22.531 3.004 1 95.81 34 ALA B CA 1
ATOM 2241 C C . ALA B 1 34 ? 18.922 23.344 1.924 1 95.81 34 ALA B C 1
ATOM 2243 O O . ALA B 1 34 ? 18.703 24.547 2.082 1 95.81 34 ALA B O 1
ATOM 2244 N N . GLU B 1 35 ? 18.5 22.672 0.861 1 94.12 35 GLU B N 1
ATOM 2245 C CA . GLU B 1 35 ? 17.781 23.312 -0.234 1 94.12 35 GLU B CA 1
ATOM 2246 C C . GLU B 1 35 ? 16.406 23.781 0.212 1 94.12 35 GLU B C 1
ATOM 2248 O O . GLU B 1 35 ? 16 24.906 -0.06 1 94.12 35 GLU B O 1
ATOM 2253 N N . ALA B 1 36 ? 15.75 22.984 0.92 1 89.5 36 ALA B N 1
ATOM 2254 C CA . ALA B 1 36 ? 14.375 23.25 1.323 1 89.5 36 ALA B CA 1
ATOM 2255 C C . ALA B 1 36 ? 14.312 24.438 2.297 1 89.5 36 ALA B C 1
ATOM 2257 O O . ALA B 1 36 ? 13.398 25.25 2.234 1 89.5 36 ALA B O 1
ATOM 2258 N N . PHE B 1 37 ? 15.344 24.516 3.197 1 91.06 37 PHE B N 1
ATOM 2259 C CA . PHE B 1 37 ? 15.312 25.531 4.246 1 91.06 37 PHE B CA 1
ATOM 2260 C C . PHE B 1 37 ? 16.234 26.688 3.896 1 91.06 37 PHE B C 1
ATOM 2262 O O . PHE B 1 37 ? 16.391 27.625 4.688 1 91.06 37 PHE B O 1
ATOM 2269 N N . GLU B 1 38 ? 16.797 26.656 2.746 1 92.94 38 GLU B N 1
ATOM 2270 C CA . GLU B 1 38 ? 17.641 27.734 2.219 1 92.94 38 GLU B CA 1
ATOM 2271 C C . GLU B 1 38 ? 18.75 28.094 3.201 1 92.94 38 GLU B C 1
ATOM 2273 O O . GLU B 1 38 ? 18.938 29.266 3.527 1 92.94 38 GLU B O 1
ATOM 2278 N N . VAL B 1 39 ? 19.453 27.109 3.693 1 95.56 39 VAL B N 1
ATOM 2279 C CA . VAL B 1 39 ? 20.609 27.266 4.566 1 95.56 39 VAL B CA 1
ATOM 2280 C C . VAL B 1 39 ? 21.734 26.359 4.094 1 95.56 39 VAL B C 1
ATOM 2282 O O . VAL B 1 39 ? 21.547 25.531 3.191 1 95.56 39 VAL B O 1
ATOM 2285 N N . SER B 1 40 ? 22.875 26.531 4.645 1 95.94 40 SER B N 1
ATOM 2286 C CA . SER B 1 40 ? 24.031 25.719 4.258 1 95.94 40 SER B CA 1
ATOM 2287 C C . SER B 1 40 ? 23.922 24.297 4.785 1 95.94 40 SER B C 1
ATOM 2289 O O . SER B 1 40 ? 23.219 24.047 5.77 1 95.94 40 SER B O 1
ATOM 2291 N N . GLU B 1 41 ? 24.578 23.422 4.102 1 96.5 41 GLU B N 1
ATOM 2292 C CA . GLU B 1 41 ? 24.641 22.047 4.586 1 96.5 41 GLU B CA 1
ATOM 2293 C C . GLU B 1 41 ? 25.25 21.969 5.98 1 96.5 41 GLU B C 1
ATOM 2295 O O . GLU B 1 41 ? 24.875 21.125 6.789 1 96.5 41 GLU B O 1
ATOM 2300 N N . VAL B 1 42 ? 26.234 22.875 6.27 1 96.19 42 VAL B N 1
ATOM 2301 C CA . VAL B 1 42 ? 26.875 22.922 7.582 1 96.19 42 VAL B CA 1
ATOM 2302 C C . VAL B 1 42 ? 25.828 23.234 8.648 1 96.19 42 VAL B C 1
ATOM 2304 O O . VAL B 1 42 ? 25.797 22.578 9.703 1 96.19 42 VAL B O 1
ATOM 2307 N N . THR B 1 43 ? 24.953 24.156 8.375 1 95.38 43 THR B N 1
ATOM 2308 C CA . THR B 1 43 ? 23.891 24.531 9.289 1 95.38 43 THR B CA 1
ATOM 2309 C C . THR B 1 43 ? 22.938 23.359 9.531 1 95.38 43 THR B C 1
ATOM 2311 O O . THR B 1 43 ? 22.562 23.078 10.672 1 95.38 43 THR B O 1
ATOM 2314 N N . VAL B 1 44 ? 22.562 22.656 8.438 1 95.88 44 VAL B N 1
ATOM 2315 C CA . VAL B 1 44 ? 21.672 21.5 8.547 1 95.88 44 VAL B CA 1
ATOM 2316 C C . VAL B 1 44 ? 22.344 20.406 9.398 1 95.88 44 VAL B C 1
ATOM 2318 O O . VAL B 1 44 ? 21.688 19.812 10.258 1 95.88 44 VAL B O 1
ATOM 2321 N N . ARG B 1 45 ? 23.609 20.234 9.211 1 96.12 45 ARG B N 1
ATOM 2322 C CA . ARG B 1 45 ? 24.328 19.203 9.961 1 96.12 45 ARG B CA 1
ATOM 2323 C C . ARG B 1 45 ? 24.328 19.531 11.453 1 96.12 45 ARG B C 1
ATOM 2325 O O . ARG B 1 45 ? 24.203 18.641 12.289 1 96.12 45 ARG B O 1
ATOM 2332 N N . GLN B 1 46 ? 24.469 20.766 11.742 1 95.44 46 GLN B N 1
ATOM 2333 C CA . GLN B 1 46 ? 24.438 21.188 13.141 1 95.44 46 GLN B CA 1
ATOM 2334 C C . GLN B 1 46 ? 23.047 20.969 13.75 1 95.44 46 GLN B C 1
ATOM 2336 O O . GLN B 1 46 ? 22.922 20.516 14.891 1 95.44 46 GLN B O 1
ATOM 2341 N N . ASP B 1 47 ? 22.094 21.312 12.992 1 95.62 47 ASP B N 1
ATOM 2342 C CA . ASP B 1 47 ? 20.734 21.078 13.445 1 95.62 47 ASP B CA 1
ATOM 2343 C C . ASP B 1 47 ? 20.484 19.594 13.711 1 95.62 47 ASP B C 1
ATOM 2345 O O . ASP B 1 47 ? 19.906 19.234 14.734 1 95.62 47 ASP B O 1
ATOM 2349 N N . LEU B 1 48 ? 20.969 18.766 12.797 1 96.06 48 LEU B N 1
ATOM 2350 C CA . LEU B 1 48 ? 20.766 17.328 12.898 1 96.06 48 LEU B CA 1
ATOM 2351 C C . LEU B 1 48 ? 21.531 16.75 14.07 1 96.06 48 LEU B C 1
ATOM 2353 O O . LEU B 1 48 ? 21.078 15.805 14.719 1 96.06 48 LEU B O 1
ATOM 2357 N N . GLU B 1 49 ? 22.656 17.312 14.312 1 95.31 49 GLU B N 1
ATOM 2358 C CA . GLU B 1 49 ? 23.438 16.906 15.477 1 95.31 49 GLU B CA 1
ATOM 2359 C C . GLU B 1 49 ? 22.672 17.172 16.766 1 95.31 49 GLU B C 1
ATOM 2361 O O . GLU B 1 49 ? 22.641 16.328 17.672 1 95.31 49 GLU B O 1
ATOM 2366 N N . ARG B 1 50 ? 22.109 18.266 16.859 1 94.81 50 ARG B N 1
ATOM 2367 C CA . ARG B 1 50 ? 21.328 18.625 18.031 1 94.81 50 ARG B CA 1
ATOM 2368 C C . ARG B 1 50 ? 20.125 17.719 18.172 1 94.81 50 ARG B C 1
ATOM 2370 O O . ARG B 1 50 ? 19.828 17.234 19.281 1 94.81 50 ARG B O 1
ATOM 2377 N N . LEU B 1 51 ? 19.406 17.484 17.109 1 95.06 51 LEU B N 1
ATOM 2378 C CA . LEU B 1 51 ? 18.234 16.625 17.141 1 95.06 51 LEU B CA 1
ATOM 2379 C C . LEU B 1 51 ? 18.625 15.195 17.516 1 95.06 51 LEU B C 1
ATOM 2381 O O . LEU B 1 51 ? 17.875 14.5 18.188 1 95.06 51 LEU B O 1
ATOM 2385 N N . GLU B 1 52 ? 19.797 14.75 17.047 1 95.44 52 GLU B N 1
ATOM 2386 C CA . GLU B 1 52 ? 20.281 13.422 17.406 1 95.44 52 GLU B CA 1
ATOM 2387 C C . GLU B 1 52 ? 20.609 13.336 18.891 1 95.44 52 GLU B C 1
ATOM 2389 O O . GLU B 1 52 ? 20.281 12.344 19.547 1 95.44 52 GLU B O 1
ATOM 2394 N N . ALA B 1 53 ? 21.234 14.383 19.391 1 95.38 53 ALA B N 1
ATOM 2395 C CA . ALA B 1 53 ? 21.578 14.438 20.812 1 95.38 53 ALA B CA 1
ATOM 2396 C C . ALA B 1 53 ? 20.328 14.367 21.672 1 95.38 53 ALA B C 1
ATOM 2398 O O . ALA B 1 53 ? 20.359 13.82 22.781 1 95.38 53 ALA B O 1
ATOM 2399 N N . GLU B 1 54 ? 19.25 14.82 21.156 1 93.75 54 GLU B N 1
ATOM 2400 C CA . GLU B 1 54 ? 17.984 14.805 21.875 1 93.75 54 GLU B CA 1
ATOM 2401 C C . GLU B 1 54 ? 17.297 13.453 21.75 1 93.75 54 GLU B C 1
ATOM 2403 O O . GLU B 1 54 ? 16.266 13.203 22.391 1 93.75 54 GLU B O 1
ATOM 2408 N N . GLY B 1 55 ? 17.812 12.555 20.844 1 92.88 55 GLY B N 1
ATOM 2409 C CA . GLY B 1 55 ? 17.375 11.172 20.781 1 92.88 55 GLY B CA 1
ATOM 2410 C C . GLY B 1 55 ? 16.266 10.945 19.766 1 92.88 55 GLY B C 1
ATOM 2411 O O . GLY B 1 55 ? 15.641 9.883 19.75 1 92.88 55 GLY B O 1
ATOM 2412 N N . HIS B 1 56 ? 16.031 11.914 18.906 1 90.19 56 HIS B N 1
ATOM 2413 C CA . HIS B 1 56 ? 14.906 11.828 17.984 1 90.19 56 HIS B CA 1
ATOM 2414 C C . HIS B 1 56 ? 15.305 11.125 16.688 1 90.19 56 HIS B C 1
ATOM 2416 O O . HIS B 1 56 ? 14.492 10.43 16.078 1 90.19 56 HIS B O 1
ATOM 2422 N N . ILE B 1 57 ? 16.531 11.344 16.281 1 94.69 57 ILE B N 1
ATOM 2423 C CA . ILE B 1 57 ? 16.938 10.891 14.961 1 94.69 57 ILE B CA 1
ATOM 2424 C C . ILE B 1 57 ? 18.312 10.234 15.039 1 94.69 57 ILE B C 1
ATOM 2426 O O . ILE B 1 57 ? 18.969 10.281 16.078 1 94.69 57 ILE B O 1
ATOM 2430 N N . GLU B 1 58 ? 18.688 9.516 14.062 1 94.44 58 GLU B N 1
ATOM 2431 C CA . GLU B 1 58 ? 20.031 9 13.836 1 94.44 58 GLU B CA 1
ATOM 2432 C C . GLU B 1 58 ? 20.609 9.5 12.508 1 94.44 58 GLU B C 1
ATOM 2434 O O . GLU B 1 58 ? 19.906 9.562 11.508 1 94.44 58 GLU B O 1
ATOM 2439 N N . ARG B 1 59 ? 21.812 10 12.68 1 92.44 59 ARG B N 1
ATOM 2440 C CA . ARG B 1 59 ? 22.484 10.477 11.469 1 92.44 59 ARG B CA 1
ATOM 2441 C C . ARG B 1 59 ? 23.25 9.352 10.797 1 92.44 59 ARG B C 1
ATOM 2443 O O . ARG B 1 59 ? 23.859 8.516 11.469 1 92.44 59 ARG B O 1
ATOM 2450 N N . GLU B 1 60 ? 23.109 9.242 9.438 1 83.19 60 GLU B N 1
ATOM 2451 C CA . GLU B 1 60 ? 23.828 8.25 8.648 1 83.19 60 GLU B CA 1
ATOM 2452 C C . GLU B 1 60 ? 23.969 8.695 7.191 1 83.19 60 GLU B C 1
ATOM 2454 O O . GLU B 1 60 ? 23.016 9.227 6.609 1 83.19 60 GLU B O 1
ATOM 2459 N N . HIS B 1 61 ? 25.188 8.398 6.594 1 77.25 61 HIS B N 1
ATOM 2460 C CA . HIS B 1 61 ? 25.438 8.484 5.16 1 77.25 61 HIS B CA 1
ATOM 2461 C C . HIS B 1 61 ? 24.938 9.797 4.586 1 77.25 61 HIS B C 1
ATOM 2463 O O . HIS B 1 61 ? 24.219 9.805 3.576 1 77.25 61 HIS B O 1
ATOM 2469 N N . GLY B 1 62 ? 25.156 10.906 5.242 1 82.56 62 GLY B N 1
ATOM 2470 C CA . GLY B 1 62 ? 24.812 12.195 4.664 1 82.56 62 GLY B CA 1
ATOM 2471 C C . GLY B 1 62 ? 23.359 12.57 4.859 1 82.56 62 GLY B C 1
ATOM 2472 O O . GLY B 1 62 ? 22.844 13.453 4.172 1 82.56 62 GLY B O 1
ATOM 2473 N N . GLY B 1 63 ? 22.641 11.859 5.801 1 90.88 63 GLY B N 1
ATOM 2474 C CA . GLY B 1 63 ? 21.25 12.148 6.117 1 90.88 63 GLY B CA 1
ATOM 2475 C C . GLY B 1 63 ? 20.859 11.766 7.535 1 90.88 63 GLY B C 1
ATOM 2476 O O . GLY B 1 63 ? 21.734 11.648 8.406 1 90.88 63 GLY B O 1
ATOM 2477 N N . ALA B 1 64 ? 19.609 11.867 7.746 1 93.69 64 ALA B N 1
ATOM 2478 C CA . ALA B 1 64 ? 19.078 11.516 9.055 1 93.69 64 ALA B CA 1
ATOM 2479 C C . ALA B 1 64 ? 17.797 10.688 8.922 1 93.69 64 ALA B C 1
ATOM 2481 O O . ALA B 1 64 ? 17.078 10.789 7.918 1 93.69 64 ALA B O 1
ATOM 2482 N N . PHE B 1 65 ? 17.656 9.812 9.875 1 92.69 65 PHE B N 1
ATOM 2483 C CA . PHE B 1 65 ? 16.469 8.969 9.914 1 92.69 65 PHE B CA 1
ATOM 2484 C C . PHE B 1 65 ? 15.828 9 11.297 1 92.69 65 PHE B C 1
ATOM 2486 O O . PHE B 1 65 ? 16.531 9.125 12.305 1 92.69 65 PHE B O 1
ATOM 2493 N N . LEU B 1 66 ? 14.5 8.906 11.281 1 92.75 66 LEU B N 1
ATOM 2494 C CA . LEU B 1 66 ? 13.758 8.836 12.531 1 92.75 66 LEU B CA 1
ATOM 2495 C C . LEU B 1 66 ? 14.008 7.508 13.242 1 92.75 66 LEU B C 1
ATOM 2497 O O . LEU B 1 66 ? 13.844 6.441 12.641 1 92.75 66 LEU B O 1
ATOM 2501 N N . LYS B 1 67 ? 14.305 7.527 14.492 1 89.19 67 LYS B N 1
ATOM 2502 C CA . LYS B 1 67 ? 14.719 6.355 15.258 1 89.19 67 LYS B CA 1
ATOM 2503 C C . LYS B 1 67 ? 13.539 5.418 15.508 1 89.19 67 LYS B C 1
ATOM 2505 O O . LYS B 1 67 ? 13.711 4.199 15.586 1 89.19 67 LYS B O 1
ATOM 2510 N N . SER B 1 68 ? 12.414 5.879 15.555 1 88.44 68 SER B N 1
ATOM 2511 C CA . SER B 1 68 ? 11.242 5.133 16.016 1 88.44 68 SER B CA 1
ATOM 2512 C C . SER B 1 68 ? 10.602 4.344 14.883 1 88.44 68 SER B C 1
ATOM 2514 O O . SER B 1 68 ? 9.727 3.508 15.117 1 88.44 68 SER B O 1
ATOM 2516 N N . VAL B 1 69 ? 11.062 4.449 13.68 1 89 69 VAL B N 1
ATOM 2517 C CA . VAL B 1 69 ? 10.352 3.971 12.492 1 89 69 VAL B CA 1
ATOM 2518 C C . VAL B 1 69 ? 10.211 2.453 12.555 1 89 69 VAL B C 1
ATOM 2520 O O . VAL B 1 69 ? 9.109 1.919 12.367 1 89 69 VAL B O 1
ATOM 2523 N N . PRO B 1 70 ? 11.242 1.742 12.883 1 87.75 70 PRO B N 1
ATOM 2524 C CA . PRO B 1 70 ? 11.078 0.286 12.898 1 87.75 70 PRO B CA 1
ATOM 2525 C C . PRO B 1 70 ? 10 -0.181 13.875 1 87.75 70 PRO B C 1
ATOM 2527 O O . PRO B 1 70 ? 9.172 -1.021 13.516 1 87.75 70 PRO B O 1
ATOM 2530 N N . ARG B 1 71 ? 9.977 0.375 14.984 1 88.12 71 ARG B N 1
ATOM 2531 C CA . ARG B 1 71 ? 8.969 0.01 15.977 1 88.12 71 ARG B CA 1
ATOM 2532 C C . ARG B 1 71 ? 7.574 0.442 15.531 1 88.12 71 ARG B C 1
ATOM 2534 O O . ARG B 1 71 ? 6.609 -0.306 15.688 1 88.12 71 ARG B O 1
ATOM 2541 N N . GLN B 1 72 ? 7.492 1.574 14.984 1 88.69 72 GLN B N 1
ATOM 2542 C CA . GLN B 1 72 ? 6.211 2.115 14.539 1 88.69 72 GLN B CA 1
ATOM 2543 C C . GLN B 1 72 ? 5.59 1.23 13.461 1 88.69 72 GLN B C 1
ATOM 2545 O O . GLN B 1 72 ? 4.398 0.921 13.516 1 88.69 72 GLN B O 1
ATOM 2550 N N . VAL B 1 73 ? 6.402 0.792 12.578 1 89.38 73 VAL B N 1
ATOM 2551 C CA . VAL B 1 73 ? 5.898 -0.03 11.484 1 89.38 73 VAL B CA 1
ATOM 2552 C C . VAL B 1 73 ? 5.465 -1.393 12.016 1 89.38 73 VAL B C 1
ATOM 2554 O O . VAL B 1 73 ? 4.391 -1.888 11.672 1 89.38 73 VAL B O 1
ATOM 2557 N N . ARG B 1 74 ? 6.254 -1.94 12.891 1 85.75 74 ARG B N 1
ATOM 2558 C CA . ARG B 1 74 ? 5.934 -3.236 13.484 1 85.75 74 ARG B CA 1
ATOM 2559 C C . ARG B 1 74 ? 4.598 -3.189 14.211 1 85.75 74 ARG B C 1
ATOM 2561 O O . ARG B 1 74 ? 3.801 -4.129 14.125 1 85.75 74 ARG B O 1
ATOM 2568 N N . GLU B 1 75 ? 4.332 -2.092 14.852 1 87.62 75 GLU B N 1
ATOM 2569 C CA . GLU B 1 75 ? 3.123 -1.945 15.656 1 87.62 75 GLU B CA 1
ATOM 2570 C C . GLU B 1 75 ? 1.995 -1.312 14.852 1 87.62 75 GLU B C 1
ATOM 2572 O O . GLU B 1 75 ? 0.896 -1.097 15.367 1 87.62 75 GLU B O 1
ATOM 2577 N N . MET B 1 76 ? 2.281 -1.029 13.594 1 89.06 76 MET B N 1
ATOM 2578 C CA . MET B 1 76 ? 1.336 -0.306 12.75 1 89.06 76 MET B CA 1
ATOM 2579 C C . MET B 1 76 ? 0.869 0.978 13.43 1 89.06 76 MET B C 1
ATOM 2581 O O . MET B 1 76 ? -0.31 1.328 13.359 1 89.06 76 MET B O 1
ATOM 2585 N N . ALA B 1 77 ? 1.771 1.566 14.109 1 87.25 77 ALA B N 1
ATOM 2586 C CA . ALA B 1 77 ? 1.459 2.783 14.852 1 87.25 77 ALA B CA 1
ATOM 2587 C C . ALA B 1 77 ? 1.791 4.027 14.039 1 87.25 77 ALA B C 1
ATOM 2589 O O . ALA B 1 77 ? 2.879 4.133 13.469 1 87.25 77 ALA B O 1
ATOM 2590 N N . LEU B 1 78 ? 0.811 4.898 14.055 1 89.25 78 LEU B N 1
ATOM 2591 C CA . LEU B 1 78 ? 1.036 6.168 13.375 1 89.25 78 LEU B CA 1
ATOM 2592 C C . LEU B 1 78 ? 1.74 7.16 14.297 1 89.25 78 LEU B C 1
ATOM 2594 O O . LEU B 1 78 ? 1.645 7.051 15.516 1 89.25 78 LEU B O 1
ATOM 2598 N N . HIS B 1 79 ? 2.48 8.062 13.773 1 80.25 79 HIS B N 1
ATOM 2599 C CA . HIS B 1 79 ? 3.232 9.047 14.531 1 80.25 79 HIS B CA 1
ATOM 2600 C C . HIS B 1 79 ? 2.299 10.016 15.258 1 80.25 79 HIS B C 1
ATOM 2602 O O . HIS B 1 79 ? 2.574 10.422 16.391 1 80.25 79 HIS B O 1
ATOM 2608 N N . HIS B 1 80 ? 1.233 10.406 14.719 1 80.94 80 HIS B N 1
ATOM 2609 C CA . HIS B 1 80 ? 0.385 11.453 15.289 1 80.94 80 HIS B CA 1
ATOM 2610 C C . HIS B 1 80 ? -0.781 10.852 16.062 1 80.94 80 HIS B C 1
ATOM 2612 O O . HIS B 1 80 ? -1.931 10.922 15.625 1 80.94 80 HIS B O 1
ATOM 2618 N N . LEU B 1 81 ? -0.418 10.461 17.359 1 87 81 LEU B N 1
ATOM 2619 C CA . LEU B 1 81 ? -1.425 9.812 18.188 1 87 81 LEU B CA 1
ATOM 2620 C C . LEU B 1 81 ? -1.867 10.734 19.312 1 87 81 LEU B C 1
ATOM 2622 O O . LEU B 1 81 ? -2.469 10.281 20.297 1 87 81 LEU B O 1
ATOM 2626 N N . GLU B 1 82 ? -1.568 11.977 19.094 1 90.38 82 GLU B N 1
ATOM 2627 C CA . GLU B 1 82 ? -2.053 12.961 20.062 1 90.38 82 GLU B CA 1
ATOM 2628 C C . GLU B 1 82 ? -3.529 13.273 19.844 1 90.38 82 GLU B C 1
ATOM 2630 O O . GLU B 1 82 ? -4.031 13.164 18.719 1 90.38 82 GLU B O 1
ATOM 2635 N N . ASN B 1 83 ? -4.316 13.633 20.938 1 95.69 83 ASN B N 1
ATOM 2636 C CA . ASN B 1 83 ? -5.703 14.078 20.891 1 95.69 83 ASN B CA 1
ATOM 2637 C C . ASN B 1 83 ? -6.621 13 20.328 1 95.69 83 ASN B C 1
ATOM 2639 O O . ASN B 1 83 ? -7.57 13.305 19.609 1 95.69 83 ASN B O 1
ATOM 2643 N N . MET B 1 84 ? -6.367 11.758 20.656 1 96.75 84 MET B N 1
ATOM 2644 C CA . MET B 1 84 ? -7.074 10.617 20.078 1 96.75 84 MET B CA 1
ATOM 2645 C C . MET B 1 84 ? -8.555 10.648 20.438 1 96.75 84 MET B C 1
ATOM 2647 O O . MET B 1 84 ? -9.414 10.344 19.609 1 96.75 84 MET B O 1
ATOM 2651 N N . PRO B 1 85 ? -8.93 11.062 21.688 1 97.94 85 PRO B N 1
ATOM 2652 C CA . PRO B 1 85 ? -10.359 11.141 21.969 1 97.94 85 PRO B CA 1
ATOM 2653 C C . PRO B 1 85 ? -11.102 12.078 21.031 1 97.94 85 PRO B C 1
ATOM 2655 O O . PRO B 1 85 ? -12.195 11.75 20.562 1 97.94 85 PRO B O 1
ATOM 2658 N N . ALA B 1 86 ? -10.5 13.195 20.734 1 98.5 86 ALA B N 1
ATOM 2659 C CA . ALA B 1 86 ? -11.102 14.133 19.797 1 98.5 86 ALA B CA 1
ATOM 2660 C C . ALA B 1 86 ? -11.156 13.523 18.391 1 98.5 86 ALA B C 1
ATOM 2662 O O . ALA B 1 86 ? -12.188 13.617 17.719 1 98.5 86 ALA B O 1
ATOM 2663 N N . LYS B 1 87 ? -10.047 12.867 17.953 1 98.44 87 LYS B N 1
ATOM 2664 C CA . LYS B 1 87 ? -10 12.266 16.625 1 98.44 87 LYS B CA 1
ATOM 2665 C C . LYS B 1 87 ? -11.062 11.18 16.469 1 98.44 87 LYS B C 1
ATOM 2667 O O . LYS B 1 87 ? -11.656 11.031 15.398 1 98.44 87 LYS B O 1
ATOM 2672 N N . GLN B 1 88 ? -11.297 10.461 17.531 1 98.56 88 GLN B N 1
ATOM 2673 C CA . GLN B 1 88 ? -12.312 9.414 17.516 1 98.56 88 GLN B CA 1
ATOM 2674 C C . GLN B 1 88 ? -13.711 10 17.328 1 98.56 88 GLN B C 1
ATOM 2676 O O . GLN B 1 88 ? -14.5 9.5 16.531 1 98.56 88 GLN B O 1
ATOM 2681 N N . ARG B 1 89 ? -14.016 11.07 18.078 1 98.75 89 ARG B N 1
ATOM 2682 C CA . ARG B 1 89 ? -15.305 11.742 17.922 1 98.75 89 ARG B CA 1
ATOM 2683 C C . ARG B 1 89 ? -15.461 12.32 16.516 1 98.75 89 ARG B C 1
ATOM 2685 O O . ARG B 1 89 ? -16.531 12.203 15.906 1 98.75 89 ARG B O 1
ATOM 2692 N N . ILE B 1 90 ? -14.43 12.906 16.047 1 98.88 90 ILE B N 1
ATOM 2693 C CA . ILE B 1 90 ? -14.422 13.492 14.711 1 98.88 90 ILE B CA 1
ATOM 2694 C C . ILE B 1 90 ? -14.656 12.398 13.664 1 98.88 90 ILE B C 1
ATOM 2696 O O . ILE B 1 90 ? -15.477 12.562 12.766 1 98.88 90 ILE B O 1
ATOM 2700 N N . GLY B 1 91 ? -13.93 11.273 13.789 1 98.88 91 GLY B N 1
ATOM 2701 C CA . GLY B 1 91 ? -14.094 10.156 12.875 1 98.88 91 GLY B CA 1
ATOM 2702 C C . GLY B 1 91 ? -15.516 9.633 12.828 1 98.88 91 GLY B C 1
ATOM 2703 O O . GLY B 1 91 ? -16.047 9.375 11.742 1 98.88 91 GLY B O 1
ATOM 2704 N N . ARG B 1 92 ? -16.094 9.531 13.984 1 98.69 92 ARG B N 1
ATOM 2705 C CA . ARG B 1 92 ? -17.484 9.055 14.086 1 98.69 92 ARG B CA 1
ATOM 2706 C C . ARG B 1 92 ? -18.438 10.016 13.383 1 98.69 92 ARG B C 1
ATOM 2708 O O . ARG B 1 92 ? -19.297 9.586 12.609 1 98.69 92 ARG B O 1
ATOM 2715 N N . ALA B 1 93 ? -18.312 11.273 13.656 1 98.88 93 ALA B N 1
ATOM 2716 C CA . ALA B 1 93 ? -19.188 12.289 13.07 1 98.88 93 ALA B CA 1
ATOM 2717 C C . ALA B 1 93 ? -19 12.359 11.555 1 98.88 93 ALA B C 1
ATOM 2719 O O . ALA B 1 93 ? -19.984 12.445 10.82 1 98.88 93 ALA B O 1
ATOM 2720 N N . ALA B 1 94 ? -17.797 12.312 11.094 1 98.88 94 ALA B N 1
ATOM 2721 C CA . ALA B 1 94 ? -17.5 12.406 9.672 1 98.88 94 ALA B CA 1
ATOM 2722 C C . ALA B 1 94 ? -18.031 11.195 8.914 1 98.88 94 ALA B C 1
ATOM 2724 O O . ALA B 1 94 ? -18.594 11.336 7.824 1 98.88 94 ALA B O 1
ATOM 2725 N N . ALA B 1 95 ? -17.875 9.992 9.484 1 98.75 95 ALA B N 1
ATOM 2726 C CA . ALA B 1 95 ? -18.312 8.758 8.836 1 98.75 95 ALA B CA 1
ATOM 2727 C C . ALA B 1 95 ? -19.812 8.773 8.586 1 98.75 95 ALA B C 1
ATOM 2729 O O . ALA B 1 95 ? -20.297 8.148 7.641 1 98.75 95 ALA B O 1
ATOM 2730 N N . LYS B 1 96 ? -20.562 9.516 9.414 1 98.38 96 LYS B N 1
ATOM 2731 C CA . LYS B 1 96 ? -22.016 9.578 9.297 1 98.38 96 LYS B CA 1
ATOM 2732 C C . LYS B 1 96 ? -22.422 10.359 8.055 1 98.38 96 LYS B C 1
ATOM 2734 O O . LYS B 1 96 ? -23.594 10.305 7.641 1 98.38 96 LYS B O 1
ATOM 2739 N N . LEU B 1 97 ? -21.516 11.055 7.508 1 98.31 97 LEU B N 1
ATOM 2740 C CA . LEU B 1 97 ? -21.844 11.93 6.387 1 98.31 97 LEU B CA 1
ATOM 2741 C C . LEU B 1 97 ? -21.875 11.156 5.078 1 98.31 97 LEU B C 1
ATOM 2743 O O . LEU B 1 97 ? -22.219 11.711 4.027 1 98.31 97 LEU B O 1
ATOM 2747 N N . VAL B 1 98 ? -21.484 9.828 5.078 1 97.19 98 VAL B N 1
ATOM 2748 C CA . VAL B 1 98 ? -21.516 9.031 3.859 1 97.19 98 VAL B CA 1
ATOM 2749 C C . VAL B 1 98 ? -22.391 7.801 4.066 1 97.19 98 VAL B C 1
ATOM 2751 O O . VAL B 1 98 ? -22.594 7.359 5.199 1 97.19 98 VAL B O 1
ATOM 2754 N N . GLY B 1 99 ? -22.969 7.297 2.938 1 95.19 99 GLY B N 1
ATOM 2755 C CA . GLY B 1 99 ? -23.828 6.133 2.98 1 95.19 99 GLY B CA 1
ATOM 2756 C C . GLY B 1 99 ? -23.281 4.949 2.209 1 95.19 99 GLY B C 1
ATOM 2757 O O . GLY B 1 99 ? -22.219 5.043 1.592 1 95.19 99 GLY B O 1
ATOM 2758 N N . ASN B 1 100 ? -24.047 3.83 2.316 1 95.75 100 ASN B N 1
ATOM 2759 C CA . ASN B 1 100 ? -23.688 2.635 1.56 1 95.75 100 ASN B CA 1
ATOM 2760 C C . ASN B 1 100 ? -23.609 2.924 0.063 1 95.75 100 ASN B C 1
ATOM 2762 O O . ASN B 1 100 ? -24.297 3.82 -0.438 1 95.75 100 ASN B O 1
ATOM 2766 N N . GLY B 1 101 ? -22.75 2.258 -0.64 1 95.94 101 GLY B N 1
ATOM 2767 C CA . GLY B 1 101 ? -22.719 2.307 -2.094 1 95.94 101 GLY B CA 1
ATOM 2768 C C . GLY B 1 101 ? -21.875 3.453 -2.631 1 95.94 101 GLY B C 1
ATOM 2769 O O . GLY B 1 101 ? -21.766 3.627 -3.846 1 95.94 101 GLY B O 1
ATOM 2770 N N . GLU B 1 102 ? -21.25 4.211 -1.727 1 96.88 102 GLU B N 1
ATOM 2771 C CA . GLU B 1 102 ? -20.5 5.379 -2.17 1 96.88 102 GLU B CA 1
ATOM 2772 C C . GLU B 1 102 ? -19.047 5.027 -2.453 1 96.88 102 GLU B C 1
ATOM 2774 O O . GLU B 1 102 ? -18.531 4.043 -1.919 1 96.88 102 GLU B O 1
ATOM 2779 N N . THR B 1 103 ? -18.469 5.77 -3.371 1 98.38 103 THR B N 1
ATOM 2780 C CA . THR B 1 103 ? -17.016 5.801 -3.553 1 98.38 103 THR B CA 1
ATOM 2781 C C . THR B 1 103 ? -16.391 6.938 -2.744 1 98.38 103 THR B C 1
ATOM 2783 O O . THR B 1 103 ? -16.781 8.102 -2.896 1 98.38 103 THR B O 1
ATOM 2786 N N . VAL B 1 104 ? -15.484 6.547 -1.885 1 98.81 104 VAL B N 1
ATOM 2787 C CA . VAL B 1 104 ? -14.875 7.57 -1.036 1 98.81 104 VAL B CA 1
ATOM 2788 C C . VAL B 1 104 ? -13.352 7.496 -1.145 1 98.81 104 VAL B C 1
ATOM 2790 O O . VAL B 1 104 ? -12.797 6.43 -1.403 1 98.81 104 VAL B O 1
ATOM 2793 N N . ILE B 1 105 ? -12.719 8.672 -1.029 1 98.94 105 ILE B N 1
ATOM 2794 C CA . ILE B 1 105 ? -11.273 8.773 -0.88 1 98.94 105 ILE B CA 1
ATOM 2795 C C . ILE B 1 105 ? -10.922 9.023 0.585 1 98.94 105 ILE B C 1
ATOM 2797 O O . ILE B 1 105 ? -11.523 9.883 1.238 1 98.94 105 ILE B O 1
ATOM 2801 N N . LEU B 1 106 ? -10.031 8.195 1.132 1 98.88 106 LEU B N 1
ATOM 2802 C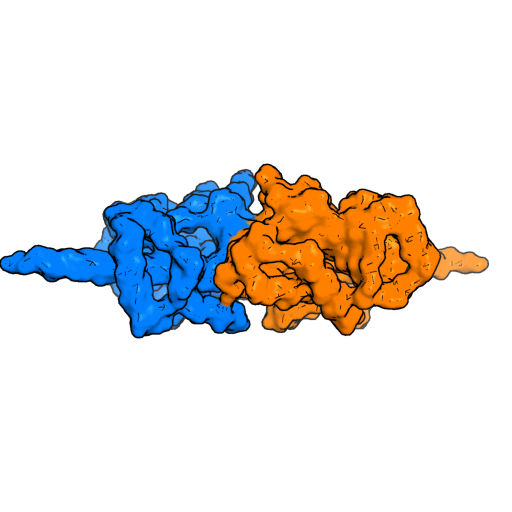 CA . LEU B 1 106 ? -9.516 8.398 2.482 1 98.88 106 LEU B CA 1
ATOM 2803 C C . LEU B 1 106 ? -8.031 8.734 2.455 1 98.88 106 LEU B C 1
ATOM 2805 O O . LEU B 1 106 ? -7.203 7.91 2.066 1 98.88 106 LEU B O 1
ATOM 2809 N N . ASP B 1 107 ? -7.688 9.953 2.887 1 98.69 107 ASP B N 1
ATOM 2810 C CA . ASP B 1 107 ? -6.301 10.383 3.035 1 98.69 107 ASP B CA 1
ATOM 2811 C C . ASP B 1 107 ? -5.621 9.656 4.195 1 98.69 107 ASP B C 1
ATOM 2813 O O . ASP B 1 107 ? -6.293 9.102 5.066 1 98.69 107 ASP B O 1
ATOM 2817 N N . SER B 1 108 ? -4.301 9.688 4.117 1 97.62 108 SER B N 1
ATOM 2818 C CA . SER B 1 108 ? -3.547 9.102 5.219 1 97.62 108 SER B CA 1
ATOM 2819 C C . SER B 1 108 ? -3.543 10.016 6.438 1 97.62 108 SER B C 1
ATOM 2821 O O . SER B 1 108 ? -3.494 11.242 6.297 1 97.62 108 SER B O 1
ATOM 2823 N N . GLY B 1 109 ? -3.676 9.367 7.602 1 96.88 109 GLY B N 1
ATOM 2824 C CA . GLY B 1 109 ? -3.629 10.117 8.844 1 96.88 109 GLY B CA 1
ATOM 2825 C C . GLY B 1 109 ? -4.355 9.43 9.984 1 96.88 109 GLY B C 1
ATOM 2826 O O . GLY B 1 109 ? -5.145 8.508 9.766 1 96.88 109 GLY B O 1
ATOM 2827 N N . SER B 1 110 ? -4.082 9.922 11.141 1 97.25 110 SER B N 1
ATOM 2828 C CA . SER B 1 110 ? -4.691 9.336 12.328 1 97.25 110 SER B CA 1
ATOM 2829 C C . SER B 1 110 ? -6.184 9.656 12.398 1 97.25 110 SER B C 1
ATOM 2831 O O . SER B 1 110 ? -6.988 8.805 12.773 1 97.25 110 SER B O 1
ATOM 2833 N N . THR B 1 111 ? -6.562 10.859 12.039 1 98.44 111 THR B N 1
ATOM 2834 C CA . THR B 1 111 ? -7.973 11.211 12.102 1 98.44 111 THR B CA 1
ATOM 2835 C C . THR B 1 111 ? -8.766 10.5 11.008 1 98.44 111 THR B C 1
ATOM 2837 O O . THR B 1 111 ? -9.875 10.023 11.242 1 98.44 111 THR B O 1
ATOM 2840 N N . THR B 1 112 ? -8.234 10.414 9.836 1 98.69 112 THR B N 1
ATOM 2841 C CA . THR B 1 112 ? -8.898 9.695 8.75 1 98.69 112 THR B CA 1
ATOM 2842 C C . THR B 1 112 ? -8.961 8.203 9.047 1 98.69 112 THR B C 1
ATOM 2844 O O . THR B 1 112 ? -9.883 7.512 8.602 1 98.69 112 THR B O 1
ATOM 2847 N N . THR B 1 113 ? -7.992 7.676 9.797 1 98.5 113 THR B N 1
ATOM 2848 C CA . THR B 1 113 ? -8.062 6.289 10.258 1 98.5 113 THR B CA 1
ATOM 2849 C C . THR B 1 113 ? -9.289 6.074 11.133 1 98.5 113 THR B C 1
ATOM 2851 O O . THR B 1 113 ? -9.961 5.043 11.031 1 98.5 113 THR B O 1
ATOM 2854 N N . GLU B 1 114 ? -9.586 7.059 11.977 1 98.62 114 GLU B N 1
ATOM 2855 C CA . GLU B 1 114 ? -10.789 6.973 12.797 1 98.62 114 GLU B CA 1
ATOM 2856 C C . GLU B 1 114 ? -12.055 7.023 11.945 1 98.62 114 GLU B C 1
ATOM 2858 O O . GLU B 1 114 ? -13.047 6.371 12.266 1 98.62 114 GLU B O 1
ATOM 2863 N N . VAL B 1 115 ? -12.062 7.797 10.859 1 98.88 115 VAL B N 1
ATOM 2864 C CA . VAL B 1 115 ? -13.18 7.777 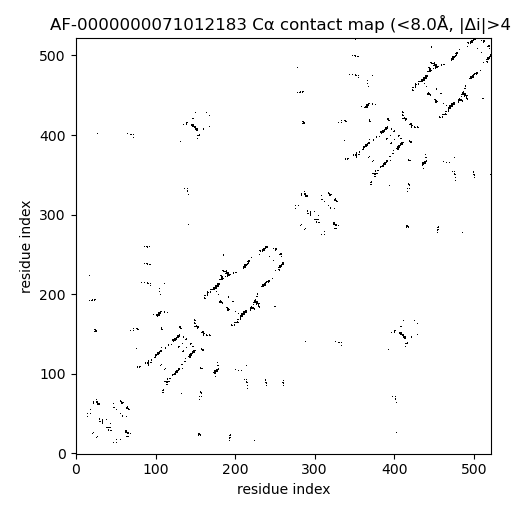9.922 1 98.88 115 VAL B CA 1
ATOM 2865 C C . VAL B 1 115 ? -13.352 6.371 9.352 1 98.88 115 VAL B C 1
ATOM 2867 O O . VAL B 1 115 ? -14.453 5.816 9.375 1 98.88 115 VAL B O 1
ATOM 2870 N N . ALA B 1 116 ? -12.242 5.809 8.844 1 98.75 116 ALA B N 1
ATOM 2871 C CA . ALA B 1 116 ? -12.258 4.473 8.25 1 98.75 116 ALA B CA 1
ATOM 2872 C C . ALA B 1 116 ? -12.82 3.445 9.227 1 98.75 116 ALA B C 1
ATOM 2874 O O . ALA B 1 116 ? -13.648 2.613 8.852 1 98.75 116 ALA B O 1
ATOM 2875 N N . ALA B 1 117 ? -12.375 3.508 10.484 1 98.19 117 ALA B N 1
ATOM 2876 C CA . ALA B 1 117 ? -12.82 2.576 11.516 1 98.19 117 ALA B CA 1
ATOM 2877 C C . ALA B 1 117 ? -14.336 2.639 11.695 1 98.19 117 ALA B C 1
ATOM 2879 O O . ALA B 1 117 ? -14.977 1.623 11.977 1 98.19 117 ALA B O 1
ATOM 2880 N N . ASN B 1 118 ? -14.867 3.779 11.5 1 98.56 118 ASN B N 1
ATOM 2881 C CA . ASN B 1 118 ? -16.297 3.965 11.719 1 98.56 118 ASN B CA 1
ATOM 2882 C C . ASN B 1 118 ? -17.094 3.703 10.445 1 98.56 118 ASN B C 1
ATOM 2884 O O . ASN B 1 118 ? -18.328 3.834 10.438 1 98.56 118 ASN B O 1
ATOM 2888 N N . LEU B 1 119 ? -16.438 3.404 9.344 1 98.19 119 LEU B N 1
ATOM 2889 C CA . LEU B 1 119 ? -17.109 3.014 8.109 1 98.19 119 LEU B CA 1
ATOM 2890 C C . LEU B 1 119 ? -17.344 1.507 8.07 1 98.19 119 LEU B C 1
ATOM 2892 O O . LEU B 1 119 ? -18.109 1.016 7.246 1 98.19 119 LEU B O 1
ATOM 2896 N N . LEU B 1 120 ? -16.547 0.791 8.93 1 95.56 120 LEU B N 1
ATOM 2897 C CA . LEU B 1 120 ? -16.672 -0.662 8.945 1 95.56 120 LEU B CA 1
ATOM 2898 C C . LEU B 1 120 ? -18.141 -1.07 9.117 1 95.56 120 LEU B C 1
ATOM 2900 O O . LEU B 1 120 ? -18.875 -0.455 9.898 1 95.56 120 LEU B O 1
ATOM 2904 N N . GLY B 1 121 ? -18.531 -2.084 8.43 1 90.25 121 GLY B N 1
ATOM 2905 C CA . GLY B 1 121 ? -19.906 -2.557 8.461 1 90.25 121 GLY B CA 1
ATOM 2906 C C . GLY B 1 121 ? -20.766 -2.014 7.328 1 90.25 121 GLY B C 1
ATOM 2907 O O . GLY B 1 121 ? -21.828 -2.543 7.043 1 90.25 121 GLY B O 1
ATOM 2908 N N . ARG B 1 122 ? -20.266 -0.91 6.703 1 94.12 122 ARG B N 1
ATOM 2909 C CA . ARG B 1 122 ? -20.938 -0.428 5.492 1 94.12 122 ARG B CA 1
ATOM 2910 C C . ARG B 1 122 ? -20.828 -1.449 4.367 1 94.12 122 ARG B C 1
ATOM 2912 O O . ARG B 1 122 ? -20.031 -2.389 4.449 1 94.12 122 ARG B O 1
ATOM 2919 N N . ARG B 1 123 ? -21.734 -1.238 3.338 1 92.06 123 ARG B N 1
ATOM 2920 C CA . ARG B 1 123 ? -21.766 -2.211 2.25 1 92.06 123 ARG B CA 1
ATOM 2921 C C . ARG B 1 123 ? -21.609 -1.523 0.897 1 92.06 123 ARG B C 1
ATOM 2923 O O . ARG B 1 123 ? -21.969 -0.354 0.744 1 92.06 123 ARG B O 1
ATOM 2930 N N . GLU B 1 124 ? -21.062 -2.256 -0.025 1 93.06 124 GLU B N 1
ATOM 2931 C CA . GLU B 1 124 ? -20.938 -1.836 -1.417 1 93.06 124 GLU B CA 1
ATOM 2932 C C . GLU B 1 124 ? -20.141 -0.544 -1.531 1 93.06 124 GLU B C 1
ATOM 2934 O O . GLU B 1 124 ? -20.5 0.356 -2.291 1 93.06 124 GLU B O 1
ATOM 2939 N N . MET B 1 125 ? -19.109 -0.454 -0.652 1 96.56 125 MET B N 1
ATOM 2940 C CA . MET B 1 125 ? -18.266 0.739 -0.657 1 96.56 125 MET B CA 1
ATOM 2941 C C . MET B 1 125 ? -17.062 0.545 -1.56 1 96.56 125 MET B C 1
ATOM 2943 O O . MET B 1 125 ? -16.484 -0.544 -1.611 1 96.56 125 MET B O 1
ATOM 2947 N N . THR B 1 126 ? -16.719 1.531 -2.297 1 98 126 THR B N 1
ATOM 2948 C CA . THR B 1 126 ? -15.414 1.612 -2.949 1 98 126 THR B CA 1
ATOM 2949 C C . THR B 1 126 ? -14.539 2.666 -2.279 1 98 126 THR B C 1
ATOM 2951 O O . THR B 1 126 ? -14.969 3.807 -2.088 1 98 126 THR B O 1
ATOM 2954 N N . VAL B 1 127 ? -13.352 2.238 -1.899 1 98.62 127 VAL B N 1
ATOM 2955 C CA . VAL B 1 127 ? -12.445 3.139 -1.193 1 98.62 127 VAL B CA 1
ATOM 2956 C C . VAL B 1 127 ? -11.141 3.27 -1.968 1 98.62 127 VAL B C 1
ATOM 2958 O O . VAL B 1 127 ? -10.578 2.27 -2.42 1 98.62 127 VAL B O 1
ATOM 2961 N N . ILE B 1 128 ? -10.68 4.496 -2.156 1 98.81 128 ILE B N 1
ATOM 2962 C CA . ILE B 1 128 ? -9.328 4.789 -2.633 1 98.81 128 ILE B CA 1
ATOM 2963 C C . ILE B 1 128 ? -8.523 5.449 -1.517 1 98.81 128 ILE B C 1
ATOM 2965 O O . ILE B 1 128 ? -8.969 6.426 -0.913 1 98.81 128 ILE B O 1
ATOM 2969 N N . THR B 1 129 ? -7.383 4.902 -1.193 1 98.88 129 THR B N 1
ATOM 2970 C CA . THR B 1 129 ? -6.586 5.445 -0.1 1 98.88 129 THR B CA 1
ATOM 2971 C C . THR B 1 129 ? -5.098 5.316 -0.399 1 98.88 129 THR B C 1
ATOM 2973 O O . THR B 1 129 ? -4.688 4.453 -1.177 1 98.88 129 THR B O 1
ATOM 2976 N N . ASN B 1 130 ? -4.34 6.254 0.15 1 98.62 130 ASN B N 1
ATOM 2977 C CA . ASN B 1 130 ? -2.883 6.148 0.104 1 98.62 130 ASN B CA 1
ATOM 2978 C C . ASN B 1 130 ? -2.318 5.629 1.423 1 98.62 130 ASN B C 1
ATOM 2980 O O . ASN B 1 130 ? -1.104 5.652 1.633 1 98.62 130 ASN B O 1
ATOM 2984 N N . ALA B 1 131 ? -3.172 5.199 2.342 1 98.44 131 ALA B N 1
ATOM 2985 C CA . ALA B 1 131 ? -2.762 4.738 3.666 1 98.44 131 ALA B CA 1
ATOM 2986 C C . ALA B 1 131 ? -2.807 3.215 3.756 1 98.44 131 ALA B C 1
ATOM 2988 O O . ALA B 1 131 ? -3.871 2.609 3.605 1 98.44 131 ALA B O 1
ATOM 2989 N N . LEU B 1 132 ? -1.678 2.652 4.094 1 98 132 LEU B N 1
ATOM 2990 C CA . LEU B 1 132 ? -1.605 1.197 4.168 1 98 132 LEU B CA 1
ATOM 2991 C C . LEU B 1 132 ? -2.467 0.669 5.309 1 98 132 LEU B C 1
ATOM 2993 O O . LEU B 1 132 ? -3.131 -0.361 5.168 1 98 132 LEU B O 1
ATOM 2997 N N . ASN B 1 133 ? -2.457 1.349 6.445 1 97.12 133 ASN B N 1
ATOM 2998 C CA . ASN B 1 133 ? -3.246 0.889 7.582 1 97.12 133 ASN B CA 1
ATOM 2999 C C . ASN B 1 133 ? -4.738 0.907 7.273 1 97.12 133 ASN B C 1
ATOM 3001 O O . ASN B 1 133 ? -5.477 0.016 7.699 1 97.12 133 ASN B O 1
ATOM 3005 N N . ILE B 1 134 ? -5.176 1.883 6.516 1 98.31 134 ILE B N 1
ATOM 3006 C CA . ILE B 1 134 ? -6.582 1.978 6.141 1 98.31 134 ILE B CA 1
ATOM 3007 C C . ILE B 1 134 ? -6.926 0.882 5.133 1 98.31 134 ILE B C 1
ATOM 3009 O O . ILE B 1 134 ? -7.977 0.246 5.23 1 98.31 134 ILE B O 1
ATOM 3013 N N . ALA B 1 135 ? -6.047 0.66 4.18 1 98.31 135 ALA B N 1
ATOM 3014 C CA . ALA B 1 135 ? -6.254 -0.407 3.205 1 98.31 135 ALA B CA 1
ATOM 3015 C C . ALA B 1 135 ? -6.375 -1.763 3.895 1 98.31 135 ALA B C 1
ATOM 3017 O O . ALA B 1 135 ? -7.27 -2.553 3.572 1 98.31 135 ALA B O 1
ATOM 3018 N N . LEU B 1 136 ? -5.5 -2.02 4.832 1 97 136 LEU B N 1
ATOM 3019 C CA . LEU B 1 136 ? -5.512 -3.279 5.566 1 97 136 LEU B CA 1
ATOM 3020 C C . LEU B 1 136 ? -6.789 -3.414 6.395 1 97 136 LEU B C 1
ATOM 3022 O O . LEU B 1 136 ? -7.426 -4.469 6.391 1 97 136 LEU B O 1
ATOM 3026 N N . MET B 1 137 ? -7.195 -2.377 7.02 1 96.56 137 MET B N 1
ATOM 3027 C CA . MET B 1 137 ? -8.375 -2.377 7.879 1 96.56 137 MET B CA 1
ATOM 3028 C C . MET B 1 137 ? -9.641 -2.643 7.066 1 96.56 137 MET B C 1
ATOM 3030 O O . MET B 1 137 ? -10.391 -3.574 7.359 1 96.56 137 MET B O 1
ATOM 3034 N N . LEU B 1 138 ? -9.828 -1.891 6.016 1 97.38 138 LEU B N 1
ATOM 3035 C CA . LEU B 1 138 ? -11.062 -1.975 5.25 1 97.38 138 LEU B CA 1
ATOM 3036 C C . LEU B 1 138 ? -11.023 -3.148 4.277 1 97.38 138 LEU B C 1
ATOM 3038 O O . LEU B 1 138 ? -12.062 -3.721 3.943 1 97.38 138 LEU B O 1
ATOM 3042 N N . GLY B 1 139 ? -9.836 -3.533 3.818 1 95 139 GLY B N 1
ATOM 3043 C CA . GLY B 1 139 ? -9.68 -4.621 2.865 1 95 139 GLY B CA 1
ATOM 3044 C C . GLY B 1 139 ? -10.07 -5.973 3.436 1 95 139 GLY B C 1
ATOM 3045 O O . GLY B 1 139 ? -10.328 -6.918 2.688 1 95 139 GLY B O 1
ATOM 3046 N N . ALA B 1 140 ? -10.102 -6.066 4.707 1 91.25 140 ALA B N 1
ATOM 3047 C CA . ALA B 1 140 ? -10.477 -7.301 5.391 1 91.25 140 ALA B CA 1
ATOM 3048 C C . ALA B 1 140 ? -11.992 -7.465 5.441 1 91.25 140 ALA B C 1
ATOM 3050 O O . ALA B 1 140 ? -12.5 -8.539 5.77 1 91.25 140 ALA B O 1
ATOM 3051 N N . ASP B 1 141 ? -12.688 -6.414 5.117 1 92.06 141 ASP B N 1
ATOM 3052 C CA . ASP B 1 141 ? -14.141 -6.387 5.168 1 92.06 141 ASP B CA 1
ATOM 3053 C C . ASP B 1 141 ? -14.742 -6.547 3.775 1 92.06 141 ASP B C 1
ATOM 3055 O O . ASP B 1 141 ? -14.492 -5.734 2.885 1 92.06 141 ASP B O 1
ATOM 3059 N N . PRO B 1 142 ? -15.586 -7.602 3.559 1 87.44 142 PRO B N 1
ATOM 3060 C CA . PRO B 1 142 ? -16.156 -7.871 2.234 1 87.44 142 PRO B CA 1
ATOM 3061 C C . PRO B 1 142 ? -17.047 -6.742 1.732 1 87.44 142 PRO B C 1
ATOM 3063 O O . PRO B 1 142 ? -17.391 -6.703 0.549 1 87.44 142 PRO B O 1
ATOM 3066 N N . GLY B 1 143 ? -17.422 -5.832 2.529 1 90.31 143 GLY B N 1
ATOM 3067 C CA . GLY B 1 143 ? -18.25 -4.707 2.123 1 90.31 143 GLY B CA 1
ATOM 3068 C C . GLY B 1 143 ? -17.484 -3.637 1.375 1 90.31 143 GLY B C 1
ATOM 3069 O O . GLY B 1 143 ? -18.062 -2.691 0.85 1 90.31 143 GLY B O 1
ATOM 3070 N N . PHE B 1 144 ? -16.172 -3.859 1.26 1 94.81 144 PHE B N 1
ATOM 3071 C CA . PHE B 1 144 ? -15.336 -2.805 0.705 1 94.81 144 PHE B CA 1
ATOM 3072 C C . PHE B 1 144 ? -14.516 -3.326 -0.466 1 94.81 144 PHE B C 1
ATOM 3074 O O . PHE B 1 144 ? -13.914 -4.402 -0.383 1 94.81 144 PHE B O 1
ATOM 3081 N N . GLU B 1 145 ? -14.539 -2.664 -1.56 1 95.44 145 GLU B N 1
ATOM 3082 C CA . GLU B 1 145 ? -13.508 -2.717 -2.592 1 95.44 145 GLU B CA 1
ATOM 3083 C C . GLU B 1 145 ? -12.461 -1.632 -2.377 1 95.44 145 GLU B C 1
ATOM 3085 O O . GLU B 1 145 ? -12.766 -0.44 -2.447 1 95.44 145 GLU B O 1
ATOM 3090 N N . VAL B 1 146 ? -11.211 -2.041 -2.137 1 97.81 146 VAL B N 1
ATOM 3091 C CA . VAL B 1 146 ? -10.195 -1.075 -1.726 1 97.81 146 VAL B CA 1
ATOM 3092 C C . VAL B 1 146 ? -9.141 -0.937 -2.818 1 97.81 146 VAL B C 1
ATOM 3094 O O . VAL B 1 146 ? -8.625 -1.938 -3.324 1 97.81 146 VAL B O 1
ATOM 3097 N N . HIS B 1 147 ? -8.852 0.314 -3.162 1 98.38 147 HIS B N 1
ATOM 3098 C CA . HIS B 1 147 ? -7.773 0.681 -4.074 1 98.38 147 HIS B CA 1
ATOM 3099 C C . HIS B 1 147 ? -6.723 1.537 -3.371 1 98.38 147 HIS B C 1
ATOM 3101 O O . HIS B 1 147 ? -7.062 2.375 -2.533 1 98.38 147 HIS B O 1
ATOM 3107 N N . MET B 1 148 ? -5.492 1.312 -3.807 1 98.62 148 MET B N 1
ATOM 3108 C CA . MET B 1 148 ? -4.41 2.143 -3.287 1 98.62 148 MET B CA 1
ATOM 3109 C C . MET B 1 148 ? -3.744 2.932 -4.41 1 98.62 148 MET B C 1
ATOM 3111 O O . MET B 1 148 ? -3.607 2.434 -5.527 1 98.62 148 MET B O 1
ATOM 3115 N N . THR B 1 149 ? -3.262 4.152 -4.121 1 97.56 149 THR B N 1
ATOM 3116 C CA . THR B 1 149 ? -2.732 5.07 -5.121 1 97.56 149 THR B CA 1
ATOM 3117 C C . THR B 1 149 ? -1.356 4.613 -5.602 1 97.56 149 THR B C 1
ATOM 3119 O O . THR B 1 149 ? -0.947 4.93 -6.719 1 97.56 149 THR B O 1
ATOM 3122 N N . GLY B 1 150 ? -0.554 3.969 -4.938 1 97 150 GLY B N 1
ATOM 3123 C CA . GLY B 1 150 ? 0.859 3.723 -5.176 1 97 150 GLY B CA 1
ATOM 3124 C C . GLY B 1 150 ? 1.739 4.906 -4.82 1 97 150 GLY B C 1
ATOM 3125 O O . GLY B 1 150 ? 1.267 5.887 -4.242 1 97 150 GLY B O 1
ATOM 3126 N N . GLY B 1 151 ? 3.062 4.754 -5.07 1 97.81 151 GLY B N 1
ATOM 3127 C CA . GLY B 1 151 ? 3.992 5.84 -4.797 1 97.81 151 GLY B CA 1
ATOM 3128 C C . GLY B 1 151 ? 5.078 5.461 -3.811 1 97.81 151 GLY B C 1
ATOM 3129 O O . GLY B 1 151 ? 5.359 4.277 -3.609 1 97.81 151 GLY B O 1
ATOM 3130 N N . HIS B 1 152 ? 5.742 6.59 -3.357 1 97.38 152 HIS B N 1
ATOM 3131 C CA . HIS B 1 152 ? 6.797 6.434 -2.365 1 97.38 152 HIS B CA 1
ATOM 3132 C C . HIS B 1 152 ? 6.219 6.137 -0.986 1 97.38 152 HIS B C 1
ATOM 3134 O O . HIS B 1 152 ? 5.297 6.82 -0.534 1 97.38 152 HIS B O 1
ATOM 3140 N N . PHE B 1 153 ? 6.793 5.047 -0.365 1 97.56 153 PHE B N 1
ATOM 3141 C CA . PHE B 1 153 ? 6.289 4.641 0.941 1 97.56 153 PHE B CA 1
ATOM 3142 C C . PHE B 1 153 ? 6.941 5.453 2.051 1 97.56 153 PHE B C 1
ATOM 3144 O O . PHE B 1 153 ? 8.172 5.488 2.16 1 97.56 153 PHE B O 1
ATOM 3151 N N . LYS B 1 154 ? 6.094 6.078 2.842 1 96.12 154 LYS B N 1
ATOM 3152 C CA . LYS B 1 154 ? 6.516 6.797 4.043 1 96.12 154 LYS B CA 1
ATOM 3153 C C . LYS B 1 154 ? 6.164 6.012 5.301 1 96.12 154 LYS B C 1
ATOM 3155 O O . LYS B 1 154 ? 5.008 5.996 5.73 1 96.12 154 LYS B O 1
ATOM 3160 N N . ALA B 1 155 ? 7.152 5.5 5.938 1 94.56 155 ALA B N 1
ATOM 3161 C CA . ALA B 1 155 ? 6.969 4.547 7.027 1 94.56 155 ALA B CA 1
ATOM 3162 C C . ALA B 1 155 ? 6.293 5.207 8.227 1 94.56 155 ALA B C 1
ATOM 3164 O O . ALA B 1 155 ? 5.359 4.648 8.805 1 94.56 155 ALA B O 1
ATOM 3165 N N . PRO B 1 156 ? 6.617 6.438 8.617 1 93.38 156 PRO B N 1
ATOM 3166 C CA . PRO B 1 156 ? 6.035 7.004 9.836 1 93.38 156 PRO B CA 1
ATOM 3167 C C . PRO B 1 156 ? 4.527 7.211 9.734 1 93.38 156 PRO B C 1
ATOM 3169 O O . PRO B 1 156 ? 3.82 7.168 10.742 1 93.38 156 PRO B O 1
ATOM 3172 N N . THR B 1 157 ? 4.078 7.434 8.531 1 94.62 157 THR B N 1
ATOM 3173 C CA . THR B 1 157 ? 2.656 7.699 8.336 1 94.62 157 THR B CA 1
ATOM 3174 C C . THR B 1 157 ? 1.971 6.523 7.652 1 94.62 157 THR B C 1
ATOM 3176 O O . THR B 1 157 ? 0.785 6.594 7.324 1 94.62 157 THR B O 1
ATOM 3179 N N . LEU B 1 158 ? 2.721 5.488 7.387 1 96.81 158 LEU B N 1
ATOM 3180 C CA . LEU B 1 158 ? 2.225 4.32 6.668 1 96.81 158 LEU B CA 1
ATOM 3181 C C . LEU B 1 158 ? 1.47 4.738 5.41 1 96.81 158 LEU B C 1
ATOM 3183 O O . LEU B 1 158 ? 0.369 4.246 5.148 1 96.81 158 LEU B O 1
ATOM 3187 N N . SER B 1 159 ? 2.09 5.625 4.645 1 97.31 159 SER B N 1
ATOM 3188 C CA . SER B 1 159 ? 1.368 6.219 3.525 1 97.31 159 SER B CA 1
ATOM 3189 C C . SER B 1 159 ? 2.217 6.219 2.258 1 97.31 159 SER B C 1
ATOM 3191 O O . SER B 1 159 ? 3.426 5.992 2.314 1 97.31 159 SER B O 1
ATOM 3193 N N . LEU B 1 160 ? 1.542 6.402 1.188 1 97.88 160 LEU B N 1
ATOM 3194 C CA . LEU B 1 160 ? 2.162 6.551 -0.124 1 97.88 160 LEU B CA 1
ATOM 3195 C C . LEU B 1 160 ? 2.023 7.984 -0.63 1 97.88 160 LEU B C 1
ATOM 3197 O O . LEU B 1 160 ? 0.975 8.609 -0.456 1 97.88 160 LEU B O 1
ATOM 3201 N N . SER B 1 161 ? 3.094 8.508 -1.227 1 96.62 161 SER B N 1
ATOM 3202 C CA . SER B 1 161 ? 3.076 9.898 -1.682 1 96.62 161 SER B CA 1
ATOM 3203 C C . SER B 1 161 ? 3.926 10.078 -2.936 1 96.62 161 SER B C 1
ATOM 3205 O O . SER B 1 161 ? 4.48 9.109 -3.461 1 96.62 161 SER B O 1
ATOM 3207 N N . GLY B 1 162 ? 3.922 11.352 -3.467 1 94.81 162 GLY B N 1
ATOM 3208 C CA . GLY B 1 162 ? 4.695 11.68 -4.652 1 94.81 162 GLY B CA 1
ATOM 3209 C C . GLY B 1 162 ? 3.84 11.844 -5.895 1 94.81 162 GLY B C 1
ATOM 3210 O O . GLY B 1 162 ? 2.621 11.672 -5.844 1 94.81 162 GLY B O 1
ATOM 3211 N N . GLU B 1 163 ? 4.473 12.141 -6.949 1 94.94 163 GLU B N 1
ATOM 3212 C CA . GLU B 1 163 ? 3.793 12.445 -8.203 1 94.94 163 GLU B CA 1
ATOM 3213 C C . GLU B 1 163 ? 3.064 11.219 -8.75 1 94.94 163 GLU B C 1
ATOM 3215 O O . GLU B 1 163 ? 1.973 11.336 -9.312 1 94.94 163 GLU B O 1
ATOM 3220 N N . ARG B 1 164 ? 3.59 10.117 -8.578 1 94.5 164 ARG B N 1
ATOM 3221 C CA . ARG B 1 164 ? 2.959 8.906 -9.094 1 94.5 164 ARG B CA 1
ATOM 3222 C C . ARG B 1 164 ? 1.707 8.555 -8.297 1 94.5 164 ARG B C 1
ATOM 3224 O O . ARG B 1 164 ? 0.751 8 -8.844 1 94.5 164 ARG B O 1
ATOM 3231 N N . SER B 1 165 ? 1.765 8.844 -7.012 1 97.25 165 SER B N 1
ATOM 3232 C CA . SER B 1 165 ? 0.542 8.703 -6.23 1 97.25 165 SER B CA 1
ATOM 3233 C C . SER B 1 165 ? -0.57 9.586 -6.777 1 97.25 165 SER B C 1
ATOM 3235 O O . SER B 1 165 ? -1.726 9.164 -6.859 1 97.25 165 SER B O 1
ATOM 3237 N N . ALA B 1 166 ? -0.184 10.797 -7.156 1 97.56 166 ALA B N 1
ATOM 3238 C CA . ALA B 1 166 ? -1.139 11.742 -7.73 1 97.56 166 ALA B CA 1
ATOM 3239 C C . ALA B 1 166 ? -1.695 11.227 -9.055 1 97.56 166 ALA B C 1
ATOM 3241 O O . ALA B 1 166 ? -2.895 11.336 -9.312 1 97.56 166 ALA B O 1
ATOM 3242 N N . ASP B 1 167 ? -0.861 10.617 -9.844 1 96.31 167 ASP B N 1
ATOM 3243 C CA . ASP B 1 167 ? -1.238 10.117 -11.164 1 96.31 167 ASP B CA 1
ATOM 3244 C C . ASP B 1 167 ? -2.352 9.078 -11.07 1 96.31 167 ASP B C 1
ATOM 3246 O O . ASP B 1 167 ? -3.117 8.891 -12.016 1 96.31 167 ASP B O 1
ATOM 3250 N N . TYR B 1 168 ? -2.43 8.43 -9.969 1 97.12 168 TYR B N 1
ATOM 3251 C CA . TYR B 1 168 ? -3.42 7.371 -9.789 1 97.12 168 TYR B CA 1
ATOM 3252 C C . TYR B 1 168 ? -4.836 7.918 -9.922 1 97.12 168 TYR B C 1
ATOM 3254 O O . TYR B 1 168 ? -5.746 7.203 -10.352 1 97.12 168 TYR B O 1
ATOM 3262 N N . PHE B 1 169 ? -5.039 9.164 -9.633 1 97.75 169 PHE B N 1
ATOM 3263 C CA . PHE B 1 169 ? -6.371 9.75 -9.547 1 97.75 169 PHE B CA 1
ATOM 3264 C C . PHE B 1 169 ? -6.84 10.234 -10.914 1 97.75 169 PHE B C 1
ATOM 3266 O O . PHE B 1 169 ? -7.988 10.664 -11.062 1 97.75 169 PHE B O 1
ATOM 3273 N N . THR B 1 170 ? -5.988 10.18 -11.922 1 95.94 170 THR B N 1
ATOM 3274 C CA . THR B 1 170 ? -6.379 10.617 -13.258 1 95.94 170 THR B CA 1
ATOM 3275 C C . THR B 1 170 ? -7.578 9.82 -13.758 1 95.94 170 THR B C 1
ATOM 3277 O O . THR B 1 170 ? -7.527 8.586 -13.82 1 95.94 170 THR B O 1
ATOM 3280 N N . GLY B 1 171 ? -8.641 10.484 -14.047 1 96.12 171 GLY B N 1
ATOM 3281 C CA . GLY B 1 171 ? -9.82 9.844 -14.602 1 96.12 171 GLY B CA 1
ATOM 3282 C C . GLY B 1 171 ? -10.719 9.227 -13.539 1 96.12 171 GLY B C 1
ATOM 3283 O O . GLY B 1 171 ? -11.664 8.5 -13.859 1 96.12 171 GLY B O 1
ATOM 3284 N N . LEU B 1 172 ? -10.453 9.445 -12.297 1 96.62 172 LEU B N 1
ATOM 3285 C CA . LEU B 1 172 ? -11.273 8.898 -11.219 1 96.62 172 LEU B CA 1
ATOM 3286 C C . LEU B 1 172 ? -12.18 9.969 -10.625 1 96.62 172 LEU B C 1
ATOM 3288 O O . LEU B 1 172 ? -11.828 11.148 -10.617 1 96.62 172 LEU B O 1
ATOM 3292 N N . PHE B 1 173 ? -13.32 9.5 -10.195 1 97.44 173 PHE B N 1
ATOM 3293 C CA . PHE B 1 173 ? -14.281 10.367 -9.531 1 97.44 173 PHE B CA 1
ATOM 3294 C C . PHE B 1 173 ? -14.836 9.695 -8.281 1 97.44 173 PHE B C 1
ATOM 3296 O O . PHE B 1 173 ? -15.227 8.523 -8.32 1 97.44 173 PHE B O 1
ATOM 3303 N N . ALA B 1 174 ? -14.805 10.383 -7.176 1 98.38 174 ALA B N 1
ATOM 3304 C CA . ALA B 1 174 ? -15.383 9.914 -5.918 1 98.38 174 ALA B CA 1
ATOM 3305 C C . ALA B 1 174 ? -16.406 10.914 -5.371 1 98.38 174 ALA B C 1
ATOM 3307 O O . ALA B 1 174 ? -16.312 12.109 -5.637 1 98.38 174 ALA B O 1
ATOM 3308 N N . GLN B 1 175 ? -17.375 10.406 -4.648 1 98.69 175 GLN B N 1
ATOM 3309 C CA . GLN B 1 175 ? -18.375 11.289 -4.062 1 98.69 175 GLN B CA 1
ATOM 3310 C C . GLN B 1 175 ? -17.766 12.148 -2.955 1 98.69 175 GLN B C 1
ATOM 3312 O O . GLN B 1 175 ? -18.031 13.352 -2.881 1 98.69 175 GLN B O 1
ATOM 3317 N N . THR B 1 176 ? -16.953 11.484 -2.143 1 98.81 176 THR B N 1
ATOM 3318 C CA . THR B 1 176 ? -16.484 12.195 -0.959 1 98.81 176 THR B CA 1
ATOM 3319 C C . THR B 1 176 ? -15 11.914 -0.722 1 98.81 176 THR B C 1
ATOM 3321 O O . THR B 1 176 ? -14.547 10.773 -0.872 1 98.81 176 THR B O 1
ATOM 3324 N N . LEU B 1 177 ? -14.25 12.945 -0.404 1 98.94 177 LEU B N 1
ATOM 3325 C CA . LEU B 1 177 ? -12.891 12.859 0.134 1 98.94 177 LEU B CA 1
ATOM 3326 C C . LEU B 1 177 ? -12.875 13.227 1.613 1 98.94 177 LEU B C 1
ATOM 3328 O O . LEU B 1 177 ? -13.367 14.289 1.999 1 98.94 177 LEU B O 1
ATOM 3332 N N . PHE B 1 178 ? -12.328 12.32 2.443 1 98.94 178 PHE B N 1
ATOM 3333 C CA . PHE B 1 178 ? -11.906 12.695 3.789 1 98.94 178 PHE B CA 1
ATOM 3334 C C . PHE B 1 178 ? -10.414 13.031 3.816 1 98.94 178 PHE B C 1
ATOM 3336 O O . PHE B 1 178 ? -9.57 12.141 3.674 1 98.94 178 PHE B O 1
ATOM 3343 N N . LEU B 1 179 ? -10.102 14.289 4.023 1 98.88 179 LEU B N 1
ATOM 3344 C CA . LEU B 1 179 ? -8.758 14.844 3.928 1 98.88 179 LEU B CA 1
ATOM 3345 C C . LEU B 1 179 ? -8.195 15.141 5.312 1 98.88 179 LEU B C 1
ATOM 3347 O O . LEU B 1 179 ? -8.914 15.633 6.188 1 98.88 179 LEU B O 1
ATOM 3351 N N . ALA B 1 180 ? -6.926 14.789 5.512 1 97.75 180 ALA B N 1
ATOM 3352 C CA . ALA B 1 180 ? -6.203 15.18 6.719 1 97.75 180 ALA B CA 1
ATOM 3353 C C . ALA B 1 180 ? -5.285 16.375 6.457 1 97.75 180 ALA B C 1
ATOM 3355 O O . ALA B 1 180 ? -4.996 16.688 5.301 1 97.75 180 ALA B O 1
ATOM 3356 N N . THR B 1 181 ? -4.879 17.016 7.5 1 96.69 181 THR B N 1
ATOM 3357 C CA . THR B 1 181 ? -3.93 18.125 7.395 1 96.69 181 THR B CA 1
ATOM 3358 C C . THR B 1 181 ? -3.047 18.188 8.633 1 96.69 181 THR B C 1
ATOM 3360 O O . THR B 1 181 ? -3.436 17.734 9.711 1 96.69 181 THR B O 1
ATOM 3363 N N . ALA B 1 182 ? -1.882 18.75 8.438 1 94.94 182 ALA B N 1
ATOM 3364 C CA . ALA B 1 182 ? -0.991 18.969 9.57 1 94.94 182 ALA B CA 1
ATOM 3365 C C . ALA B 1 182 ? -1.365 20.25 10.312 1 94.94 182 ALA B C 1
ATOM 3367 O O . ALA B 1 182 ? -1.218 20.328 11.539 1 94.94 182 ALA B O 1
ATOM 3368 N N . ALA B 1 183 ? -1.826 21.281 9.523 1 96.06 183 ALA B N 1
ATOM 3369 C CA . ALA B 1 183 ? -2.135 22.562 10.133 1 96.06 183 ALA B CA 1
ATOM 3370 C C . ALA B 1 183 ? -3.068 23.391 9.25 1 96.06 183 ALA B C 1
ATOM 3372 O O . ALA B 1 183 ? -3.018 23.281 8.023 1 96.06 183 ALA B O 1
ATOM 3373 N N . ILE B 1 184 ? -3.85 24.156 9.93 1 97.5 184 ILE B N 1
ATOM 3374 C CA . ILE B 1 184 ? -4.746 25.109 9.266 1 97.5 184 ILE B CA 1
ATOM 3375 C C . ILE B 1 184 ? -4.367 26.531 9.648 1 97.5 184 ILE B C 1
ATOM 3377 O O . ILE B 1 184 ? -4.469 26.922 10.812 1 97.5 184 ILE B O 1
ATOM 3381 N N . ASP B 1 185 ? -3.957 27.188 8.633 1 95.44 185 ASP B N 1
ATOM 3382 C CA . ASP B 1 185 ? -3.68 28.609 8.781 1 95.44 185 ASP B CA 1
ATOM 3383 C C . ASP B 1 185 ? -4.652 29.453 7.949 1 95.44 185 ASP B C 1
ATOM 3385 O O . ASP B 1 185 ? -4.805 29.219 6.746 1 95.44 185 ASP B O 1
ATOM 3389 N N . LEU B 1 186 ? -5.266 30.422 8.609 1 91.25 186 LEU B N 1
ATOM 3390 C CA . LEU B 1 186 ? -6.34 31.156 7.941 1 91.25 186 LEU B CA 1
ATOM 3391 C C . LEU B 1 186 ? -5.812 31.922 6.734 1 91.25 186 LEU B C 1
ATOM 3393 O O . LEU B 1 186 ? -6.547 32.156 5.781 1 91.25 186 LEU B O 1
ATOM 3397 N N . ASP B 1 187 ? -4.566 32.281 6.715 1 91.88 187 ASP B N 1
ATOM 3398 C CA . ASP B 1 187 ? -3.963 33 5.598 1 91.88 187 ASP B CA 1
ATOM 3399 C C . ASP B 1 187 ? -3.33 32.031 4.598 1 91.88 187 ASP B C 1
ATOM 3401 O O . ASP B 1 187 ? -3.648 32.062 3.408 1 91.88 187 ASP B O 1
ATOM 3405 N N . ALA B 1 188 ? -2.598 31.078 5.113 1 93.19 188 ALA B N 1
ATOM 3406 C CA . ALA B 1 188 ? -1.832 30.156 4.266 1 93.19 188 ALA B CA 1
ATOM 3407 C C . ALA B 1 188 ? -2.682 28.969 3.832 1 93.19 188 ALA B C 1
ATOM 3409 O O . ALA B 1 188 ? -2.322 28.25 2.896 1 93.19 188 ALA B O 1
ATOM 3410 N N . GLY B 1 189 ? -3.811 28.797 4.582 1 96.56 189 GLY B N 1
ATOM 3411 C CA . GLY B 1 189 ? -4.688 27.688 4.234 1 96.56 189 GLY B CA 1
ATOM 3412 C C . GLY B 1 189 ? -4.262 26.375 4.863 1 96.56 189 GLY B C 1
ATOM 3413 O O . GLY B 1 189 ? -3.932 26.328 6.051 1 96.56 189 GLY B O 1
ATOM 3414 N N . LEU B 1 190 ? -4.426 25.266 4.105 1 97.62 190 LEU B N 1
ATOM 3415 C CA . LEU B 1 190 ? -4.023 23.938 4.562 1 97.62 190 LEU B CA 1
ATOM 3416 C C . LEU B 1 190 ? -2.523 23.734 4.367 1 97.62 190 LEU B C 1
ATOM 3418 O O . LEU B 1 190 ? -2.016 23.859 3.25 1 97.62 190 LEU B O 1
ATOM 3422 N N . THR B 1 191 ? -1.787 23.375 5.453 1 95.56 191 THR B N 1
ATOM 3423 C CA . THR B 1 191 ? -0.334 23.297 5.344 1 95.56 191 THR B CA 1
ATOM 3424 C C . THR B 1 191 ? 0.17 21.938 5.816 1 95.56 191 THR B C 1
ATOM 3426 O O . THR B 1 191 ? -0.5 21.266 6.598 1 95.56 191 THR B O 1
ATOM 3429 N N . PHE B 1 192 ? 1.327 21.547 5.266 1 93.81 192 PHE B N 1
ATOM 3430 C CA . PHE B 1 192 ? 1.906 20.219 5.449 1 93.81 192 PHE B CA 1
ATOM 3431 C C . PHE B 1 192 ? 3.416 20.312 5.625 1 93.81 192 PHE B C 1
ATOM 3433 O O . PHE B 1 192 ? 4.047 21.266 5.164 1 93.81 192 PHE B O 1
ATOM 3440 N N . PRO B 1 193 ? 4.012 19.312 6.301 1 90.69 193 PRO B N 1
ATOM 3441 C CA . PRO B 1 193 ? 5.441 19.375 6.609 1 90.69 193 PRO B CA 1
ATOM 3442 C C . PRO B 1 193 ? 6.32 19.156 5.383 1 90.69 193 PRO B C 1
ATOM 3444 O O . PRO B 1 193 ? 7.477 19.578 5.359 1 90.69 193 PRO B O 1
ATOM 3447 N N . ALA B 1 194 ? 5.809 18.406 4.43 1 85.75 194 ALA B N 1
ATOM 3448 C CA . ALA B 1 194 ? 6.66 18.062 3.291 1 85.75 194 ALA B CA 1
ATOM 3449 C C . ALA B 1 194 ? 5.949 18.359 1.973 1 85.75 194 ALA B C 1
ATOM 3451 O O . ALA B 1 194 ? 4.727 18.234 1.879 1 85.75 194 ALA B O 1
ATOM 3452 N N . LEU B 1 195 ? 6.75 18.641 0.963 1 85 195 LEU B N 1
ATOM 3453 C CA . LEU B 1 195 ? 6.227 18.969 -0.358 1 85 195 LEU B CA 1
ATOM 3454 C C . LEU B 1 195 ? 5.668 17.734 -1.043 1 85 195 LEU B C 1
ATOM 3456 O O . LEU B 1 195 ? 4.754 17.828 -1.865 1 85 195 LEU B O 1
ATOM 3460 N N . SER B 1 196 ? 6.164 16.625 -0.652 1 88.06 196 SER B N 1
ATOM 3461 C CA . SER B 1 196 ? 5.824 15.375 -1.326 1 88.06 196 SER B CA 1
ATOM 3462 C C . SER B 1 196 ? 4.344 15.055 -1.18 1 88.06 196 SER B C 1
ATOM 3464 O O . SER B 1 196 ? 3.779 14.312 -1.989 1 88.06 196 SER B O 1
ATOM 3466 N N . ASP B 1 197 ? 3.705 15.68 -0.25 1 91.88 197 ASP B N 1
ATOM 3467 C CA . ASP B 1 197 ? 2.303 15.383 0.025 1 91.88 197 ASP B CA 1
ATOM 3468 C C . ASP B 1 197 ? 1.379 16.25 -0.828 1 91.88 197 ASP B C 1
ATOM 3470 O O . ASP B 1 197 ? 0.204 15.93 -1.01 1 91.88 197 ASP B O 1
ATOM 3474 N N . ILE B 1 198 ? 1.889 17.281 -1.244 1 94.75 198 ILE B N 1
ATOM 3475 C CA . ILE B 1 198 ? 1.043 18.297 -1.858 1 94.75 198 ILE B CA 1
ATOM 3476 C C . ILE B 1 198 ? 0.403 17.734 -3.127 1 94.75 198 ILE B C 1
ATOM 3478 O O . ILE B 1 198 ? -0.807 17.859 -3.328 1 94.75 198 ILE B O 1
ATOM 3482 N N . SER B 1 199 ? 1.176 17.062 -3.941 1 96.12 199 SER B N 1
ATOM 3483 C CA . SER B 1 199 ? 0.686 16.594 -5.234 1 96.12 199 SER B CA 1
ATOM 3484 C C . SER B 1 199 ? -0.447 15.586 -5.062 1 96.12 199 SER B C 1
ATOM 3486 O O . SER B 1 199 ? -1.479 15.688 -5.73 1 96.12 199 SER B O 1
ATOM 3488 N N . VAL B 1 200 ? -0.277 14.625 -4.172 1 97.44 200 VAL B N 1
ATOM 3489 C CA . VAL B 1 200 ? -1.284 13.586 -4.008 1 97.44 200 VAL B CA 1
ATOM 3490 C C . VAL B 1 200 ? -2.549 14.18 -3.393 1 97.44 200 VAL B C 1
ATOM 3492 O O . VAL B 1 200 ? -3.662 13.844 -3.801 1 97.44 200 VAL B O 1
ATOM 3495 N N . LYS B 1 201 ? -2.412 15.086 -2.475 1 98 201 LYS B N 1
ATOM 3496 C CA . LYS B 1 201 ? -3.576 15.688 -1.831 1 98 201 LYS B CA 1
ATOM 3497 C C . LYS B 1 201 ? -4.332 16.594 -2.801 1 98 201 LYS B C 1
ATOM 3499 O O . LYS B 1 201 ? -5.566 16.609 -2.797 1 98 201 LYS B O 1
ATOM 3504 N N . GLN B 1 202 ? -3.568 17.312 -3.59 1 97.75 202 GLN B N 1
ATOM 3505 C CA . GLN B 1 202 ? -4.207 18.094 -4.637 1 97.75 202 GLN B CA 1
ATOM 3506 C C . GLN B 1 202 ? -4.996 17.203 -5.594 1 97.75 202 GLN B C 1
ATOM 3508 O O . GLN B 1 202 ? -6.117 17.547 -5.98 1 97.75 202 GLN B O 1
ATOM 3513 N N . ALA B 1 203 ? -4.441 16.094 -6.004 1 98.38 203 ALA B N 1
ATOM 3514 C CA . ALA B 1 203 ? -5.105 15.148 -6.895 1 98.38 203 ALA B CA 1
ATOM 3515 C C . ALA B 1 203 ? -6.355 14.562 -6.242 1 98.38 203 ALA B C 1
ATOM 3517 O O . ALA B 1 203 ? -7.379 14.375 -6.902 1 98.38 203 ALA B O 1
ATOM 3518 N N . MET B 1 204 ? -6.285 14.266 -4.93 1 98.75 204 MET B N 1
ATOM 3519 C CA . MET B 1 204 ? -7.449 13.789 -4.188 1 98.75 204 MET B CA 1
ATOM 3520 C C . MET B 1 204 ? -8.594 14.797 -4.266 1 98.75 204 MET B C 1
ATOM 3522 O O . MET B 1 204 ? -9.734 14.422 -4.547 1 98.75 204 MET B O 1
ATOM 3526 N N . ILE B 1 205 ? -8.25 16.016 -4.023 1 98.62 205 ILE B N 1
ATOM 3527 C CA . ILE B 1 205 ? -9.25 17.094 -4.035 1 98.62 205 ILE B CA 1
ATOM 3528 C C . ILE B 1 205 ? -9.883 17.188 -5.422 1 98.62 205 ILE B C 1
ATOM 3530 O O . ILE B 1 205 ? -11.102 17.297 -5.551 1 98.62 205 ILE B O 1
ATOM 3534 N N . GLY B 1 206 ? -9.047 17.109 -6.434 1 98.31 206 GLY B N 1
ATOM 3535 C CA . GLY B 1 206 ? -9.523 17.203 -7.805 1 98.31 206 GLY B CA 1
ATOM 3536 C C . GLY B 1 206 ? -10.414 16.047 -8.211 1 98.31 206 GLY B C 1
ATOM 3537 O O . GLY B 1 206 ? -11.234 16.172 -9.117 1 98.31 206 GLY B O 1
ATOM 3538 N N . ALA B 1 207 ? -10.383 14.938 -7.539 1 98.62 207 ALA B N 1
ATOM 3539 C CA . ALA B 1 207 ? -11.102 13.719 -7.906 1 98.62 207 ALA B CA 1
ATOM 3540 C C . ALA B 1 207 ? -12.383 13.578 -7.098 1 98.62 207 ALA B C 1
ATOM 3542 O O . ALA B 1 207 ? -13.164 12.648 -7.316 1 98.62 207 ALA B O 1
ATOM 3543 N N . ALA B 1 208 ? -12.664 14.508 -6.172 1 98.69 208 ALA B N 1
ATOM 3544 C CA . ALA B 1 208 ? -13.781 14.336 -5.25 1 98.69 208 ALA B CA 1
ATOM 3545 C C . ALA B 1 208 ? -14.867 15.383 -5.5 1 98.69 208 ALA B C 1
ATOM 3547 O O . ALA B 1 208 ? -14.562 16.547 -5.758 1 98.69 208 ALA B O 1
ATOM 3548 N N . GLU B 1 209 ? -16.109 14.961 -5.418 1 98.5 209 GLU B N 1
ATOM 3549 C CA . GLU B 1 209 ?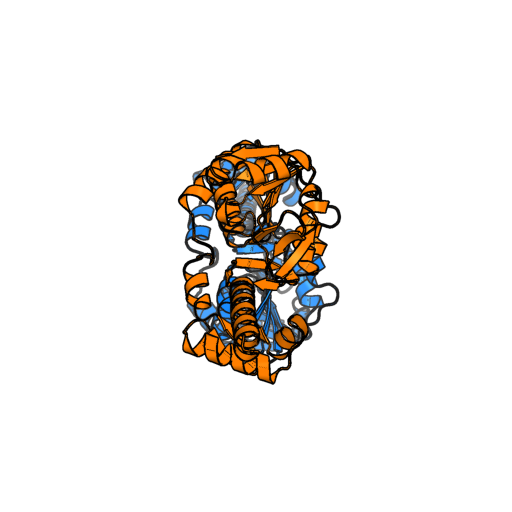 -17.234 15.875 -5.508 1 98.5 209 GLU B CA 1
ATOM 3550 C C . GLU B 1 209 ? -17.328 16.766 -4.27 1 98.5 209 GLU B C 1
ATOM 3552 O O . GLU B 1 209 ? -17.609 17.969 -4.379 1 98.5 209 GLU B O 1
ATOM 3557 N N . THR B 1 210 ? -17.141 16.203 -3.164 1 98.62 210 THR B N 1
ATOM 3558 C CA . THR B 1 210 ? -17.156 16.906 -1.891 1 98.62 210 THR B CA 1
ATOM 3559 C C . THR B 1 210 ? -15.891 16.625 -1.092 1 98.62 210 THR B C 1
ATOM 3561 O O . THR B 1 210 ? -15.469 15.469 -0.988 1 98.62 210 THR B O 1
ATOM 3564 N N . VAL B 1 211 ? -15.297 17.688 -0.516 1 98.88 211 VAL B N 1
ATOM 3565 C CA . VAL B 1 211 ? -14.078 17.562 0.283 1 98.88 211 VAL B CA 1
ATOM 3566 C C . VAL B 1 211 ? -14.398 17.859 1.749 1 98.88 211 VAL B C 1
ATOM 3568 O O . VAL B 1 211 ? -14.812 18.969 2.098 1 98.88 211 VAL B O 1
ATOM 3571 N N . ILE B 1 212 ? -14.203 16.844 2.594 1 98.94 212 ILE B N 1
ATOM 3572 C CA . ILE B 1 212 ? -14.391 16.969 4.035 1 98.94 212 ILE B CA 1
ATOM 3573 C C . ILE B 1 212 ? -13.039 16.891 4.738 1 98.94 212 ILE B C 1
ATOM 3575 O O . ILE B 1 212 ? -12.367 15.852 4.695 1 98.94 212 ILE B O 1
ATOM 3579 N N . LEU B 1 213 ? -12.672 17.984 5.352 1 98.94 213 LEU B N 1
ATOM 3580 C CA . LEU B 1 213 ? -11.461 18.031 6.164 1 98.94 213 LEU B CA 1
ATOM 3581 C C . LEU B 1 213 ? -11.75 17.578 7.594 1 98.94 213 LEU B C 1
ATOM 3583 O O . LEU B 1 213 ? -12.719 18.031 8.203 1 98.94 213 LEU B O 1
ATOM 3587 N N . VAL B 1 214 ? -10.922 16.609 8.086 1 98.88 214 VAL B N 1
ATOM 3588 C CA . VAL B 1 214 ? -11.055 16.156 9.461 1 98.88 214 VAL B CA 1
ATOM 3589 C C . VAL B 1 214 ? -9.797 16.516 10.25 1 98.88 214 VAL B C 1
ATOM 3591 O O . VAL B 1 214 ? -8.703 16.031 9.938 1 98.88 214 VAL B O 1
ATOM 3594 N N . ALA B 1 215 ? -9.906 17.359 11.258 1 98.56 215 ALA B N 1
ATOM 3595 C CA . ALA B 1 215 ? -8.773 17.859 12.031 1 98.56 215 ALA B CA 1
ATOM 3596 C C . ALA B 1 215 ? -9.203 18.266 13.43 1 98.56 215 ALA B C 1
ATOM 3598 O O . ALA B 1 215 ? -10.234 18.938 13.602 1 98.56 215 ALA B O 1
ATOM 3599 N N . ASP B 1 216 ? -8.414 17.797 14.391 1 98.56 216 ASP B N 1
ATOM 3600 C CA . ASP B 1 216 ? -8.719 18.312 15.727 1 98.56 216 ASP B CA 1
ATOM 3601 C C . ASP B 1 216 ? -8.312 19.781 15.852 1 98.56 216 ASP B C 1
ATOM 3603 O O . ASP B 1 216 ? -7.5 20.266 15.07 1 98.56 216 ASP B O 1
ATOM 3607 N N . SER B 1 217 ? -8.867 20.453 16.859 1 98.31 217 SER B N 1
ATOM 3608 C CA . SER B 1 217 ? -8.797 21.906 16.969 1 98.31 217 SER B CA 1
ATOM 3609 C C . SER B 1 217 ? -7.359 22.375 17.188 1 98.31 217 SER B C 1
ATOM 3611 O O . SER B 1 217 ? -7.039 23.547 16.953 1 98.31 217 SER B O 1
ATOM 3613 N N . SER B 1 218 ? -6.465 21.469 17.641 1 97.38 218 SER B N 1
ATOM 3614 C CA . SER B 1 218 ? -5.078 21.844 17.859 1 97.38 218 SER B CA 1
ATOM 3615 C C . SER B 1 218 ? -4.371 22.156 16.547 1 97.38 218 SER B C 1
ATOM 3617 O O . SER B 1 218 ? -3.293 22.766 16.547 1 97.38 218 SER B O 1
ATOM 3619 N N . LYS B 1 219 ? -4.965 21.766 15.422 1 97.12 219 LYS B N 1
ATOM 3620 C CA . LYS B 1 219 ? -4.371 22 14.109 1 97.12 219 LYS B CA 1
ATOM 3621 C C . LYS B 1 219 ? -4.773 23.375 13.555 1 97.12 219 LYS B C 1
ATOM 3623 O O . LYS B 1 219 ? -4.27 23.797 12.516 1 97.12 219 LYS B O 1
ATOM 3628 N N . ILE B 1 220 ? -5.656 24.078 14.234 1 97.81 220 ILE B N 1
ATOM 3629 C CA . ILE B 1 220 ? -6.203 25.328 13.742 1 97.81 220 ILE B CA 1
ATOM 3630 C C . ILE B 1 220 ? -5.406 26.5 14.312 1 97.81 220 ILE B C 1
ATOM 3632 O O . ILE B 1 220 ? -5.137 26.547 15.516 1 97.81 220 ILE B O 1
ATOM 3636 N N . GLY B 1 221 ? -5.023 27.406 13.445 1 95.56 221 GLY B N 1
ATOM 3637 C CA . GLY B 1 221 ? -4.289 28.578 13.867 1 95.56 221 GLY B CA 1
ATOM 3638 C C . GLY B 1 221 ? -2.789 28.359 13.914 1 95.56 221 GLY B C 1
ATOM 3639 O O . GLY B 1 221 ? -2.066 29.125 14.562 1 95.56 221 GLY B O 1
ATOM 3640 N N . VAL B 1 222 ? -2.396 27.25 13.352 1 93.69 2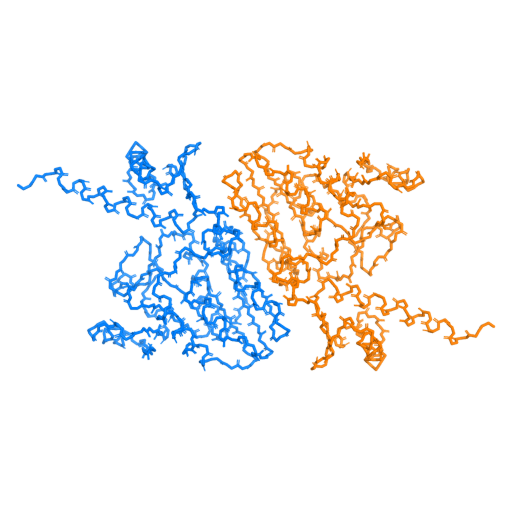22 VAL B N 1
ATOM 3641 C CA . VAL B 1 222 ? -0.974 26.938 13.273 1 93.69 222 VAL B CA 1
ATOM 3642 C C . VAL B 1 222 ? -0.56 26.766 11.812 1 93.69 222 VAL B C 1
ATOM 3644 O O . VAL B 1 222 ? -1.411 26.719 10.922 1 93.69 222 VAL B O 1
ATOM 3647 N N . ARG B 1 223 ? 0.807 26.766 11.648 1 92.81 223 ARG B N 1
ATOM 3648 C CA . ARG B 1 223 ? 1.307 26.734 10.281 1 92.81 223 ARG B CA 1
ATOM 3649 C C . ARG B 1 223 ? 2.451 25.734 10.148 1 92.81 223 ARG B C 1
ATOM 3651 O O . ARG B 1 223 ? 3.326 25.656 11.016 1 92.81 223 ARG B O 1
ATOM 3658 N N . SER B 1 224 ? 2.312 24.938 9.094 1 92.19 224 SER B N 1
ATOM 3659 C CA . SER B 1 224 ? 3.385 24.016 8.734 1 92.19 224 SER B CA 1
ATOM 3660 C C . SER B 1 224 ? 4.168 24.516 7.523 1 92.19 224 SER B C 1
ATOM 3662 O O . SER B 1 224 ? 4.008 25.672 7.113 1 92.19 224 SER B O 1
ATOM 3664 N N . PHE B 1 225 ? 5.059 23.781 7.055 1 87 225 PHE B N 1
ATOM 3665 C CA . PHE B 1 225 ? 6.145 24.203 6.172 1 87 225 PHE B CA 1
ATOM 3666 C C . PHE B 1 225 ? 5.613 24.547 4.789 1 87 225 PHE B C 1
ATOM 3668 O O . PHE B 1 225 ? 5.977 25.594 4.227 1 87 225 PHE B O 1
ATOM 3675 N N . SER B 1 226 ? 4.77 23.734 4.254 1 90.12 226 SER B N 1
ATOM 3676 C CA . SER B 1 226 ? 4.285 23.922 2.889 1 90.12 226 SER B CA 1
ATOM 3677 C C . SER B 1 226 ? 2.771 24.109 2.857 1 90.12 226 SER B C 1
ATOM 3679 O O . SER B 1 226 ? 2.062 23.594 3.73 1 90.12 226 SER B O 1
ATOM 3681 N N . SER B 1 227 ? 2.328 24.812 1.728 1 94.81 227 SER B N 1
ATOM 3682 C CA . SER B 1 227 ? 0.903 25.094 1.619 1 94.81 227 SER B CA 1
ATOM 3683 C C . SER B 1 227 ? 0.285 24.406 0.409 1 94.81 227 SER B C 1
ATOM 3685 O O . SER B 1 227 ? 0.841 24.453 -0.69 1 94.81 227 SER B O 1
ATOM 3687 N N . LEU B 1 228 ? -0.852 23.781 0.664 1 96.06 228 LEU B N 1
ATOM 3688 C CA . LEU B 1 228 ? -1.624 23.141 -0.397 1 96.06 228 LEU B CA 1
ATOM 3689 C C . LEU B 1 228 ? -2.521 24.141 -1.101 1 96.06 228 LEU B C 1
ATOM 3691 O O . LEU B 1 228 ? -2.723 24.062 -2.314 1 96.06 228 LEU B O 1
ATOM 3695 N N . GLY B 1 229 ? -3.051 25.031 -0.363 1 95.5 229 GLY B N 1
ATOM 3696 C CA . GLY B 1 229 ? -4.023 26.016 -0.826 1 95.5 229 GLY B CA 1
ATOM 3697 C C . GLY B 1 229 ? -4.922 26.531 0.281 1 95.5 229 GLY B C 1
ATOM 3698 O O . GLY B 1 229 ? -4.805 26.109 1.433 1 95.5 229 GLY B O 1
ATOM 3699 N N . GLY B 1 230 ? -5.781 27.422 -0.15 1 95.12 230 GLY B N 1
ATOM 3700 C CA . GLY B 1 230 ? -6.641 28.078 0.815 1 95.12 230 GLY B CA 1
ATOM 3701 C C . GLY B 1 230 ? -7.715 27.172 1.386 1 95.12 230 GLY B C 1
ATOM 3702 O O . GLY B 1 230 ? -7.949 26.078 0.866 1 95.12 230 GLY B O 1
ATOM 3703 N N . ILE B 1 231 ? -8.328 27.594 2.49 1 95.69 231 ILE B N 1
ATOM 3704 C CA . ILE B 1 231 ? -9.328 26.812 3.205 1 95.69 231 ILE B CA 1
ATOM 3705 C C . ILE B 1 231 ? -10.562 26.609 2.32 1 95.69 231 ILE B C 1
ATOM 3707 O O . ILE B 1 231 ? -11.383 25.734 2.578 1 95.69 231 ILE B O 1
ATOM 3711 N N . ASN B 1 232 ? -10.734 27.422 1.31 1 94.69 232 ASN B N 1
ATOM 3712 C CA . ASN B 1 232 ? -11.867 27.328 0.397 1 94.69 232 ASN B CA 1
ATOM 3713 C C . ASN B 1 232 ? -11.797 26.078 -0.469 1 94.69 232 ASN B C 1
ATOM 3715 O O . ASN B 1 232 ? -12.727 25.781 -1.213 1 94.69 232 ASN B O 1
ATOM 3719 N N . LEU B 1 233 ? -10.703 25.312 -0.356 1 96.75 233 LEU B N 1
ATOM 3720 C CA . LEU B 1 233 ? -10.562 24.031 -1.054 1 96.75 233 LEU B CA 1
ATOM 3721 C C . LEU B 1 233 ? -11.453 22.969 -0.43 1 96.75 233 LEU B C 1
ATOM 3723 O O . LEU B 1 233 ? -11.695 21.922 -1.036 1 96.75 233 LEU B O 1
ATOM 3727 N N . ILE B 1 234 ? -11.906 23.25 0.837 1 97.69 234 ILE B N 1
ATOM 3728 C CA . ILE B 1 234 ? -12.711 22.234 1.489 1 97.69 234 ILE B CA 1
ATOM 3729 C C . ILE B 1 234 ? -14.156 22.688 1.588 1 97.69 234 ILE B C 1
ATOM 3731 O O . ILE B 1 234 ? -14.43 23.891 1.597 1 97.69 234 ILE B O 1
ATOM 3735 N N . ASN B 1 235 ? -15.055 21.797 1.621 1 98.69 235 ASN B N 1
ATOM 3736 C CA . ASN B 1 235 ? -16.484 22.078 1.764 1 98.69 235 ASN B CA 1
ATOM 3737 C C . ASN B 1 235 ? -16.922 22.047 3.227 1 98.69 235 ASN B C 1
ATOM 3739 O O . ASN B 1 235 ? -17.781 22.812 3.639 1 98.69 235 ASN B O 1
ATOM 3743 N N . THR B 1 236 ? -16.375 21.141 3.949 1 98.88 236 THR B N 1
ATOM 3744 C CA . THR B 1 236 ? -16.75 20.922 5.344 1 98.88 236 THR B CA 1
ATOM 3745 C C . THR B 1 236 ? -15.508 20.656 6.195 1 98.88 236 THR B C 1
ATOM 3747 O O . THR B 1 236 ? -14.602 19.953 5.773 1 98.88 236 THR B O 1
ATOM 3750 N N . LEU B 1 237 ? -15.461 21.281 7.324 1 98.88 237 LEU B N 1
ATOM 3751 C CA . LEU B 1 237 ? -14.508 20.953 8.383 1 98.88 237 LEU B CA 1
ATOM 3752 C C . LEU B 1 237 ? -15.203 20.234 9.539 1 98.88 237 LEU B C 1
ATOM 3754 O O . LEU B 1 237 ? -16.172 20.766 10.102 1 98.88 237 LEU B O 1
ATOM 3758 N N . VAL B 1 238 ? -14.781 19.016 9.836 1 98.94 238 VAL B N 1
ATOM 3759 C CA . VAL B 1 238 ? -15.195 18.344 11.062 1 98.94 238 VAL B CA 1
ATOM 3760 C C . VAL B 1 238 ? -14.094 18.469 12.109 1 98.94 238 VAL B C 1
ATOM 3762 O O . VAL B 1 238 ? -12.961 18.031 11.875 1 98.94 238 VAL B O 1
ATOM 3765 N N . THR B 1 239 ? -14.375 19.094 13.242 1 98.88 239 THR B N 1
ATOM 3766 C CA . THR B 1 239 ? -13.406 19.375 14.305 1 98.88 239 THR B CA 1
ATOM 3767 C C . THR B 1 239 ? -14.039 19.172 15.68 1 98.88 239 THR B C 1
ATOM 3769 O O . THR B 1 239 ? -15.125 18.609 15.797 1 98.88 239 THR B O 1
ATOM 3772 N N . ASP B 1 240 ? -13.25 19.438 16.703 1 98.75 240 ASP B N 1
ATOM 3773 C CA . ASP B 1 240 ? -13.758 19.203 18.047 1 98.75 240 ASP B CA 1
ATOM 3774 C C . ASP B 1 240 ? -14.078 20.531 18.75 1 98.75 240 ASP B C 1
ATOM 3776 O O . ASP B 1 240 ? -13.93 21.594 18.156 1 98.75 240 ASP B O 1
ATOM 3780 N N . HIS B 1 241 ? -14.516 20.453 20 1 98.25 241 HIS B N 1
ATOM 3781 C CA . HIS B 1 241 ? -15.062 21.578 20.75 1 98.25 241 HIS B CA 1
ATOM 3782 C C . HIS B 1 241 ? -13.969 22.562 21.156 1 98.25 241 HIS B C 1
ATOM 3784 O O . HIS B 1 241 ? -14.258 23.656 21.625 1 98.25 241 HIS B O 1
ATOM 3790 N N . GLY B 1 242 ? -12.805 22.266 20.891 1 98.25 242 GLY B N 1
ATOM 3791 C CA . GLY B 1 242 ? -11.695 23.141 21.234 1 98.25 242 GLY B CA 1
ATOM 3792 C C . GLY B 1 242 ? -11.523 24.297 20.266 1 98.25 242 GLY B C 1
ATOM 3793 O O . GLY B 1 242 ? -10.727 25.203 20.5 1 98.25 242 GLY B O 1
ATOM 3794 N N . ILE B 1 243 ? -12.211 24.312 19.203 1 98.5 243 ILE B N 1
ATOM 3795 C CA . ILE B 1 243 ? -12.102 25.375 18.219 1 98.5 243 ILE B CA 1
ATOM 3796 C C . ILE B 1 243 ? -12.547 26.703 18.844 1 98.5 243 ILE B C 1
ATOM 3798 O O . ILE B 1 243 ? -13.562 26.75 19.547 1 98.5 243 ILE B O 1
ATOM 3802 N N . ARG B 1 244 ? -11.773 27.766 18.578 1 97.56 244 ARG B N 1
ATOM 3803 C CA . ARG B 1 244 ? -12.141 29.094 19.047 1 97.56 244 ARG B CA 1
ATOM 3804 C C . ARG B 1 244 ? -13.266 29.688 18.203 1 97.56 244 ARG B C 1
ATOM 3806 O O . ARG B 1 244 ? -13.305 29.484 16.984 1 97.56 244 ARG B O 1
ATOM 3813 N N . ASP B 1 245 ? -14.023 30.469 18.844 1 97.81 245 ASP B N 1
ATOM 3814 C CA . ASP B 1 245 ? -15.148 31.094 18.156 1 97.81 245 ASP B CA 1
ATOM 3815 C C . ASP B 1 245 ? -14.68 31.938 16.969 1 97.81 245 ASP B C 1
ATOM 3817 O O . ASP B 1 245 ? -15.297 31.906 15.906 1 97.81 245 ASP B O 1
ATOM 3821 N N . GLU B 1 246 ? -13.664 32.625 17.141 1 97.31 246 GLU B N 1
ATOM 3822 C CA . GLU B 1 246 ? -13.141 33.469 16.094 1 97.31 246 GLU B CA 1
ATOM 3823 C C . GLU B 1 246 ? -12.664 32.656 14.898 1 97.31 246 GLU B C 1
ATOM 3825 O O . GLU B 1 246 ? -12.836 33.094 13.75 1 97.31 246 GLU B O 1
ATOM 3830 N N . ASP B 1 247 ? -12.023 31.547 15.203 1 97.62 247 ASP B N 1
ATOM 3831 C CA . ASP B 1 247 ? -11.555 30.672 14.133 1 97.62 247 ASP B CA 1
ATOM 3832 C C . ASP B 1 247 ? -12.734 30.062 13.375 1 97.62 247 ASP B C 1
ATOM 3834 O O . ASP B 1 247 ? -12.734 30.016 12.148 1 97.62 247 ASP B O 1
ATOM 3838 N N . ARG B 1 248 ? -13.711 29.609 14.109 1 98.06 248 ARG B N 1
ATOM 3839 C CA . ARG B 1 248 ? -14.906 29.047 13.492 1 98.06 248 ARG B CA 1
ATOM 3840 C C . ARG B 1 248 ? -15.57 30.062 12.57 1 98.06 248 ARG B C 1
ATOM 3842 O O . ARG B 1 248 ? -15.906 29.734 11.43 1 98.06 248 ARG B O 1
ATOM 3849 N N . ALA B 1 249 ? -15.719 31.266 13.086 1 98.06 249 ALA B N 1
ATOM 3850 C CA . ALA B 1 249 ? -16.359 32.312 12.312 1 98.06 249 ALA B CA 1
ATOM 3851 C C . ALA B 1 249 ? -15.594 32.625 11.031 1 98.06 249 ALA B C 1
ATOM 3853 O O . ALA B 1 249 ? -16.188 32.812 9.969 1 98.06 249 ALA B O 1
ATOM 3854 N N . ALA B 1 250 ? -14.328 32.656 11.164 1 97.19 250 ALA B N 1
ATOM 3855 C CA . ALA B 1 250 ? -13.477 32.938 10.016 1 97.19 250 ALA B CA 1
ATOM 3856 C C . ALA B 1 250 ? -13.578 31.828 8.961 1 97.19 250 ALA B C 1
ATOM 3858 O O . ALA B 1 250 ? -13.656 32.125 7.766 1 97.19 250 ALA B O 1
ATOM 3859 N N . ILE B 1 251 ? -13.602 30.609 9.375 1 97.94 251 ILE B N 1
ATOM 3860 C CA . ILE B 1 251 ? -13.688 29.453 8.484 1 97.94 251 ILE B CA 1
ATOM 3861 C C . ILE B 1 251 ? -15.055 29.422 7.805 1 97.94 251 ILE B C 1
ATOM 3863 O O . ILE B 1 251 ? -15.148 29.203 6.594 1 97.94 251 ILE B O 1
ATOM 3867 N N . GLU B 1 252 ? -16.062 29.719 8.57 1 98.25 252 GLU B N 1
ATOM 3868 C CA . GLU B 1 252 ? -17.406 29.766 8.016 1 98.25 252 GLU B CA 1
ATOM 3869 C C . GLU B 1 252 ? -17.578 30.922 7.043 1 98.25 252 GLU B C 1
ATOM 3871 O O . GLU B 1 252 ? -18.266 30.797 6.027 1 98.25 252 GLU B O 1
ATOM 3876 N N . ALA B 1 253 ? -16.938 32 7.297 1 97.06 253 ALA B N 1
ATOM 3877 C CA . ALA B 1 253 ? -16.984 33.156 6.418 1 97.06 253 ALA B CA 1
ATOM 3878 C C . ALA B 1 253 ? -16.344 32.844 5.066 1 97.06 253 ALA B C 1
ATOM 3880 O O . ALA B 1 253 ? -16.688 33.469 4.055 1 97.06 253 ALA B O 1
ATOM 3881 N N . ALA B 1 254 ? -15.469 31.891 5.078 1 96.25 254 ALA B N 1
ATOM 3882 C CA . ALA B 1 254 ? -14.797 31.484 3.844 1 96.25 254 ALA B CA 1
ATOM 3883 C C . ALA B 1 254 ? -15.656 30.516 3.049 1 96.25 254 ALA B C 1
ATOM 3885 O O . ALA B 1 254 ? -15.234 30.016 2.002 1 96.25 254 ALA B O 1
ATOM 3886 N N . GLY B 1 255 ? -16.844 30.172 3.527 1 97 255 GLY B N 1
ATOM 3887 C CA . GLY B 1 255 ? -17.781 29.328 2.812 1 97 255 GLY B CA 1
ATOM 3888 C C . GLY B 1 255 ? -17.672 27.859 3.201 1 97 255 GLY B C 1
ATOM 3889 O O . GLY B 1 255 ? -18.188 26.984 2.498 1 97 255 GLY B O 1
ATOM 3890 N N . VAL B 1 256 ? -17.016 27.594 4.289 1 98.44 256 VAL B N 1
ATOM 3891 C CA . VAL B 1 256 ? -16.797 26.219 4.738 1 98.44 256 VAL B CA 1
ATOM 3892 C C . VAL B 1 256 ? -17.781 25.891 5.867 1 98.44 256 VAL B C 1
ATOM 3894 O O . VAL B 1 256 ? -17.891 26.656 6.832 1 98.44 256 VAL B O 1
ATOM 3897 N N . ARG B 1 257 ? -18.484 24.766 5.719 1 98.81 257 ARG B N 1
ATOM 3898 C CA . ARG B 1 257 ? -19.328 24.281 6.809 1 98.81 257 ARG B CA 1
ATOM 3899 C C . ARG B 1 257 ? -18.484 23.688 7.934 1 98.81 257 ARG B C 1
ATOM 3901 O O . ARG B 1 257 ? -17.562 22.922 7.68 1 98.81 257 ARG B O 1
ATOM 3908 N N . VAL B 1 258 ? -18.797 24.141 9.18 1 98.81 258 VAL B N 1
ATOM 3909 C CA . VAL B 1 258 ? -18.047 23.609 10.312 1 98.81 258 VAL B CA 1
ATOM 3910 C C . VAL B 1 258 ? -18.953 22.719 11.156 1 98.81 258 VAL B C 1
ATOM 3912 O O . VAL B 1 258 ? -20.016 23.125 11.602 1 98.81 258 VAL B O 1
ATOM 3915 N N . ILE B 1 259 ? -18.531 21.453 11.328 1 98.88 259 ILE B N 1
ATOM 3916 C CA . ILE B 1 259 ? -19.172 20.5 12.219 1 98.88 259 ILE B CA 1
ATOM 3917 C C . ILE B 1 259 ? -18.297 20.266 13.445 1 98.88 259 ILE B C 1
ATOM 3919 O O . ILE B 1 259 ? -17.141 19.859 13.32 1 98.88 259 ILE B O 1
ATOM 3923 N N . VAL B 1 260 ? -18.875 20.516 14.625 1 98.75 260 VAL B N 1
ATOM 3924 C CA . VAL B 1 260 ? -18.156 20.312 15.883 1 98.75 260 VAL B CA 1
ATOM 3925 C C . VAL B 1 260 ? -18.609 19 16.516 1 98.75 260 VAL B C 1
ATOM 3927 O O . VAL B 1 260 ? -19.812 18.781 16.734 1 98.75 260 VAL B O 1
ATOM 3930 N N . ALA B 1 261 ? -17.656 18.219 16.703 1 97.75 261 ALA B N 1
ATOM 3931 C CA . ALA B 1 261 ? -17.938 16.891 17.234 1 97.75 261 ALA B CA 1
ATOM 3932 C C . ALA B 1 261 ? -17.25 16.672 18.578 1 97.75 261 ALA B C 1
ATOM 3934 O O . ALA B 1 261 ? -16.25 17.328 18.875 1 97.75 261 ALA B O 1
#

Nearest PDB structures (foldseek):
  7l6l-assembly1_E  TM=9.276E-01  e=7.126E-14  Escherichia coli K-12
  3kwm-assembly2_C  TM=7.669E-01  e=5.592E-06  Francisella tularensis subsp. tularensis
  2g7u-assembly1_A  TM=6.352E-01  e=6.687E-03  Rhodococcus jostii RHA1
  2r3s-assembly1_B  TM=3.050E-01  e=2.952E-05  Nostoc punctiforme PCC 73102
  8bie-assembly1_B  TM=2.546E-01  e=2.205E-03  Photorhabdus laumondii subsp. laumondii TTO1

Secondary structure (DSSP, 8-state):
--HHHHHHHHHHHHHHHHHHHHHHHSEEEHHHHHHHHTS-HHHHHHHHHHHHHTTSEEEETTEEEETTHHHHHHTT--S--TTHHHHHHHHHHHHTT--TT-EEEE-SSHHHHHHHHTTTT--SEEEEESBHHHHHHHHTSTTEEEEE--EEEEGGGTEEESHHHHHTTTT--EEEEEE--SEEETTTEEEES-THHHHHHHHHHHTEEEEEEE--GGGBT---SEEEE-GGG-SEEEE-TT--HHHHHHHHHTT-EEEE-/--HHHHHHHHHHHHHHHHHHHHHHHSEEEHHHHHHHHTS-HHHHHHHHHHHHHTTSEEEETTEEEETTHHHHHHTT--S--TTHHHHHHHHHHHHTT--TT-EEEE-SSHHHHHHHHTTTT--SEEEEESBHHHHHHHHTSTTEEEEE--EEEEGGGTEEESHHHHHTTTT--EEEEEE--SEEETTTEEEES-THHHHHHHHHHHTEEEEEEE--GGGBT---SEEEE-GGG-SEEEE-TT--HHHHHHHHHTT-EEEE-

Radius of gyration: 25.02 Å; Cα contacts (8 Å, |Δi|>4): 1187; chains: 2; bounding box: 54×89×45 Å